Protein AF-A0A3R6LLP8-F1 (afdb_monomer)

Sequence (671 aa):
METENQRAGHGRSRGKWNRQKRKENEEKNRQSGLNENTQNQAAPNHAAQDSENQGQERKRAGRKIAVAVGGAVLTAAVAAGAVYVGMGQKYKRVYFPNTTINGLDVSGLTPEETKTKITEGTSGYILTLQERGGADEVICGSEIGLHPEFDGTLEQILQNQSTLAWGFHVGRYVDYTIDTMAAFDETKLSDAVSGLNCLKPEQAAAPEDAYISDYISGTGYEIVPENPGAKPDPQLLSDAVKDAILNFQETLSLEEADVYEKPQITADNEALNAELAAWNQYVHTTVTYRFGSKNEVLDGEKIHTWLVSDGQGGVSLDESKIGEYVSWLAQTYNTAYKPKTLKTSYGQTVTISKSVYGWKINQSEETEALKQILLSCESQEREPVYSQTAASHDANDYGNTYAEINLTAQHMFFYKEGKLVVESDFVSGNESRGWSTPAGVYPLTYKQRNATLKGENYATPVSYWMPFNGGIGMHDAYWRSSFGGRIYKTNGSHGCINLPPAVAKTIYENISAGMPVLCYHLDGSGSGTTSTTAQNGGAASETKPQQTQPAQTESETKPQPTTAAQPQPTTAAQPQPTTAAQPQPTTTAQPQPTTAAQPASQPTSAQSPGSAQAYPGQNSSGQNASSGSSSSGGPGSGSNGTQSSPGGPGGASGSGVSSSPGVSQTPGPGN

Secondary structure (DSSP, 8-state):
-------------TTSHHHHHHHHHHHHHHHTT--------------------------SSGGGHHHHHHHHHHHHHHHHHHHHHHHHGGGGTSPPTTEEETTEE-TT--HHHHHHHHHHHHHT-EEEEE-TTS-EEEEETTTTT-EE---SHHHHHHHT--TT-HHHHTT--EEE--S-SEE--HHHHHHHHHT-GGGSTTT-PPPB--EEPPPBTTTB--EEPPB----B-HHHHHHHHHHHHHTT-SEEETTTTT-B---SS-TT-HHHHHHHHHHHHHHT--EEEEETTEEEEE-HHHHGGGEEE-SSS-EEE-HHHHHHHHHHHHHHH--TTS-EEEE-TTS-EEEE--B--S-EE-HHHHHHHHHHHHHHT--EEEPPPEEE--S-SSSSTTTT-EEEEETTTTEEEEEETTEEEEEEE-B-B-GGGT-PPPPEEEE----EEEEEEEETTEEEEEEEEEEEETTEEEEE-TT-SEESTTTHHHH-BSSSEEE-HHHHHHHHHH--TT-EEEEE--TT------EETTTTT------PPPPPPPPPP---------------------------PPPPPPP-PPPPPPP----------------------------------------------------------------------------

Foldseek 3Di:
DDDDDDDDDDDDDPDDPVVVVVVVVVVVVVVVPPDDDDDDDDDDDDDDDDDDDDDDDDDDDDPVVCCVVVVVVVVVVVVVVCVLLVQLVLLLFAPAAQEAELNHDRHSHGLVVVLVVLQVLLVFAKEWEQFDVGDIDIDRSVQQVKGFFDPCVSVVNSNPDPSSCNVVNVPDHDYHYDQGGIDGNLVSLLVVLCPDPLQDPVNQFAKAAWAWDDQDPPPGIDIDFIRQGGHFDSVLSSVQVVSCVSSSPNYDYCVVSVGGDGHPHGSPRPLRVVQSVQRRLLQQAKEWADLDVDIDIDHSVQRNVQWDDPVPSHIDGNLVSLLVVLVVCQVPRWPAQQWDWDCDPVRDIDIQNGERDTWGAPSVVQSVVVRVCSVVSDHDYYHGHTPHAFPDSPDTRLPQFEKEQALQFQKIFGGDPNDTQAIDRWFFAEQVVVQGADFYKWWFAFKDAQDWQDDPPDTRTFGIWTDTPPSATETEDCVDFKGTACCNHHPGDSGYIHDHHVVSVSCRVPDGTNNMYGYDYDPPSHPNDMDGSVVRPDDDDPPDDDDDDDDDDDDDDDDDDDDDDDDDDDDDDDDDDDDDDDDDDDDDDDDDDDDDDDDDDDDDDDDDDDDDDDDDDDDDDDDDDDDDDDDDDDDDDDDDDDDDDDDDDDDDDDDDDDDDDDDDDDDDDDD

Structure (mmCIF, N/CA/C/O backbone):
data_AF-A0A3R6LLP8-F1
#
_entry.id   AF-A0A3R6LLP8-F1
#
loop_
_atom_site.group_PDB
_atom_site.id
_atom_site.type_symbol
_atom_site.label_atom_id
_atom_site.label_alt_id
_atom_site.label_comp_id
_atom_site.label_asym_id
_atom_site.label_entity_id
_atom_site.label_seq_id
_atom_site.pdbx_PDB_ins_code
_atom_site.Cartn_x
_atom_site.Cartn_y
_atom_site.Cartn_z
_atom_site.occupancy
_atom_site.B_iso_or_equiv
_atom_site.auth_seq_id
_atom_site.auth_comp_id
_atom_site.auth_asym_id
_atom_site.auth_atom_id
_atom_site.pdbx_PDB_model_num
ATOM 1 N N . MET A 1 1 ? -60.266 20.024 21.230 1.00 30.14 1 MET A N 1
ATOM 2 C CA . MET A 1 1 ? -59.119 20.825 20.744 1.00 30.14 1 MET A CA 1
ATOM 3 C C . MET A 1 1 ? -57.945 20.582 21.697 1.00 30.14 1 MET A C 1
ATOM 5 O O . MET A 1 1 ? -57.773 21.350 22.631 1.00 30.14 1 MET A O 1
ATOM 9 N N . GLU A 1 2 ? -57.206 19.465 21.647 1.00 28.28 2 GLU A N 1
ATOM 10 C CA . GLU A 1 2 ? -56.779 18.656 20.472 1.00 28.28 2 GLU A CA 1
ATOM 11 C C . GLU A 1 2 ? -56.101 19.551 19.421 1.00 28.28 2 GLU A C 1
ATOM 13 O O . GLU A 1 2 ? -56.666 20.588 19.081 1.00 28.28 2 GLU A O 1
ATOM 18 N N . THR A 1 3 ? -54.912 19.259 18.891 1.00 34.00 3 THR A N 1
ATOM 19 C CA . THR A 1 3 ? -54.180 17.982 18.655 1.00 34.00 3 THR A CA 1
ATOM 20 C C . THR A 1 3 ? -52.686 18.123 19.045 1.00 34.00 3 THR A C 1
ATOM 22 O O . THR A 1 3 ? -52.202 19.247 19.067 1.00 34.00 3 THR A O 1
ATOM 25 N N . GLU A 1 4 ? -51.880 17.137 19.472 1.00 28.09 4 GLU A N 1
ATOM 26 C CA . GLU A 1 4 ? -51.565 15.747 19.041 1.00 28.09 4 GLU A CA 1
ATOM 27 C C . GLU A 1 4 ? -50.327 15.607 18.097 1.00 28.09 4 GLU A C 1
ATOM 29 O O . GLU A 1 4 ? -50.178 16.376 17.153 1.00 28.09 4 GLU A O 1
ATOM 34 N N . ASN A 1 5 ? -49.510 14.561 18.364 1.00 26.47 5 ASN A N 1
ATOM 35 C CA . ASN A 1 5 ? -48.255 14.033 17.752 1.00 26.47 5 ASN A CA 1
ATOM 36 C C . ASN A 1 5 ? -46.895 14.531 18.309 1.00 26.47 5 ASN A C 1
ATOM 38 O O . ASN A 1 5 ? -46.629 15.724 18.308 1.00 26.47 5 ASN A O 1
ATOM 42 N N . GLN A 1 6 ? -46.023 13.691 18.915 1.00 29.98 6 GLN A N 1
ATOM 43 C CA . GLN A 1 6 ? -45.364 12.420 18.473 1.00 29.98 6 GLN A CA 1
ATOM 44 C C . GLN A 1 6 ? -44.371 12.659 17.312 1.00 29.98 6 GLN A C 1
ATOM 46 O O . GLN A 1 6 ? -44.719 13.370 16.382 1.00 29.98 6 GLN A O 1
ATOM 51 N N . ARG A 1 7 ? -43.141 12.116 17.247 1.00 32.25 7 ARG A N 1
ATOM 52 C CA . ARG A 1 7 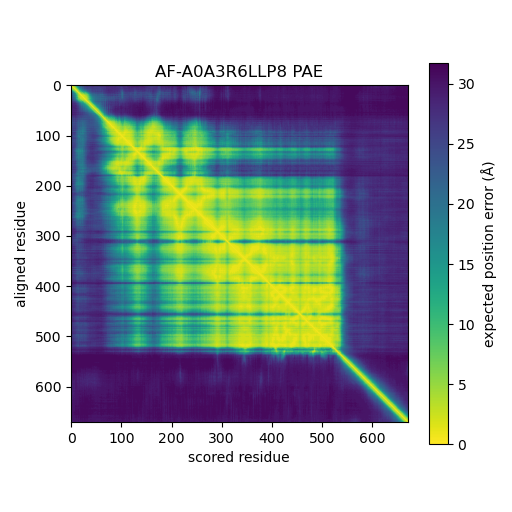? -42.447 10.933 17.841 1.00 32.25 7 ARG A CA 1
ATOM 53 C C . ARG A 1 7 ? -40.912 11.213 17.814 1.00 32.25 7 ARG A C 1
ATOM 55 O O . ARG A 1 7 ? -40.540 12.199 17.194 1.00 32.25 7 ARG A O 1
ATOM 62 N N . ALA A 1 8 ? -39.946 10.464 18.368 1.00 30.62 8 ALA A N 1
ATOM 63 C CA . ALA A 1 8 ? -39.799 9.204 19.136 1.00 30.62 8 ALA A CA 1
ATOM 64 C C . ALA A 1 8 ? -38.442 9.299 19.922 1.00 30.62 8 ALA A C 1
ATOM 66 O O . ALA A 1 8 ? -37.763 10.308 19.780 1.00 30.62 8 ALA A O 1
ATOM 67 N N . GLY A 1 9 ? -37.921 8.351 20.720 1.00 24.98 9 GLY A N 1
ATOM 68 C CA . GLY A 1 9 ? -38.433 7.088 21.272 1.00 24.98 9 GLY A CA 1
ATOM 69 C C . GLY A 1 9 ? -37.304 6.086 21.601 1.00 24.98 9 GLY A C 1
ATOM 70 O O . GLY A 1 9 ? -36.673 5.559 20.690 1.00 24.98 9 GLY A O 1
ATOM 71 N N . HIS A 1 10 ? -37.095 5.768 22.885 1.00 27.11 10 HIS A N 1
ATOM 72 C CA . HIS A 1 10 ? -36.279 4.637 23.363 1.00 27.11 10 HIS A CA 1
ATOM 73 C C . HIS A 1 10 ? -37.007 3.952 24.530 1.00 27.11 10 HIS A C 1
ATOM 75 O O . HIS A 1 10 ? -37.093 4.488 25.632 1.00 27.11 10 HIS A O 1
ATOM 81 N N . GLY A 1 11 ? -37.594 2.780 24.276 1.00 30.77 11 GLY A N 1
ATOM 82 C CA . GLY A 1 11 ? -38.331 2.015 25.285 1.00 30.77 11 GLY A CA 1
ATOM 83 C C . GLY A 1 11 ? -37.428 1.023 26.013 1.00 30.77 11 GLY A C 1
ATOM 84 O O . GLY A 1 11 ? -37.201 -0.072 25.502 1.00 30.77 11 GLY A O 1
ATOM 85 N N . ARG A 1 12 ? -36.942 1.372 27.212 1.00 33.38 12 ARG A N 1
ATOM 86 C CA . ARG A 1 12 ? -36.187 0.440 28.072 1.00 33.38 12 ARG A CA 1
ATOM 87 C C . ARG A 1 12 ? -37.109 -0.630 28.691 1.00 33.38 12 ARG A C 1
ATOM 89 O O . ARG A 1 12 ? -38.295 -0.420 28.951 1.00 33.38 12 ARG A O 1
ATOM 96 N N . SER A 1 13 ? -36.560 -1.830 28.862 1.00 34.72 13 SER A N 1
ATOM 97 C CA . SER A 1 13 ? -37.305 -3.088 29.020 1.00 34.72 13 SER A CA 1
ATOM 98 C C . SER A 1 13 ? -37.824 -3.348 30.450 1.00 34.72 13 SER A C 1
ATOM 100 O O . SER A 1 13 ? -37.211 -4.095 31.210 1.00 34.72 13 SER A O 1
ATOM 102 N N . ARG A 1 14 ? -39.047 -2.902 30.772 1.00 40.16 14 ARG A N 1
ATOM 103 C CA . ARG A 1 14 ? -39.785 -3.269 32.011 1.00 40.16 14 ARG A CA 1
ATOM 104 C C . ARG A 1 14 ? -40.329 -4.719 32.055 1.00 40.16 14 ARG A C 1
ATOM 106 O O . ARG A 1 14 ? -41.326 -4.996 32.710 1.00 40.16 14 ARG A O 1
ATOM 113 N N . GLY A 1 15 ? -39.741 -5.657 31.305 1.00 35.22 15 GLY A N 1
ATOM 114 C CA . GLY A 1 15 ? -40.399 -6.934 30.982 1.00 35.22 15 GLY A CA 1
ATOM 115 C C . GLY A 1 15 ? -39.553 -8.207 31.024 1.00 35.22 15 GLY A C 1
ATOM 116 O O . GLY A 1 15 ? -40.013 -9.207 30.468 1.00 35.22 15 GLY A O 1
ATOM 117 N N . LYS A 1 16 ? -38.338 -8.210 31.588 1.00 33.59 16 LYS A N 1
ATOM 118 C CA . LYS A 1 16 ? -37.475 -9.413 31.617 1.00 33.59 16 LYS A CA 1
ATOM 119 C C . LYS A 1 16 ? -37.528 -10.181 32.946 1.00 33.59 16 LYS A C 1
ATOM 121 O O . LYS A 1 16 ? -37.823 -11.372 32.905 1.00 33.59 16 LYS A O 1
ATOM 126 N N . TRP A 1 17 ? -37.384 -9.516 34.094 1.00 34.66 17 TRP A N 1
ATOM 127 C CA . TRP A 1 17 ? -37.362 -10.172 35.415 1.00 34.66 17 TRP A CA 1
ATOM 128 C C . TRP A 1 17 ? -38.621 -11.023 35.693 1.00 34.66 17 TRP A C 1
ATOM 130 O O . TRP A 1 17 ? -38.536 -12.224 35.955 1.00 34.66 17 TRP A O 1
ATOM 140 N N . ASN A 1 18 ? -39.813 -10.465 35.437 1.00 42.56 18 ASN A N 1
ATOM 141 C CA . ASN A 1 18 ? -41.100 -11.177 35.554 1.00 42.56 18 ASN A CA 1
ATOM 142 C C . ASN A 1 18 ? -41.318 -12.319 34.534 1.00 42.56 18 ASN A C 1
ATOM 144 O O . ASN A 1 18 ? -42.331 -13.017 34.606 1.00 42.56 18 ASN A O 1
ATOM 148 N N . ARG A 1 19 ? -40.402 -12.545 33.580 1.00 42.59 19 ARG A N 1
ATOM 149 C CA . ARG A 1 19 ? -40.422 -13.721 32.688 1.00 42.59 19 ARG A CA 1
ATOM 150 C C . ARG A 1 19 ? -39.526 -14.865 33.170 1.00 42.59 19 ARG A C 1
ATOM 152 O O . ARG A 1 19 ? -39.837 -16.005 32.835 1.00 42.59 19 ARG A O 1
ATOM 159 N N . GLN A 1 20 ? -38.494 -14.594 33.972 1.00 40.50 20 GLN A N 1
ATOM 160 C CA . GLN A 1 20 ? -37.585 -15.616 34.510 1.00 40.50 20 GLN A CA 1
ATOM 161 C C . GLN A 1 20 ? -38.310 -16.476 35.566 1.00 40.50 20 GLN A C 1
ATOM 163 O O . GLN A 1 20 ? -38.597 -17.647 35.310 1.00 40.50 20 GLN A O 1
ATOM 168 N N . LYS A 1 21 ? -38.779 -15.852 36.664 1.00 47.31 21 LYS A N 1
ATOM 169 C CA . LYS A 1 21 ? -39.583 -16.500 37.729 1.00 47.31 21 LYS A CA 1
ATOM 170 C C . LYS A 1 21 ? -40.846 -17.198 37.210 1.00 47.31 21 LYS A C 1
ATOM 172 O O . LYS A 1 21 ? -41.319 -18.176 37.787 1.00 47.31 21 LYS A O 1
ATOM 177 N N . ARG A 1 22 ? -41.417 -16.701 36.108 1.00 47.28 22 ARG A N 1
ATOM 178 C CA . ARG A 1 22 ? -42.611 -17.290 35.493 1.00 47.28 22 ARG A CA 1
ATOM 179 C C . ARG A 1 22 ? -42.309 -18.591 34.741 1.00 47.28 22 ARG A C 1
ATOM 181 O O . ARG A 1 22 ? -43.118 -19.510 34.821 1.00 47.28 22 ARG A O 1
ATOM 188 N N . LYS A 1 23 ? -41.156 -18.700 34.070 1.00 45.06 23 LYS A N 1
ATOM 189 C CA . LYS A 1 23 ? -40.731 -19.951 33.419 1.00 45.06 23 LYS A CA 1
ATOM 190 C C . LYS A 1 23 ? -40.413 -21.045 34.438 1.00 45.06 23 LYS A C 1
ATOM 192 O O . LYS A 1 23 ? -40.906 -22.155 34.279 1.00 45.06 23 LYS A O 1
ATOM 197 N N . GLU A 1 24 ? -39.692 -20.723 35.514 1.00 47.00 24 GLU A N 1
ATOM 198 C CA . GLU A 1 24 ? -39.392 -21.699 36.577 1.00 47.00 24 GLU A CA 1
ATOM 199 C C . GLU A 1 24 ? -40.665 -22.280 37.217 1.00 47.00 24 GLU A C 1
ATOM 201 O O . GLU A 1 24 ? -40.746 -23.485 37.459 1.00 47.00 24 GLU A O 1
ATOM 206 N N . ASN A 1 25 ? -41.699 -21.456 37.432 1.00 48.69 25 ASN A N 1
ATOM 207 C CA . ASN A 1 25 ? -42.989 -21.924 37.952 1.00 48.69 25 ASN A CA 1
ATOM 208 C C . ASN A 1 25 ? -43.824 -22.709 36.921 1.00 48.69 25 ASN A C 1
ATOM 210 O O . ASN A 1 25 ? -44.490 -23.678 37.295 1.00 48.69 25 ASN A O 1
ATOM 214 N N . GLU A 1 26 ? -43.794 -22.340 35.635 1.00 46.47 26 GLU A N 1
ATOM 215 C CA . GLU A 1 26 ? -44.449 -23.113 34.565 1.00 46.47 26 GLU A CA 1
ATOM 216 C C . GLU A 1 26 ? -43.784 -24.498 34.380 1.00 46.47 26 GLU A C 1
ATOM 218 O O . GLU A 1 26 ? -44.475 -25.477 34.096 1.00 46.47 26 GLU A O 1
ATOM 223 N N . GLU A 1 27 ? -42.475 -24.621 34.623 1.00 44.62 27 GLU A N 1
ATOM 224 C CA . GLU A 1 27 ? -41.727 -25.882 34.525 1.00 44.62 27 GLU A CA 1
ATOM 225 C C . GLU A 1 27 ? -41.903 -26.777 35.771 1.00 44.62 27 GLU A C 1
ATOM 227 O O . GLU A 1 27 ? -42.153 -27.980 35.635 1.00 44.62 27 GLU A O 1
ATOM 232 N N . LYS A 1 28 ? -41.935 -26.195 36.983 1.00 44.03 28 LYS A N 1
ATOM 233 C CA . LYS A 1 28 ? -42.290 -26.908 38.233 1.00 44.03 28 LYS A CA 1
ATOM 234 C C . LYS A 1 28 ? -43.692 -27.524 38.190 1.00 44.03 28 LYS A C 1
ATOM 236 O O . LYS A 1 28 ? -43.869 -28.670 38.600 1.00 44.03 28 LYS A O 1
ATOM 241 N N . ASN A 1 29 ? -44.676 -26.806 37.640 1.00 42.62 29 ASN A N 1
ATOM 242 C CA . ASN A 1 29 ? -46.039 -27.324 37.451 1.00 42.62 29 ASN A CA 1
ATOM 243 C C . ASN A 1 29 ? -46.147 -28.403 36.360 1.00 42.62 29 ASN A C 1
ATOM 245 O O . ASN A 1 29 ? -47.164 -29.090 36.274 1.00 42.62 29 ASN A O 1
ATOM 249 N N . ARG A 1 30 ? -45.119 -28.575 35.522 1.00 42.81 30 ARG A N 1
ATOM 250 C CA . ARG A 1 30 ? -45.117 -29.571 34.444 1.00 42.81 30 ARG A CA 1
ATOM 251 C C . ARG A 1 30 ? -44.583 -30.934 34.890 1.00 42.81 30 ARG A C 1
ATOM 253 O O . ARG A 1 30 ? -44.950 -31.941 34.291 1.00 42.81 30 ARG A O 1
ATOM 260 N N . GLN A 1 31 ? -43.774 -30.984 35.952 1.00 40.34 31 GLN A N 1
ATOM 261 C CA . GLN A 1 31 ? -43.288 -32.239 36.547 1.00 40.34 31 GLN A CA 1
ATOM 262 C C . GLN A 1 31 ? -44.253 -32.854 37.576 1.00 40.34 31 GLN A C 1
ATOM 264 O O . GLN A 1 31 ? -44.238 -34.067 37.763 1.00 40.34 31 GLN A O 1
ATOM 269 N N . SER A 1 32 ? -45.130 -32.064 38.203 1.00 40.31 32 SER A N 1
ATOM 270 C CA . SER A 1 32 ? -46.110 -32.551 39.191 1.00 40.31 32 SER A CA 1
ATOM 271 C C . SER A 1 32 ? -47.384 -33.166 38.585 1.00 40.31 32 SER A C 1
ATOM 273 O O . SER A 1 32 ? -48.162 -33.784 39.307 1.00 40.31 32 SER A O 1
ATOM 275 N N . GLY A 1 33 ? -47.599 -33.037 37.270 1.00 38.09 33 GLY A N 1
ATOM 276 C CA . GLY A 1 33 ? -48.790 -33.537 36.564 1.00 38.09 33 GLY A CA 1
ATOM 277 C C . GLY A 1 33 ? -48.702 -34.970 36.014 1.00 38.09 33 GLY A C 1
ATOM 278 O O . GLY A 1 33 ? -49.612 -35.400 35.309 1.00 38.09 33 GLY A O 1
ATOM 279 N N . LEU A 1 34 ? -47.619 -35.707 36.282 1.00 37.22 34 LEU A N 1
ATOM 280 C CA . LEU A 1 34 ? -47.372 -37.047 35.733 1.00 37.22 34 LEU A CA 1
ATOM 281 C C . LEU A 1 34 ? -47.471 -38.143 36.804 1.00 37.22 34 LEU A C 1
ATOM 283 O O . LEU A 1 34 ? -46.459 -38.732 37.171 1.00 37.22 34 LEU A O 1
ATOM 287 N N . ASN A 1 35 ? -48.694 -38.408 37.283 1.00 37.75 35 ASN A N 1
ATOM 288 C CA . ASN A 1 35 ? -49.192 -39.743 37.668 1.00 37.75 35 ASN A CA 1
ATOM 289 C C . ASN A 1 35 ? -50.608 -39.658 38.276 1.00 37.75 35 ASN A C 1
ATOM 291 O O . ASN A 1 35 ? -50.726 -39.481 39.481 1.00 37.75 35 ASN A O 1
ATOM 295 N N . GLU A 1 36 ? -51.662 -39.859 37.470 1.00 33.09 36 GLU A N 1
ATOM 296 C CA . GLU A 1 36 ? -52.817 -40.703 37.853 1.00 33.09 36 GLU A CA 1
ATOM 297 C C . GLU A 1 36 ? -53.776 -41.005 36.670 1.00 33.09 36 GLU A C 1
ATOM 299 O O . GLU A 1 36 ? -54.286 -40.112 36.003 1.00 33.09 36 GLU A O 1
ATOM 304 N N . ASN A 1 37 ? -54.012 -42.306 36.444 1.00 31.34 37 ASN A N 1
ATOM 305 C CA . ASN A 1 37 ? -55.135 -42.977 35.753 1.00 31.34 37 ASN A CA 1
ATOM 306 C C . ASN A 1 37 ? -55.650 -42.535 34.358 1.00 31.34 37 ASN A C 1
ATOM 308 O O . ASN A 1 37 ? -56.639 -41.826 34.200 1.00 31.34 37 ASN A O 1
ATOM 312 N N . THR A 1 38 ? -55.082 -43.175 33.332 1.00 31.66 38 THR A N 1
ATOM 313 C CA . THR A 1 38 ? -55.722 -44.212 32.480 1.00 31.66 38 THR A CA 1
ATOM 314 C C . THR A 1 38 ? -57.257 -44.422 32.528 1.00 31.66 38 THR A C 1
ATOM 316 O O . THR A 1 38 ? -57.802 -44.745 33.577 1.00 31.66 38 THR A O 1
ATOM 319 N N . GLN A 1 39 ? -57.868 -44.483 31.324 1.00 30.84 39 GLN A N 1
ATOM 320 C CA . GLN A 1 39 ? -59.233 -44.960 30.964 1.00 30.84 39 GLN A CA 1
ATOM 321 C C . GLN A 1 39 ? -60.422 -44.113 31.493 1.00 30.84 39 GLN A C 1
ATOM 323 O O . GLN A 1 39 ? -60.487 -43.773 32.662 1.00 30.84 39 GLN A O 1
ATOM 328 N N . ASN A 1 40 ? -61.444 -43.752 30.701 1.00 29.59 40 ASN A N 1
ATOM 329 C CA . ASN A 1 40 ? -61.921 -44.301 29.419 1.00 29.59 40 ASN A CA 1
ATOM 330 C C . ASN A 1 40 ? -62.579 -43.208 28.531 1.00 29.59 40 ASN A C 1
ATOM 332 O O . ASN A 1 40 ? -63.044 -42.197 29.051 1.00 29.59 40 ASN A O 1
ATOM 336 N N . GLN A 1 41 ? -62.655 -43.412 27.207 1.00 28.00 41 GLN A N 1
ATOM 337 C CA . GLN A 1 41 ? -63.249 -42.465 26.234 1.00 28.00 41 GLN A CA 1
ATOM 338 C C . GLN A 1 41 ? -64.483 -43.033 25.495 1.00 28.00 41 GLN A C 1
ATOM 340 O O . GLN A 1 41 ? -64.670 -44.245 25.441 1.00 28.00 41 GLN A O 1
ATOM 345 N N . ALA A 1 42 ? -65.227 -42.123 24.839 1.00 28.06 42 ALA A N 1
ATOM 346 C CA . ALA A 1 42 ? -66.394 -42.324 23.953 1.00 28.06 42 ALA A CA 1
ATOM 347 C C . ALA A 1 42 ? -67.730 -42.687 24.656 1.00 28.06 42 ALA A C 1
ATOM 349 O O . ALA A 1 42 ? -67.742 -43.359 25.678 1.00 28.06 42 ALA A O 1
ATOM 350 N N . ALA A 1 43 ? -68.904 -42.241 24.181 1.00 28.20 43 ALA A N 1
ATOM 351 C CA . ALA A 1 43 ? -69.275 -41.794 22.825 1.00 28.20 43 ALA A CA 1
ATOM 352 C C . ALA A 1 43 ? -70.230 -40.556 22.806 1.00 28.20 43 ALA A C 1
ATOM 354 O O . ALA A 1 43 ? -70.726 -40.165 23.864 1.00 28.20 43 ALA A O 1
ATOM 355 N N . PRO A 1 44 ? -70.479 -39.913 21.638 1.00 39.66 44 PRO A N 1
ATOM 356 C CA . PRO A 1 44 ? -71.227 -38.649 21.528 1.00 39.66 44 PRO A CA 1
ATOM 357 C C . PRO A 1 44 ? -72.728 -38.801 21.182 1.00 39.66 44 PRO A C 1
ATOM 359 O O . PRO A 1 44 ? -73.223 -39.889 20.901 1.00 39.66 44 PRO A O 1
ATOM 362 N N . ASN A 1 45 ? -73.439 -37.665 21.156 1.00 33.38 45 ASN A N 1
ATOM 363 C CA . ASN A 1 45 ? -74.827 -37.513 20.686 1.00 33.38 45 ASN A CA 1
ATOM 364 C C . ASN A 1 45 ? -75.059 -38.035 19.253 1.00 33.38 45 ASN A C 1
ATOM 366 O O . ASN A 1 45 ? -74.262 -37.716 18.375 1.00 33.38 45 ASN A O 1
ATOM 370 N N . HIS A 1 46 ? -76.235 -38.628 18.981 1.00 31.11 46 HIS A N 1
ATOM 371 C CA . HIS A 1 46 ? -77.271 -37.983 18.145 1.00 31.11 46 HIS A CA 1
ATOM 372 C C . HIS A 1 46 ? -78.609 -38.759 18.048 1.00 31.11 46 HIS A C 1
ATOM 374 O O . HIS A 1 46 ? -78.635 -39.981 18.038 1.00 31.11 46 HIS A O 1
ATOM 380 N N . ALA A 1 47 ? -79.677 -37.975 17.834 1.00 29.03 47 ALA A N 1
ATOM 381 C CA . ALA A 1 47 ? -80.892 -38.263 17.048 1.00 29.03 47 ALA A CA 1
ATOM 382 C C . ALA A 1 47 ? -82.047 -39.157 17.584 1.00 29.03 47 ALA A C 1
ATOM 384 O O . ALA A 1 47 ? -81.918 -40.354 17.791 1.00 29.03 47 ALA A O 1
ATOM 385 N N . ALA A 1 48 ? -83.222 -38.505 17.604 1.00 29.45 48 ALA A N 1
ATOM 386 C CA . ALA A 1 48 ? -84.526 -38.936 17.072 1.00 29.45 48 ALA A CA 1
ATOM 387 C C . ALA A 1 48 ? -85.303 -40.132 17.677 1.00 29.45 48 ALA A C 1
ATOM 389 O O . ALA A 1 48 ? -84.926 -41.289 17.560 1.00 29.45 48 ALA A O 1
ATOM 390 N N . GLN A 1 49 ? -86.475 -39.773 18.226 1.00 30.41 49 GLN A N 1
ATOM 391 C CA . GLN A 1 49 ? -87.803 -40.401 18.072 1.00 30.41 49 GLN A CA 1
ATOM 392 C C . GLN A 1 49 ? -87.867 -41.872 17.616 1.00 30.41 49 GLN A C 1
ATOM 394 O O . GLN A 1 49 ? -87.537 -42.156 16.472 1.00 30.41 49 GLN A O 1
ATOM 399 N N . ASP A 1 50 ? -88.529 -42.730 18.410 1.00 29.34 50 ASP A N 1
ATOM 400 C CA . ASP A 1 50 ? -89.908 -43.110 18.053 1.00 29.34 50 ASP A CA 1
ATOM 401 C C . ASP A 1 50 ? -90.709 -43.812 19.176 1.00 29.34 50 ASP A C 1
ATOM 403 O O . ASP A 1 50 ? -90.161 -44.253 20.188 1.00 29.34 50 ASP A O 1
ATOM 407 N N . SER A 1 51 ? -92.006 -43.992 18.901 1.00 31.89 51 SER A N 1
ATOM 408 C CA . SER A 1 51 ? -92.981 -44.920 19.511 1.00 31.89 51 SER A CA 1
ATOM 409 C C . SER A 1 51 ? -93.681 -44.552 20.834 1.00 31.89 51 SER A C 1
ATOM 411 O O . SER A 1 51 ? -93.093 -44.210 21.860 1.00 31.89 51 SER A O 1
ATOM 413 N N . GLU A 1 52 ? -95.009 -44.670 20.780 1.00 31.52 52 GLU A N 1
ATOM 414 C CA . GLU A 1 52 ? -95.960 -44.373 21.845 1.00 31.52 52 GLU A CA 1
ATOM 415 C C . GLU A 1 52 ? -96.282 -45.594 22.731 1.00 31.52 52 GLU A C 1
ATOM 417 O O . GLU A 1 52 ? -96.364 -46.728 22.269 1.00 31.52 52 GLU A O 1
ATOM 422 N N . ASN A 1 53 ? -96.611 -45.306 23.993 1.00 30.53 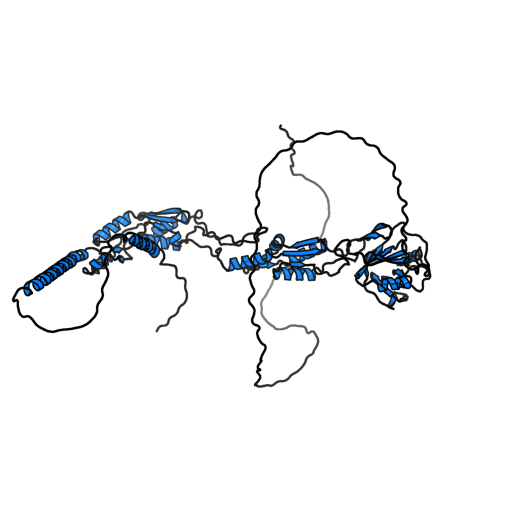53 ASN A N 1
ATOM 423 C CA . ASN A 1 53 ? -97.762 -45.860 24.720 1.00 30.53 53 ASN A CA 1
ATOM 424 C C . ASN A 1 53 ? -98.054 -47.381 24.659 1.00 30.53 53 ASN A C 1
ATOM 426 O O . ASN A 1 53 ? -98.815 -47.847 23.811 1.00 30.53 53 ASN A O 1
ATOM 430 N N . GLN A 1 54 ? -97.681 -48.099 25.726 1.00 29.91 54 GLN A N 1
ATOM 431 C CA . GLN A 1 54 ? -98.613 -48.983 26.449 1.00 29.91 54 GLN A CA 1
ATOM 432 C C . GLN A 1 54 ? -98.063 -49.378 27.832 1.00 29.91 54 GLN A C 1
ATOM 434 O O . GLN A 1 54 ? -96.859 -49.325 28.064 1.00 29.91 54 GLN A O 1
ATOM 439 N N . GLY A 1 55 ? -98.944 -49.802 28.748 1.00 28.52 55 GLY A N 1
ATOM 440 C CA . GLY A 1 55 ? -98.541 -50.448 30.008 1.00 28.52 55 GLY A CA 1
ATOM 441 C C . GLY A 1 55 ? -98.871 -49.672 31.284 1.00 28.52 55 GLY A C 1
ATOM 442 O O . GLY A 1 55 ? -97.987 -49.212 32.006 1.00 28.52 55 GLY A O 1
ATOM 443 N N . GLN A 1 56 ? -100.160 -49.584 31.622 1.00 35.66 56 GLN A N 1
ATOM 444 C CA . GLN A 1 56 ? -100.556 -49.334 33.008 1.00 35.66 56 GLN A CA 1
ATOM 445 C C . GLN A 1 56 ? -100.041 -50.473 33.904 1.00 35.66 56 GLN A C 1
ATOM 447 O O . GLN A 1 56 ? -100.289 -51.630 33.597 1.00 35.66 56 GLN A O 1
ATOM 452 N N . GLU A 1 57 ? -99.383 -50.116 35.012 1.00 37.00 57 GLU A N 1
ATOM 453 C CA . GLU A 1 57 ? -99.388 -50.771 36.339 1.00 37.00 57 GLU A CA 1
ATOM 454 C C . GLU A 1 57 ? -98.009 -50.742 37.027 1.00 37.00 57 GLU A C 1
ATOM 456 O O . GLU A 1 57 ? -97.234 -51.692 36.984 1.00 37.00 57 GLU A O 1
ATOM 461 N N . ARG A 1 58 ? -97.771 -49.702 37.838 1.00 33.41 58 ARG A N 1
ATOM 462 C CA . ARG A 1 58 ? -97.765 -49.871 39.307 1.00 33.41 58 ARG A CA 1
ATOM 463 C C . ARG A 1 58 ? -97.744 -48.525 40.029 1.00 33.41 58 ARG A C 1
ATOM 465 O O . ARG A 1 58 ? -96.912 -47.652 39.806 1.00 33.41 58 ARG A O 1
ATOM 472 N N . LYS A 1 59 ? -98.723 -48.358 40.918 1.00 37.53 59 LYS A N 1
ATOM 473 C CA . LYS A 1 59 ? -98.928 -47.159 41.736 1.00 37.53 59 LYS A CA 1
ATOM 474 C C . LYS A 1 59 ? -97.784 -46.972 42.750 1.00 37.53 59 LYS A C 1
ATOM 476 O O . LYS A 1 59 ? -97.370 -47.926 43.392 1.00 37.53 59 LYS A O 1
ATOM 481 N N . ARG A 1 60 ? -97.440 -45.702 43.014 1.00 43.62 60 ARG A N 1
ATOM 482 C CA . ARG A 1 60 ? -96.910 -45.193 44.303 1.00 43.62 60 ARG A CA 1
ATOM 483 C C . ARG A 1 60 ? -95.561 -45.765 44.806 1.00 43.62 60 ARG A C 1
ATOM 485 O O . ARG A 1 60 ? -95.524 -46.403 45.851 1.00 43.62 60 ARG A O 1
ATOM 492 N N . ALA A 1 61 ? -94.444 -45.371 44.180 1.00 42.44 61 ALA A N 1
ATOM 493 C CA . ALA A 1 61 ? -93.121 -45.402 44.843 1.00 42.44 61 ALA A CA 1
ATOM 494 C C . ALA A 1 61 ? -92.156 -44.261 44.433 1.00 42.44 61 ALA A C 1
ATOM 496 O O . ALA A 1 61 ? -91.531 -43.647 45.295 1.00 42.44 61 ALA A O 1
ATOM 497 N N . GLY A 1 62 ? -92.070 -43.903 43.143 1.00 42.28 62 GLY A N 1
ATOM 498 C CA . GLY A 1 62 ? -90.988 -43.034 42.631 1.00 42.28 62 GLY A CA 1
ATOM 499 C C . GLY A 1 62 ? -90.966 -41.570 43.108 1.00 42.28 62 GLY A C 1
ATOM 500 O O . GLY A 1 62 ? -89.900 -40.964 43.198 1.00 42.28 62 GLY A O 1
ATOM 501 N N . ARG A 1 63 ? -92.115 -40.982 43.476 1.00 42.12 63 ARG A N 1
ATOM 502 C CA . ARG A 1 63 ? -92.215 -39.532 43.765 1.00 42.12 63 ARG A CA 1
ATOM 503 C C . ARG A 1 63 ? -91.637 -39.102 45.124 1.00 42.12 63 ARG A C 1
ATOM 505 O O . ARG A 1 63 ? -91.594 -37.910 45.400 1.00 42.12 63 ARG A O 1
ATOM 512 N N . LYS A 1 64 ? -91.189 -40.048 45.962 1.00 43.75 64 LYS A N 1
ATOM 513 C CA . LYS A 1 64 ? -90.498 -39.761 47.234 1.00 43.75 64 LYS A CA 1
ATOM 514 C C . LYS A 1 64 ? -88.970 -39.779 47.119 1.00 43.75 64 LYS A C 1
ATOM 516 O O . LYS A 1 64 ? -88.322 -39.129 47.926 1.00 43.75 64 LYS A O 1
ATOM 521 N N . ILE A 1 65 ? -88.395 -40.455 46.120 1.00 50.09 65 ILE A N 1
ATOM 522 C CA . ILE A 1 65 ? -86.931 -40.577 45.982 1.00 50.09 65 ILE A CA 1
ATOM 523 C C . ILE A 1 65 ? -86.350 -39.403 45.185 1.00 50.09 65 ILE A C 1
ATOM 525 O O . ILE A 1 65 ? -85.369 -38.818 45.621 1.00 50.09 65 ILE A O 1
ATOM 529 N N . ALA A 1 66 ? -87.000 -38.955 44.103 1.00 47.78 66 ALA A N 1
ATOM 530 C CA . ALA A 1 66 ? -86.558 -37.755 43.377 1.00 47.78 66 ALA A CA 1
ATOM 531 C C . ALA A 1 66 ? -86.616 -36.477 44.242 1.00 47.78 66 ALA A C 1
ATOM 533 O O . ALA A 1 66 ? -85.736 -35.628 44.153 1.00 47.78 66 ALA A O 1
ATOM 534 N N . VAL A 1 67 ? -87.613 -36.367 45.132 1.00 50.94 67 VAL A N 1
ATOM 535 C CA . VAL A 1 67 ? -87.722 -35.257 46.098 1.00 50.94 67 VAL A CA 1
ATOM 536 C C . VAL A 1 67 ? -86.732 -35.415 47.259 1.00 50.94 67 VAL A C 1
ATOM 538 O O . VAL A 1 67 ? -86.231 -34.413 47.752 1.00 50.94 67 VAL A O 1
ATOM 541 N N . ALA A 1 68 ? -86.387 -36.643 47.668 1.00 48.75 68 ALA A N 1
ATOM 542 C CA . ALA A 1 68 ? -85.360 -36.874 48.686 1.00 48.75 68 ALA A CA 1
ATOM 543 C C . ALA A 1 68 ? -83.936 -36.617 48.163 1.00 48.75 68 ALA A C 1
ATOM 545 O O . ALA A 1 68 ? -83.152 -35.990 48.862 1.00 48.75 68 ALA A O 1
ATOM 546 N N . VAL A 1 69 ? -83.605 -37.035 46.936 1.00 51.41 69 VAL A N 1
ATOM 547 C CA . VAL A 1 69 ? -82.290 -36.785 46.316 1.00 51.41 69 VAL A CA 1
ATOM 548 C C . VAL A 1 69 ? -82.162 -35.326 45.882 1.00 51.41 69 VAL A C 1
ATOM 550 O O . VAL A 1 69 ? -81.167 -34.690 46.205 1.00 51.41 69 VAL A O 1
ATOM 553 N N . GLY A 1 70 ? -83.186 -34.751 45.241 1.00 50.09 70 GLY A N 1
ATOM 554 C CA . GLY A 1 70 ? -83.216 -33.317 44.935 1.00 50.09 70 GLY A CA 1
ATOM 555 C C . GLY A 1 70 ? -83.180 -32.457 46.201 1.00 50.09 70 GLY A C 1
ATOM 556 O O . GLY A 1 70 ? -82.447 -31.476 46.249 1.00 50.09 70 GLY A O 1
ATOM 557 N N . GLY A 1 71 ? -83.896 -32.868 47.252 1.00 53.31 71 GLY A N 1
ATOM 558 C CA . GLY A 1 71 ? -83.858 -32.240 48.572 1.00 53.31 71 GLY A CA 1
ATOM 559 C C . GLY A 1 71 ? -82.495 -32.355 49.253 1.00 53.31 71 GLY A C 1
ATOM 560 O O . GLY A 1 71 ? -82.036 -31.363 49.802 1.00 53.31 71 GLY A O 1
ATOM 561 N N . ALA A 1 72 ? -81.826 -33.511 49.168 1.00 56.94 72 ALA A N 1
ATOM 562 C CA . ALA A 1 72 ? -80.485 -33.731 49.713 1.00 56.94 72 ALA A CA 1
ATOM 563 C C . ALA A 1 72 ? -79.399 -32.955 48.953 1.00 56.94 72 ALA A C 1
ATOM 565 O O . ALA A 1 72 ? -78.485 -32.427 49.574 1.00 56.94 72 ALA A O 1
ATOM 566 N N . VAL A 1 73 ? -79.504 -32.837 47.625 1.00 60.84 73 VAL A N 1
ATOM 567 C CA . VAL A 1 73 ? -78.594 -32.007 46.820 1.00 60.84 73 VAL A CA 1
ATOM 568 C C . VAL A 1 73 ? -78.849 -30.520 47.076 1.00 60.84 73 VAL A C 1
ATOM 570 O O . VAL A 1 73 ? -77.890 -29.766 47.190 1.00 60.84 73 VAL A O 1
ATOM 573 N N . LEU A 1 74 ? -80.103 -30.089 47.259 1.00 64.12 74 LEU A N 1
ATOM 574 C CA . LEU A 1 74 ? -80.417 -28.720 47.684 1.00 64.12 74 LEU A CA 1
ATOM 575 C C . LEU A 1 74 ? -79.929 -28.424 49.105 1.00 64.12 74 LEU A C 1
ATOM 577 O O . LEU A 1 74 ? -79.326 -27.376 49.303 1.00 64.12 74 LEU A O 1
ATOM 581 N N . THR A 1 75 ? -80.112 -29.311 50.090 1.00 62.09 75 THR A N 1
ATOM 582 C CA . THR A 1 75 ? -79.553 -29.082 51.434 1.00 62.09 75 THR A CA 1
ATOM 583 C C . THR A 1 75 ? -78.034 -29.174 51.452 1.00 62.09 75 THR A C 1
ATOM 585 O O . THR A 1 75 ? -77.420 -28.384 52.158 1.00 62.09 75 THR A O 1
ATOM 588 N N . ALA A 1 76 ? -77.406 -30.036 50.648 1.00 69.88 76 ALA A N 1
ATOM 589 C CA . ALA A 1 76 ? -75.951 -30.069 50.496 1.00 69.88 76 ALA A CA 1
ATOM 590 C C . ALA A 1 76 ? -75.410 -28.810 49.798 1.00 69.88 76 ALA A C 1
ATOM 592 O O . ALA A 1 76 ? -74.407 -28.265 50.244 1.00 69.88 76 ALA A O 1
ATOM 593 N N . ALA A 1 77 ? -76.081 -28.296 48.763 1.00 72.94 77 ALA A N 1
ATOM 594 C CA . ALA A 1 77 ? -75.695 -27.062 48.076 1.00 72.94 77 ALA A CA 1
ATOM 595 C C . ALA A 1 77 ? -75.946 -25.811 48.933 1.00 72.94 77 ALA A C 1
ATOM 597 O O . ALA A 1 77 ? -75.123 -24.900 48.942 1.00 72.94 77 ALA A O 1
ATOM 598 N N . VAL A 1 78 ? -77.037 -25.773 49.706 1.00 75.19 78 VAL A N 1
ATOM 599 C CA . VAL A 1 78 ? -77.305 -24.708 50.687 1.00 75.19 78 VAL A CA 1
ATOM 600 C C . VAL A 1 78 ? -76.321 -24.786 51.855 1.00 75.19 78 VAL A C 1
ATOM 602 O O . VAL A 1 78 ? -75.832 -23.748 52.287 1.00 75.19 78 VAL A O 1
ATOM 605 N N . ALA A 1 79 ? -75.958 -25.982 52.329 1.00 74.75 79 ALA A N 1
ATOM 606 C CA . ALA A 1 79 ? -74.917 -26.156 53.341 1.00 74.75 79 ALA A CA 1
ATOM 607 C C . ALA A 1 79 ? -73.535 -25.748 52.810 1.00 74.75 79 ALA A C 1
ATOM 609 O O . ALA A 1 79 ? -72.837 -24.989 53.473 1.00 74.75 79 ALA A O 1
ATOM 610 N N . ALA A 1 80 ? -73.158 -26.166 51.599 1.00 75.69 80 ALA A N 1
ATOM 611 C CA . ALA A 1 80 ? -71.907 -25.768 50.954 1.00 75.69 80 ALA A CA 1
ATOM 612 C C . ALA A 1 80 ? -71.860 -24.256 50.682 1.00 75.69 80 ALA A C 1
ATOM 614 O O . ALA A 1 80 ? -70.839 -23.623 50.933 1.00 75.69 80 ALA A O 1
ATOM 615 N N . GLY A 1 81 ? -72.973 -23.652 50.253 1.00 78.00 81 GLY A N 1
ATOM 616 C CA . GLY A 1 81 ? -73.113 -22.203 50.107 1.00 78.00 81 GLY A CA 1
ATOM 617 C C . GLY A 1 81 ? -73.009 -21.465 51.443 1.00 78.00 81 GLY A C 1
ATOM 618 O O . GLY A 1 81 ? -72.304 -20.464 51.535 1.00 78.00 81 GLY A O 1
ATOM 619 N N . ALA A 1 82 ? -73.633 -21.980 52.506 1.00 78.19 82 ALA A N 1
ATOM 620 C CA . ALA A 1 82 ? -73.517 -21.429 53.855 1.00 78.19 82 ALA A CA 1
ATOM 621 C C . ALA A 1 82 ? -72.089 -21.556 54.416 1.00 78.19 82 ALA A C 1
ATOM 623 O O . ALA A 1 82 ? -71.604 -20.620 55.048 1.00 78.19 82 ALA A O 1
ATOM 624 N N . VAL A 1 83 ? -71.385 -22.658 54.135 1.00 80.38 83 VAL A N 1
ATOM 625 C CA . VAL A 1 83 ? -69.961 -22.830 54.466 1.00 80.38 83 VAL A CA 1
ATOM 626 C C . VAL A 1 83 ? -69.094 -21.868 53.649 1.00 80.38 83 VAL A C 1
ATOM 628 O O . VAL A 1 83 ? -68.248 -21.198 54.231 1.00 80.38 83 VAL A O 1
ATOM 631 N N . TYR A 1 84 ? -69.336 -21.709 52.345 1.00 83.00 84 TYR A N 1
ATOM 632 C CA . TYR A 1 84 ? -68.592 -20.781 51.484 1.00 83.00 84 TYR A CA 1
ATOM 633 C C . TYR A 1 84 ? -68.758 -19.316 51.921 1.00 83.00 84 TYR A C 1
ATOM 635 O O . TYR A 1 84 ? -67.778 -18.578 52.038 1.00 83.00 84 TYR A O 1
ATOM 643 N N . VAL A 1 85 ? -69.992 -18.892 52.212 1.00 81.12 85 VAL A N 1
ATOM 644 C CA . VAL A 1 85 ? -70.305 -17.546 52.724 1.00 81.12 85 VAL A CA 1
ATOM 645 C C . VAL A 1 85 ? -69.785 -17.358 54.155 1.00 81.12 85 VAL A C 1
ATOM 647 O O . VAL A 1 85 ? -69.331 -16.264 54.498 1.00 81.12 85 VAL A O 1
ATOM 650 N N . GLY A 1 86 ? -69.822 -18.411 54.978 1.00 79.88 86 GLY A N 1
ATOM 651 C CA . GLY A 1 86 ? -69.300 -18.430 56.345 1.00 79.88 86 GLY A CA 1
ATOM 652 C C . GLY A 1 86 ? -67.778 -18.287 56.398 1.00 79.88 86 GLY A C 1
ATOM 653 O O . GLY A 1 86 ? -67.274 -17.424 57.112 1.00 79.88 86 GLY A O 1
ATOM 654 N N . MET A 1 87 ? -67.050 -19.052 55.580 1.00 79.75 87 MET A N 1
ATOM 655 C CA . MET A 1 87 ? -65.604 -18.903 55.375 1.00 79.75 87 MET A CA 1
ATOM 656 C C . MET A 1 87 ? -65.262 -17.517 54.811 1.00 79.75 87 MET A C 1
ATOM 658 O O . MET A 1 87 ? -64.342 -16.863 55.302 1.00 79.75 87 MET A O 1
ATOM 662 N N . GLY A 1 88 ? -66.073 -17.015 53.871 1.00 81.25 88 GLY A N 1
ATOM 663 C CA . GLY A 1 88 ? -65.960 -15.664 53.317 1.00 81.25 88 GLY A CA 1
ATOM 664 C C . GLY A 1 88 ? -65.998 -14.541 54.363 1.00 81.25 88 GLY A C 1
ATOM 665 O O . GLY A 1 88 ? -65.346 -13.514 54.178 1.00 81.25 88 GLY A O 1
ATOM 666 N N . GLN A 1 89 ? -66.679 -14.731 55.505 1.00 85.00 89 GLN A N 1
ATOM 667 C CA . GLN A 1 89 ? -66.714 -13.722 56.577 1.00 85.00 89 GLN A CA 1
ATOM 668 C C . GLN A 1 89 ? -65.331 -13.427 57.178 1.00 85.00 89 GLN A C 1
ATOM 670 O O . GLN A 1 89 ? -65.129 -12.314 57.665 1.00 85.00 89 GLN A O 1
ATOM 675 N N . LYS A 1 90 ? -64.375 -14.374 57.139 1.00 86.25 90 LYS A N 1
ATOM 676 C CA . LYS A 1 90 ? -63.007 -14.162 57.654 1.00 86.25 90 LYS A CA 1
ATOM 677 C C . LYS A 1 90 ? -62.341 -12.969 56.956 1.00 86.25 90 LYS A C 1
ATOM 679 O O . LYS A 1 90 ? -61.755 -12.110 57.610 1.00 86.25 90 LYS A O 1
ATOM 684 N N . TYR A 1 91 ? -62.524 -12.866 55.641 1.00 87.88 91 TYR A N 1
ATOM 685 C CA . TYR A 1 91 ? -61.892 -11.862 54.780 1.00 87.88 91 TYR A CA 1
ATOM 686 C C . TYR A 1 91 ? -62.495 -10.449 54.885 1.00 87.88 91 TYR A C 1
ATOM 688 O O . TYR A 1 91 ? -62.090 -9.547 54.162 1.00 87.88 91 TYR A O 1
ATOM 696 N N . LYS A 1 92 ? -63.424 -10.224 55.828 1.00 84.94 92 LYS A N 1
ATOM 697 C CA . LYS A 1 92 ? -63.772 -8.874 56.318 1.00 84.94 92 LYS A CA 1
ATOM 698 C C . LYS A 1 92 ? -62.686 -8.257 57.197 1.00 84.94 92 LYS A C 1
ATOM 700 O O . LYS A 1 92 ? -62.749 -7.070 57.490 1.00 84.94 92 LYS A O 1
ATOM 705 N N . ARG A 1 93 ? -61.779 -9.086 57.719 1.00 88.00 93 ARG A N 1
ATOM 706 C CA . ARG A 1 93 ? -60.753 -8.692 58.691 1.00 88.00 93 ARG A CA 1
ATOM 707 C C . ARG A 1 93 ? -59.338 -8.972 58.206 1.00 88.00 93 ARG A C 1
ATOM 709 O O . ARG A 1 93 ? -58.423 -8.372 58.744 1.00 88.00 93 ARG A O 1
ATOM 716 N N . VAL A 1 94 ? -59.172 -9.864 57.229 1.00 93.00 94 VAL A N 1
ATOM 717 C CA . VAL A 1 94 ? -57.859 -10.292 56.738 1.00 93.00 94 VAL A CA 1
ATOM 718 C C . VAL A 1 94 ? -57.773 -10.297 55.216 1.00 93.00 94 VAL A C 1
ATOM 720 O O . VAL A 1 94 ? -58.785 -10.523 54.545 1.00 93.00 94 VAL A O 1
ATOM 723 N N . TYR A 1 95 ? -56.571 -10.115 54.674 1.00 93.25 95 TYR A N 1
ATOM 724 C CA . TYR A 1 95 ? -56.330 -10.197 53.232 1.00 93.25 95 TYR A CA 1
ATOM 725 C C . TYR A 1 95 ? -56.591 -11.604 52.673 1.00 93.25 95 TYR A C 1
ATOM 727 O O . TYR A 1 95 ? -56.504 -12.614 53.384 1.00 93.25 95 TYR A O 1
ATOM 735 N N . PHE A 1 96 ? -56.935 -11.681 51.388 1.00 92.88 96 PHE A N 1
ATOM 736 C CA . PHE A 1 96 ? -57.116 -12.945 50.676 1.00 92.88 96 PHE A CA 1
ATOM 737 C C . PHE A 1 96 ? -55.827 -13.789 50.626 1.00 92.88 96 PHE A C 1
ATOM 739 O O . PHE A 1 96 ? -54.729 -13.249 50.743 1.00 92.88 96 PHE A O 1
ATOM 746 N N . PRO A 1 97 ? -55.926 -15.123 50.453 1.00 90.19 97 PRO A N 1
ATOM 747 C CA . PRO A 1 97 ? -54.750 -15.949 50.175 1.00 90.19 97 PRO A CA 1
ATOM 748 C C . PRO A 1 97 ? -54.048 -15.499 48.886 1.00 90.19 97 PRO A C 1
ATOM 750 O O . PRO A 1 97 ? -54.691 -14.932 48.004 1.00 90.19 97 PRO A O 1
ATOM 753 N N . ASN A 1 98 ? -52.751 -15.795 48.770 1.00 89.62 98 ASN A N 1
ATOM 754 C CA . ASN A 1 98 ? -51.909 -15.430 47.626 1.00 89.62 98 ASN A CA 1
ATOM 755 C C . ASN A 1 98 ? -51.899 -13.913 47.340 1.00 89.62 98 ASN A C 1
ATOM 757 O O . ASN A 1 98 ? -51.901 -13.500 46.178 1.00 89.62 98 ASN A O 1
ATOM 761 N N . THR A 1 99 ? -51.920 -13.093 48.397 1.00 91.31 99 THR A N 1
ATOM 762 C CA . THR A 1 99 ? -51.905 -11.626 48.299 1.00 91.31 99 THR A CA 1
ATOM 763 C C . THR A 1 99 ? -50.596 -11.063 48.841 1.00 91.31 99 THR A C 1
ATOM 765 O O . THR A 1 99 ? -50.282 -11.259 50.017 1.00 91.31 99 THR A O 1
ATOM 768 N N . THR A 1 100 ? -49.862 -10.336 48.001 1.00 89.19 100 THR A N 1
ATOM 769 C CA . THR A 1 100 ? -48.645 -9.597 48.370 1.00 89.19 100 THR A CA 1
ATOM 770 C C . THR A 1 100 ? -48.874 -8.087 48.292 1.00 89.19 100 THR A C 1
ATOM 772 O O . THR A 1 100 ? -49.727 -7.623 47.531 1.00 89.19 100 THR A O 1
ATOM 775 N N . ILE A 1 101 ? -48.137 -7.319 49.100 1.00 87.19 101 ILE A N 1
ATOM 776 C CA . ILE A 1 101 ? -48.081 -5.852 49.030 1.00 87.19 101 ILE A CA 1
ATOM 777 C C . ILE A 1 101 ? -46.604 -5.433 49.072 1.00 87.19 101 ILE A C 1
ATOM 779 O O . ILE A 1 101 ? -45.908 -5.812 50.011 1.00 87.19 101 ILE A O 1
ATOM 783 N N . ASN A 1 102 ? -46.115 -4.728 48.045 1.00 77.69 102 ASN A N 1
ATOM 784 C CA . ASN A 1 102 ? -44.688 -4.438 47.795 1.00 77.69 102 ASN A CA 1
ATOM 785 C C . ASN A 1 102 ? -43.794 -5.675 48.042 1.00 77.69 102 ASN A C 1
ATOM 787 O O . ASN A 1 102 ? -42.819 -5.621 48.786 1.00 77.69 102 ASN A O 1
ATOM 791 N N . GLY A 1 103 ? -44.184 -6.834 47.493 1.00 77.62 103 GLY A N 1
ATOM 792 C CA . GLY A 1 103 ? -43.474 -8.110 47.665 1.00 77.62 103 GLY A CA 1
ATOM 793 C C . GLY A 1 103 ? -43.690 -8.836 49.005 1.00 77.62 103 GLY A C 1
ATOM 794 O O . GLY A 1 103 ? -43.470 -10.047 49.075 1.00 77.62 103 GLY A O 1
ATOM 795 N N . LEU A 1 104 ? -44.183 -8.165 50.051 1.00 83.31 104 LEU A N 1
ATOM 796 C CA . LEU A 1 104 ? -44.467 -8.776 51.351 1.00 83.31 104 LEU A CA 1
ATOM 797 C C . LEU A 1 104 ? -45.748 -9.622 51.294 1.00 83.31 104 LEU A C 1
ATOM 799 O O . LEU A 1 104 ? -46.825 -9.103 51.008 1.00 83.31 104 LEU A O 1
ATOM 803 N N . ASP A 1 105 ? -45.670 -10.914 51.630 1.00 88.44 105 ASP A N 1
ATOM 804 C CA . ASP A 1 105 ? -46.866 -11.759 51.767 1.00 88.44 105 ASP A CA 1
ATOM 805 C C . ASP A 1 105 ? -47.707 -11.329 52.979 1.00 88.44 105 ASP A C 1
ATOM 807 O O . ASP A 1 105 ? -47.257 -11.406 54.131 1.00 88.44 105 ASP A O 1
ATOM 811 N N . VAL A 1 106 ? -48.941 -10.897 52.714 1.00 90.12 106 VAL A N 1
ATOM 812 C CA . VAL A 1 106 ? -49.931 -10.482 53.721 1.00 90.12 106 VAL A CA 1
ATOM 813 C C . VAL A 1 106 ? -51.107 -11.458 53.822 1.00 90.12 106 VAL A C 1
ATOM 815 O O . VAL A 1 106 ? -52.088 -11.184 54.516 1.00 90.12 106 VAL A O 1
ATOM 818 N N . SER A 1 107 ? -51.029 -12.603 53.138 1.00 92.50 107 SER A N 1
ATOM 819 C CA . SER A 1 107 ? -52.104 -13.590 53.026 1.00 92.50 107 SER A CA 1
ATOM 820 C C . SER A 1 107 ? -52.685 -13.989 54.384 1.00 92.50 107 SER A C 1
ATOM 822 O O . SER A 1 107 ? -52.051 -14.669 55.189 1.00 92.50 107 SER A O 1
ATOM 824 N N . GLY A 1 108 ? -53.943 -13.622 54.633 1.00 90.25 108 GLY A N 1
ATOM 825 C CA . GLY A 1 108 ? -54.636 -13.970 55.871 1.00 90.25 108 GLY A CA 1
ATOM 826 C C . GLY A 1 108 ? -54.242 -13.165 57.116 1.00 90.25 108 GLY A C 1
ATOM 827 O O . GLY A 1 108 ? -54.741 -13.527 58.184 1.00 90.25 108 GLY A O 1
ATOM 828 N N . LEU A 1 109 ? -53.449 -12.094 56.984 1.00 93.94 109 LEU A N 1
ATOM 829 C CA . LEU A 1 109 ? -53.172 -11.105 58.037 1.00 93.94 109 LEU A CA 1
ATOM 830 C C . LEU A 1 109 ? -54.235 -9.996 58.070 1.00 93.94 109 LEU A C 1
ATOM 832 O O . LEU A 1 109 ? -54.829 -9.663 57.043 1.00 93.94 109 LEU A O 1
ATOM 836 N N . THR A 1 110 ? -54.465 -9.407 59.243 1.00 92.81 110 THR A N 1
ATOM 837 C CA . THR A 1 110 ? -55.160 -8.118 59.422 1.00 92.81 110 THR A CA 1
ATOM 838 C C . THR A 1 110 ? -54.244 -6.936 59.052 1.00 92.81 110 THR A C 1
ATOM 840 O O . THR A 1 110 ? -53.027 -7.111 59.001 1.00 92.81 110 THR A O 1
ATOM 843 N N . PRO A 1 111 ? -54.766 -5.706 58.849 1.00 90.25 111 PRO A N 1
ATOM 844 C CA . PRO A 1 111 ? -53.927 -4.540 58.576 1.00 90.25 111 PRO A CA 1
ATOM 845 C C . PRO A 1 111 ? -52.965 -4.241 59.727 1.00 90.25 111 PRO A C 1
ATOM 847 O O . PRO A 1 111 ? -51.818 -3.908 59.471 1.00 90.25 111 PRO A O 1
ATOM 850 N N . GLU A 1 112 ? -53.384 -4.441 60.981 1.00 88.50 112 GLU A N 1
ATOM 851 C CA . GLU A 1 112 ? -52.525 -4.253 62.159 1.00 88.50 112 GLU A CA 1
ATOM 852 C C . GLU A 1 112 ? -51.408 -5.306 62.244 1.00 88.50 112 GLU A C 1
ATOM 854 O O . GLU A 1 112 ? -50.259 -4.949 62.481 1.00 88.50 112 GLU A O 1
ATOM 859 N N . GLU A 1 113 ? -51.695 -6.584 61.964 1.00 89.50 113 GLU A N 1
ATOM 860 C CA . GLU A 1 113 ? -50.652 -7.622 61.870 1.00 89.50 113 GLU A CA 1
ATOM 861 C C . GLU A 1 113 ? -49.690 -7.348 60.702 1.00 89.50 113 GLU A C 1
ATOM 863 O O . GLU A 1 113 ? -48.483 -7.541 60.836 1.00 89.50 113 GLU A O 1
ATOM 868 N N . THR A 1 114 ? -50.195 -6.838 59.574 1.00 88.62 114 THR A N 1
ATOM 869 C CA . THR A 1 114 ? -49.368 -6.380 58.450 1.00 88.62 114 THR A CA 1
ATOM 870 C C . THR A 1 114 ? -48.500 -5.180 58.837 1.00 88.62 114 THR A C 1
ATOM 872 O O . THR A 1 114 ? -47.307 -5.210 58.555 1.00 88.62 114 THR A O 1
ATOM 875 N N . LYS A 1 115 ? -49.027 -4.170 59.544 1.00 88.62 115 LYS A N 1
ATOM 876 C CA . LYS A 1 115 ? -48.228 -3.048 60.076 1.00 88.62 115 LYS A CA 1
ATOM 877 C C . LYS A 1 115 ? -47.136 -3.532 61.023 1.00 88.62 115 LYS A C 1
ATOM 879 O O . LYS A 1 115 ? -46.001 -3.073 60.914 1.00 88.62 115 LYS A O 1
ATOM 884 N N . THR A 1 116 ? -47.444 -4.472 61.923 1.00 86.88 116 THR A N 1
ATOM 885 C CA . THR A 1 116 ? -46.443 -5.094 62.806 1.00 86.88 116 THR A CA 1
ATOM 886 C C . THR A 1 116 ? -45.360 -5.792 61.986 1.00 86.88 116 THR A C 1
ATOM 888 O O . THR A 1 116 ? -44.185 -5.510 62.186 1.00 86.88 116 THR A O 1
ATOM 891 N N . LYS A 1 117 ? -45.737 -6.601 60.989 1.00 84.56 117 LYS A N 1
ATOM 892 C CA . LYS A 1 117 ? -44.796 -7.303 60.103 1.00 84.56 117 LYS A CA 1
ATOM 893 C C . LYS A 1 117 ? -43.917 -6.348 59.276 1.00 84.56 117 LYS A C 1
ATOM 895 O O . LYS A 1 117 ? -42.734 -6.615 59.101 1.00 84.56 117 LYS A O 1
ATOM 900 N N . ILE A 1 118 ? -44.459 -5.219 58.810 1.00 84.25 118 ILE A N 1
ATOM 901 C CA . ILE A 1 118 ? -43.698 -4.150 58.130 1.00 84.25 118 ILE A CA 1
ATOM 902 C C . ILE A 1 118 ? -42.758 -3.433 59.115 1.00 84.25 118 ILE A C 1
ATOM 904 O O . ILE A 1 118 ? -41.620 -3.124 58.773 1.00 84.25 118 ILE A O 1
ATOM 908 N N . THR A 1 119 ? -43.194 -3.209 60.358 1.00 84.25 119 THR A N 1
ATOM 909 C CA . THR A 1 119 ? -42.368 -2.612 61.427 1.00 84.25 119 THR A CA 1
ATOM 910 C C . THR A 1 119 ? -41.195 -3.525 61.806 1.00 84.25 119 THR A C 1
ATOM 912 O O . THR A 1 119 ? -40.071 -3.057 61.980 1.00 84.25 119 THR A O 1
ATOM 915 N N . GLU A 1 120 ? -41.422 -4.837 61.883 1.00 81.62 120 GLU A N 1
ATOM 916 C CA . GLU A 1 120 ? -40.368 -5.838 62.090 1.00 81.62 120 GLU A CA 1
ATOM 917 C C . GLU A 1 120 ? -39.419 -5.904 60.881 1.00 81.62 120 GLU A C 1
ATOM 919 O O . GLU A 1 120 ? -38.202 -5.859 61.056 1.00 81.62 120 GLU A O 1
ATOM 924 N N . GLY A 1 121 ? -39.963 -5.928 59.657 1.00 76.75 121 GLY A N 1
ATOM 925 C CA . GLY A 1 121 ? -39.187 -5.977 58.414 1.00 76.75 121 GLY A CA 1
ATOM 926 C C . GLY A 1 121 ? -38.296 -4.751 58.189 1.00 76.75 121 GLY A C 1
ATOM 927 O O . GLY A 1 121 ? -37.129 -4.902 57.845 1.00 76.75 121 GLY A O 1
ATOM 928 N N . THR A 1 122 ? -38.802 -3.542 58.451 1.00 81.50 122 THR A N 1
ATOM 929 C CA . THR A 1 122 ? -38.015 -2.292 58.373 1.00 81.50 122 THR A CA 1
ATOM 930 C C . THR A 1 122 ? -36.900 -2.233 59.421 1.00 81.50 122 THR A C 1
ATOM 932 O O . THR A 1 122 ? -35.812 -1.748 59.121 1.00 81.50 122 THR A O 1
ATOM 935 N N . SER A 1 123 ? -37.126 -2.778 60.622 1.00 77.75 123 SER A N 1
ATOM 936 C CA . SER A 1 123 ? -36.153 -2.752 61.730 1.00 77.75 123 SER A CA 1
ATOM 937 C C . SER A 1 123 ? -34.899 -3.604 61.490 1.00 77.75 123 SER A C 1
ATOM 939 O O . SER A 1 123 ? -33.870 -3.359 62.119 1.00 77.75 123 SER A O 1
ATOM 941 N N . GLY A 1 124 ? -34.984 -4.617 60.621 1.00 83.69 124 GLY A N 1
ATOM 942 C CA . GLY A 1 124 ? -33.887 -5.534 60.285 1.00 83.69 124 GLY A CA 1
ATOM 943 C C . GLY A 1 124 ? -33.484 -5.525 58.810 1.00 83.69 124 GLY A C 1
ATOM 944 O O . GLY A 1 124 ? -32.769 -6.428 58.384 1.00 83.69 124 GLY A O 1
ATOM 945 N N . TYR A 1 125 ? -33.966 -4.555 58.028 1.00 90.00 125 TYR A N 1
ATOM 946 C CA . TYR A 1 125 ? -33.753 -4.512 56.585 1.00 90.00 125 TYR A CA 1
ATOM 947 C C . TYR A 1 125 ? -32.275 -4.318 56.224 1.00 90.00 125 TYR A C 1
ATOM 949 O O . TYR A 1 125 ? -31.613 -3.412 56.737 1.00 90.00 125 TYR A O 1
ATOM 957 N N . ILE A 1 126 ? -31.785 -5.139 55.298 1.00 93.56 126 ILE A N 1
ATOM 958 C CA . ILE A 1 126 ? -30.472 -5.017 54.664 1.00 93.56 126 ILE A CA 1
ATOM 959 C C . ILE A 1 126 ? -30.704 -5.185 53.165 1.00 93.56 126 ILE A C 1
ATOM 961 O O . ILE A 1 126 ? -31.286 -6.185 52.747 1.00 93.56 126 ILE A O 1
ATOM 965 N N . LEU A 1 127 ? -30.245 -4.217 52.376 1.00 96.12 127 LEU A N 1
ATOM 966 C CA . LEU A 1 127 ? -30.146 -4.342 50.927 1.00 96.12 127 LEU A CA 1
ATOM 967 C C . LEU A 1 127 ? -28.705 -4.709 50.571 1.00 96.12 127 LEU A C 1
ATOM 969 O O . LEU A 1 127 ? -27.804 -3.903 50.804 1.00 96.12 127 LEU A O 1
ATOM 973 N N . THR A 1 128 ? -28.496 -5.885 49.981 1.00 97.88 128 THR A N 1
ATOM 974 C CA . THR A 1 128 ? -27.204 -6.261 49.389 1.00 97.88 128 THR A CA 1
ATOM 975 C C . THR A 1 128 ? -27.152 -5.829 47.924 1.00 97.88 128 THR A C 1
ATOM 977 O O . THR A 1 128 ? -27.972 -6.254 47.108 1.00 97.88 128 THR A O 1
ATOM 980 N N . LEU A 1 129 ? -26.175 -4.996 47.584 1.00 97.88 129 LEU A N 1
ATOM 981 C CA . LEU A 1 129 ? -25.865 -4.553 46.229 1.00 97.88 129 LEU A CA 1
ATOM 982 C C . LEU A 1 129 ? -24.854 -5.522 45.619 1.00 97.88 129 LEU A C 1
ATOM 984 O O . LEU A 1 129 ? -23.743 -5.624 46.125 1.00 97.88 129 LEU A O 1
ATOM 988 N N . GLN A 1 130 ? -25.230 -6.218 44.547 1.00 97.38 130 GLN A N 1
ATOM 989 C CA . GLN A 1 130 ? -24.345 -7.147 43.842 1.00 97.38 130 GLN A CA 1
ATOM 990 C C . GLN A 1 130 ? -23.691 -6.432 42.660 1.00 97.38 130 GLN A C 1
ATOM 992 O O . GLN A 1 130 ? -24.374 -6.052 41.698 1.00 97.38 130 GLN A O 1
ATOM 997 N N . GLU A 1 131 ? -22.375 -6.250 42.732 1.00 95.12 131 GLU A N 1
ATOM 998 C CA . GLU A 1 131 ? -21.595 -5.505 41.749 1.00 95.12 131 GLU A CA 1
ATOM 999 C C . GLU A 1 131 ? -21.068 -6.381 40.604 1.00 95.12 131 GLU A C 1
ATOM 1001 O O . GLU A 1 131 ? -20.771 -7.575 40.744 1.00 95.12 131 GLU A O 1
ATOM 1006 N N . ARG A 1 132 ? -20.833 -5.745 39.455 1.00 92.56 132 ARG A N 1
ATOM 1007 C CA . ARG A 1 132 ? -20.012 -6.298 38.380 1.00 92.56 132 ARG A CA 1
ATOM 1008 C C . ARG A 1 132 ? -18.597 -6.574 38.900 1.00 92.56 132 ARG A C 1
ATOM 1010 O O . ARG A 1 132 ? -17.922 -5.688 39.406 1.00 92.56 132 ARG A O 1
ATOM 1017 N N . GLY A 1 133 ? -18.145 -7.817 38.743 1.00 86.06 133 GLY A N 1
ATOM 1018 C CA . GLY A 1 133 ? -16.892 -8.311 39.329 1.00 86.06 133 GLY A CA 1
ATOM 1019 C C . GLY A 1 133 ? -17.088 -9.170 40.584 1.00 86.06 133 GLY A C 1
ATOM 1020 O O . GLY A 1 133 ? -16.143 -9.835 41.000 1.00 86.06 133 GLY A O 1
ATOM 1021 N N . GLY A 1 134 ? -18.308 -9.239 41.133 1.00 87.44 134 GLY A N 1
ATOM 1022 C CA . GLY A 1 134 ? -18.656 -10.140 42.239 1.00 87.44 134 GLY A CA 1
ATOM 1023 C C . GLY A 1 134 ? -18.259 -9.635 43.628 1.00 87.44 134 GLY A C 1
ATOM 1024 O O . GLY A 1 134 ? -18.122 -10.444 44.545 1.00 87.44 134 GLY A O 1
ATOM 1025 N N . ALA A 1 135 ? -18.046 -8.326 43.772 1.00 92.00 135 ALA A N 1
ATOM 1026 C CA . ALA A 1 135 ? -18.086 -7.664 45.069 1.00 92.00 135 ALA A CA 1
ATOM 1027 C C . ALA A 1 135 ? -19.549 -7.432 45.485 1.00 92.00 135 ALA A C 1
ATOM 1029 O O . ALA A 1 135 ? -20.420 -7.267 44.629 1.00 92.00 135 ALA A O 1
ATOM 1030 N N . ASP A 1 136 ? -19.794 -7.433 46.795 1.00 96.00 136 ASP A N 1
ATOM 1031 C CA . ASP A 1 136 ? -21.091 -7.110 47.383 1.00 96.00 136 ASP A CA 1
ATOM 1032 C C . ASP A 1 136 ? -20.915 -5.946 48.371 1.00 96.00 136 ASP A C 1
ATOM 1034 O O . ASP A 1 136 ? -20.044 -5.994 49.249 1.00 96.00 136 ASP A O 1
ATOM 1038 N N . GLU A 1 137 ? -21.786 -4.942 48.285 1.00 95.75 137 GLU A N 1
ATOM 1039 C CA . GLU A 1 137 ? -21.942 -3.893 49.300 1.00 95.75 137 GLU A CA 1
ATOM 1040 C C . GLU A 1 137 ? -23.295 -4.012 50.004 1.00 95.75 137 GLU A C 1
ATOM 1042 O O . GLU A 1 137 ? -24.210 -4.676 49.520 1.00 95.75 137 GLU A O 1
ATOM 1047 N N . VAL A 1 138 ? -23.441 -3.379 51.170 1.00 96.69 138 VAL A N 1
ATOM 1048 C CA . VAL A 1 138 ? -24.686 -3.417 51.948 1.00 96.69 138 VAL A CA 1
ATOM 1049 C C . VAL A 1 138 ? -25.113 -2.023 52.379 1.00 96.69 138 VAL A C 1
ATOM 1051 O O . VAL A 1 138 ? -24.287 -1.220 52.804 1.00 96.69 138 VAL A O 1
ATOM 1054 N N . ILE A 1 139 ? -26.418 -1.765 52.308 1.00 96.12 139 ILE A N 1
ATOM 1055 C CA . ILE A 1 139 ? -27.065 -0.598 52.914 1.00 96.12 139 ILE A CA 1
ATOM 1056 C C . ILE A 1 139 ? -28.057 -1.119 53.954 1.00 96.12 139 ILE A C 1
ATOM 1058 O O . ILE A 1 139 ? -29.013 -1.827 53.619 1.00 96.12 139 ILE A O 1
ATOM 1062 N N . CYS A 1 140 ? -27.841 -0.785 55.225 1.00 93.62 140 CYS A N 1
ATOM 1063 C CA . CYS A 1 140 ? -28.742 -1.173 56.305 1.00 93.62 140 CYS A CA 1
ATOM 1064 C C . CYS A 1 140 ? -29.884 -0.155 56.436 1.00 93.62 140 CYS A C 1
ATOM 1066 O O . CYS A 1 140 ? -29.665 1.058 56.423 1.00 93.62 140 CYS A O 1
ATOM 1068 N N . GLY A 1 141 ? -31.112 -0.627 56.666 1.00 91.31 141 GLY A N 1
ATOM 1069 C CA . GLY A 1 141 ? -32.277 0.243 56.879 1.00 91.31 141 GLY A CA 1
ATOM 1070 C C . GLY A 1 141 ? -32.075 1.251 58.020 1.00 91.31 141 GLY A C 1
ATOM 1071 O O . GLY A 1 141 ? -32.518 2.395 57.938 1.00 91.31 141 GLY A O 1
ATOM 1072 N N . SER A 1 142 ? -31.325 0.870 59.057 1.00 90.12 142 SER A N 1
ATOM 1073 C CA . S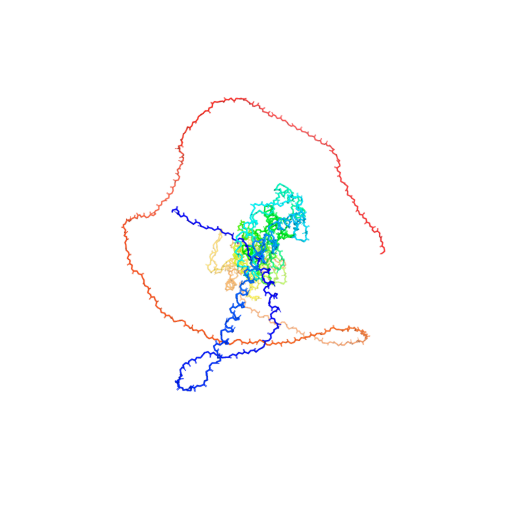ER A 1 142 ? -30.964 1.740 60.182 1.00 90.12 142 SER A CA 1
ATOM 1074 C C . SER A 1 142 ? -30.063 2.924 59.803 1.00 90.12 142 SER A C 1
ATOM 1076 O O . SER A 1 142 ? -30.155 3.974 60.440 1.00 90.12 142 SER A O 1
ATOM 1078 N N . GLU A 1 143 ? -29.221 2.790 58.775 1.00 91.69 143 GLU A N 1
ATOM 1079 C CA . GLU A 1 143 ? -28.283 3.830 58.326 1.00 91.69 143 GLU A CA 1
ATOM 1080 C C . GLU A 1 143 ? -29.027 4.942 57.581 1.00 91.69 143 GLU A C 1
ATOM 1082 O O . GLU A 1 143 ? -28.831 6.125 57.858 1.00 91.69 143 GLU A O 1
ATOM 1087 N N . ILE A 1 144 ? -29.975 4.557 56.723 1.00 93.88 144 ILE A N 1
ATOM 1088 C CA . ILE A 1 144 ? -30.819 5.475 55.943 1.00 93.88 144 ILE A CA 1
ATOM 1089 C C . ILE A 1 144 ? -32.032 6.006 56.727 1.00 93.88 144 ILE A C 1
ATOM 1091 O O . ILE A 1 144 ? -32.818 6.795 56.211 1.00 93.88 144 ILE A O 1
ATOM 1095 N N . GLY A 1 145 ? -32.213 5.591 57.985 1.00 91.56 145 GLY A N 1
ATOM 1096 C CA . GLY A 1 145 ? -33.371 5.978 58.798 1.00 91.56 145 GLY A CA 1
ATOM 1097 C C . GLY A 1 145 ? -34.700 5.410 58.289 1.00 91.56 145 GLY A C 1
ATOM 1098 O O . GLY A 1 145 ? -35.727 6.080 58.413 1.00 91.56 145 GLY A O 1
ATOM 1099 N N . LEU A 1 146 ? -34.678 4.206 57.711 1.00 90.31 146 LEU A N 1
ATOM 1100 C CA . LEU A 1 146 ? -35.863 3.479 57.267 1.00 90.31 146 LEU A CA 1
ATOM 1101 C C . LEU A 1 146 ? -36.808 3.239 58.450 1.00 90.31 146 LEU A C 1
ATOM 1103 O O . LEU A 1 146 ? -36.417 2.682 59.476 1.00 90.31 146 LEU A O 1
ATOM 1107 N N . HIS A 1 147 ? -38.059 3.652 58.301 1.00 88.25 147 HIS A N 1
ATOM 1108 C CA . HIS A 1 147 ? -39.105 3.495 59.301 1.00 88.25 147 HIS A CA 1
ATOM 1109 C C . HIS A 1 147 ? -40.451 3.229 58.617 1.00 88.25 147 HIS A C 1
ATOM 1111 O O . HIS A 1 147 ? -40.663 3.677 57.491 1.00 88.25 147 HIS A O 1
ATOM 1117 N N . PRO A 1 148 ? -41.373 2.496 59.261 1.00 87.31 148 PRO A N 1
ATOM 1118 C CA . PRO A 1 148 ? -42.691 2.249 58.694 1.00 87.31 148 PRO A CA 1
ATOM 1119 C C . PRO A 1 148 ? -43.505 3.550 58.624 1.00 87.31 148 PRO A C 1
ATOM 1121 O O . PRO A 1 148 ? -43.574 4.296 59.603 1.00 87.31 148 PRO A O 1
ATOM 1124 N N . GLU A 1 149 ? -44.175 3.783 57.496 1.00 85.50 149 GLU A N 1
ATOM 1125 C CA . GLU A 1 149 ? -45.143 4.870 57.325 1.00 85.50 149 GLU A CA 1
ATOM 1126 C C . GLU A 1 149 ? -46.444 4.301 56.748 1.00 85.50 149 GLU A C 1
ATOM 1128 O O . GLU A 1 149 ? -46.422 3.461 55.850 1.00 85.50 149 GLU A O 1
ATOM 1133 N N . PHE A 1 150 ? -47.586 4.731 57.293 1.00 85.44 150 PHE A N 1
ATOM 1134 C CA . PHE A 1 150 ? -48.902 4.193 56.951 1.00 85.44 150 PHE A CA 1
ATOM 1135 C C . PHE A 1 150 ? -49.903 5.326 56.700 1.00 85.44 150 PHE A C 1
ATOM 1137 O O . PHE A 1 150 ? -50.297 6.035 57.625 1.00 85.44 150 PHE A O 1
ATOM 1144 N N . ASP A 1 151 ? -50.365 5.450 55.458 1.00 83.94 151 ASP A N 1
ATOM 1145 C CA . ASP A 1 151 ? -51.342 6.454 55.000 1.00 83.94 151 ASP A CA 1
ATOM 1146 C C . ASP A 1 151 ? -52.811 5.975 55.051 1.00 83.94 151 ASP A C 1
ATOM 1148 O O . ASP A 1 151 ? -53.742 6.733 54.769 1.00 83.94 151 ASP A O 1
ATOM 1152 N N . GLY A 1 152 ? -53.033 4.709 55.418 1.00 84.50 152 GLY A N 1
ATOM 1153 C CA . GLY A 1 152 ? -54.345 4.056 55.440 1.00 84.50 152 GLY A CA 1
ATOM 1154 C C . GLY A 1 152 ? -54.685 3.236 54.186 1.00 84.50 152 GLY A C 1
ATOM 1155 O O . GLY A 1 152 ? -55.793 2.700 54.091 1.00 84.50 152 GLY A O 1
ATOM 1156 N N . THR A 1 153 ? -53.776 3.111 53.212 1.00 88.44 153 THR A N 1
ATOM 1157 C CA . THR A 1 153 ? -53.972 2.273 52.011 1.00 88.44 153 THR A CA 1
ATOM 1158 C C . THR A 1 153 ? -54.147 0.790 52.339 1.00 88.44 153 THR A C 1
ATOM 1160 O O . THR A 1 153 ? -54.977 0.131 51.713 1.00 88.44 153 THR A O 1
ATOM 1163 N N . LEU A 1 154 ? -53.458 0.271 53.360 1.00 87.88 154 LEU A N 1
ATOM 1164 C CA . LEU A 1 154 ? -53.633 -1.096 53.875 1.00 87.88 154 LEU A CA 1
ATOM 1165 C C . LEU A 1 154 ? -55.105 -1.373 54.249 1.00 87.88 154 LEU A C 1
ATOM 1167 O O . LEU A 1 154 ? -55.729 -2.325 53.770 1.00 87.88 154 LEU A O 1
ATOM 1171 N N . GLU A 1 155 ? -55.712 -0.484 55.036 1.00 90.25 155 GLU A N 1
ATOM 1172 C CA . GLU A 1 155 ? -57.129 -0.551 55.392 1.00 90.25 155 GLU A CA 1
ATOM 1173 C C . GLU A 1 155 ? -58.038 -0.426 54.167 1.00 90.25 155 GLU A C 1
ATOM 1175 O O . GLU A 1 155 ? -59.047 -1.128 54.099 1.00 90.25 155 GLU A O 1
ATOM 1180 N N . GLN A 1 156 ? -57.703 0.431 53.198 1.00 88.06 156 GLN A N 1
ATOM 1181 C CA . GLN A 1 156 ? -58.486 0.584 51.967 1.00 88.06 156 GLN A CA 1
ATOM 1182 C C . GLN A 1 156 ? -58.450 -0.677 51.093 1.00 88.06 156 GLN A C 1
ATOM 1184 O O . GLN A 1 156 ? -59.495 -1.080 50.576 1.00 88.06 156 GLN A O 1
ATOM 1189 N N . ILE A 1 157 ? -57.294 -1.338 50.954 1.00 88.44 157 ILE A N 1
ATOM 1190 C CA . ILE A 1 157 ? -57.172 -2.619 50.241 1.00 88.44 157 ILE A CA 1
ATOM 1191 C C . ILE A 1 157 ? -58.109 -3.646 50.883 1.00 88.44 157 ILE A C 1
ATOM 1193 O O . ILE A 1 157 ? -58.916 -4.258 50.181 1.00 88.44 157 ILE A O 1
ATOM 1197 N N . LEU A 1 158 ? -58.079 -3.778 52.216 1.00 89.44 158 LEU A N 1
ATOM 1198 C CA . LEU A 1 158 ? -58.964 -4.696 52.936 1.00 89.44 158 LEU A CA 1
ATOM 1199 C C . LEU A 1 158 ? -60.451 -4.317 52.805 1.00 89.44 158 LEU A C 1
ATOM 1201 O O . LEU A 1 158 ? -61.283 -5.192 52.562 1.00 89.44 158 LEU A O 1
ATOM 1205 N N . GLN A 1 159 ? -60.805 -3.037 52.949 1.00 88.00 159 GLN A N 1
ATOM 1206 C CA . GLN A 1 159 ? -62.192 -2.558 52.848 1.00 88.00 159 GLN A CA 1
ATOM 1207 C C . GLN A 1 159 ? -62.799 -2.803 51.460 1.00 88.00 159 GLN A C 1
ATOM 1209 O O . GLN A 1 159 ? -63.990 -3.101 51.355 1.00 88.00 159 GLN A O 1
ATOM 1214 N N . ASN A 1 160 ? -61.982 -2.733 50.408 1.00 88.50 160 ASN A N 1
ATOM 1215 C CA . ASN A 1 160 ? -62.399 -2.982 49.030 1.00 88.50 160 ASN A CA 1
ATOM 1216 C C . ASN A 1 160 ? -62.476 -4.483 48.667 1.00 88.50 160 ASN A C 1
ATOM 1218 O O . ASN A 1 160 ? -62.948 -4.825 47.578 1.00 88.50 160 ASN A O 1
ATOM 1222 N N . GLN A 1 161 ? -62.075 -5.405 49.554 1.00 88.12 161 GLN A N 1
ATOM 1223 C CA . GLN A 1 161 ? -62.204 -6.844 49.304 1.00 88.12 161 GLN A CA 1
ATOM 1224 C C . GLN A 1 161 ? -63.674 -7.297 49.290 1.00 88.12 161 GLN A C 1
ATOM 1226 O O . GLN A 1 161 ? -64.352 -7.377 50.319 1.00 88.12 161 GLN A O 1
ATOM 1231 N N . SER A 1 162 ? -64.161 -7.729 48.124 1.00 87.69 162 SER A N 1
ATOM 1232 C CA . SER A 1 162 ? -65.452 -8.418 48.029 1.00 87.69 162 SER A CA 1
ATOM 1233 C C . SER A 1 162 ? -65.371 -9.790 48.699 1.00 87.69 162 SER A C 1
ATOM 1235 O O . SER A 1 162 ? -64.902 -10.756 48.109 1.00 87.69 162 SER A O 1
ATOM 1237 N N . THR A 1 163 ? -65.853 -9.897 49.937 1.00 83.38 163 THR A N 1
ATOM 1238 C CA . THR A 1 163 ? -65.766 -11.107 50.792 1.00 83.38 163 THR A CA 1
ATOM 1239 C C . THR A 1 163 ? -66.267 -12.418 50.171 1.00 83.38 163 THR A C 1
ATOM 1241 O O . THR A 1 163 ? -65.917 -13.488 50.661 1.00 83.38 163 THR A O 1
ATOM 1244 N N . LEU A 1 164 ? -67.065 -12.369 49.098 1.00 84.69 164 LEU A N 1
ATOM 1245 C CA . LEU A 1 164 ? -67.529 -13.545 48.349 1.00 84.69 164 LEU A CA 1
ATOM 1246 C C . LEU A 1 164 ? -66.566 -13.984 47.232 1.00 84.69 164 LEU A C 1
ATOM 1248 O O . LEU A 1 164 ? -66.730 -15.074 46.690 1.00 84.69 164 LEU A O 1
ATOM 1252 N N . ALA A 1 165 ? -65.564 -13.171 46.893 1.00 86.25 165 ALA A N 1
ATOM 1253 C CA . ALA A 1 165 ? -64.573 -13.447 45.855 1.00 86.25 165 ALA A CA 1
ATOM 1254 C C . ALA A 1 165 ? -63.400 -14.323 46.334 1.00 86.25 165 ALA A C 1
ATOM 1256 O O . ALA A 1 165 ? -62.592 -14.746 45.512 1.00 86.25 165 ALA A O 1
ATOM 1257 N N . TRP A 1 166 ? -63.314 -14.636 47.633 1.00 84.56 166 TRP A N 1
ATOM 1258 C CA . TRP A 1 166 ? -62.179 -15.349 48.238 1.00 84.56 166 TRP A CA 1
ATOM 1259 C C . TRP A 1 166 ? -61.798 -16.653 47.519 1.00 84.56 166 TRP A C 1
ATOM 1261 O O . TRP A 1 166 ? -60.613 -16.949 47.376 1.00 84.56 166 TRP A O 1
ATOM 1271 N N . GLY A 1 167 ? -62.783 -17.401 47.005 1.00 82.12 167 GLY A N 1
ATOM 1272 C CA . GLY A 1 167 ? -62.557 -18.642 46.261 1.00 82.12 167 GLY A CA 1
ATOM 1273 C C . GLY A 1 167 ? -61.738 -18.459 44.977 1.00 82.12 167 GLY A C 1
ATOM 1274 O O . GLY A 1 167 ? -61.013 -19.370 44.590 1.00 82.12 167 GLY A O 1
ATOM 1275 N N . PHE A 1 168 ? -61.781 -17.279 44.348 1.00 83.88 168 PHE A N 1
ATOM 1276 C CA . PHE A 1 168 ? -60.965 -16.975 43.167 1.00 83.88 168 PHE A CA 1
ATOM 1277 C C . PHE A 1 168 ? -59.484 -16.769 43.506 1.00 83.88 168 PHE A C 1
ATOM 1279 O O . PHE A 1 168 ? -58.635 -17.026 42.658 1.00 83.88 168 PHE A O 1
ATOM 1286 N N . HIS A 1 169 ? -59.167 -16.346 44.733 1.00 84.38 169 HIS A N 1
ATOM 1287 C CA . HIS A 1 169 ? -57.795 -16.080 45.180 1.00 84.38 169 HIS A CA 1
ATOM 1288 C C . HIS A 1 169 ? -57.056 -17.346 45.644 1.00 84.38 169 HIS A C 1
ATOM 1290 O O . HIS A 1 169 ? -55.835 -17.345 45.741 1.00 84.38 169 HIS A O 1
ATOM 1296 N N . VAL A 1 170 ? -57.755 -18.469 45.856 1.00 81.31 170 VAL A N 1
ATOM 1297 C CA . VAL A 1 170 ? -57.135 -19.749 46.266 1.00 81.31 170 VAL A CA 1
ATOM 1298 C C . VAL A 1 170 ? -56.109 -20.258 45.239 1.00 81.31 170 VAL A C 1
ATOM 1300 O O . VAL A 1 170 ? -55.118 -20.868 45.627 1.00 81.31 170 VAL A O 1
ATOM 1303 N N . GLY A 1 171 ? -56.314 -19.968 43.948 1.00 80.75 171 GLY A N 1
ATOM 1304 C CA . GLY A 1 171 ? -55.385 -20.307 42.858 1.00 80.75 171 GLY A CA 1
ATOM 1305 C C . GLY A 1 171 ? -54.895 -19.107 42.040 1.00 80.75 171 GLY A C 1
ATOM 1306 O O . GLY A 1 171 ? -54.348 -19.300 40.957 1.00 80.75 171 GLY A O 1
ATOM 1307 N N . ARG A 1 172 ? -55.123 -17.873 42.509 1.00 85.12 172 ARG A N 1
ATOM 1308 C CA . ARG A 1 172 ? -54.745 -16.641 41.805 1.00 85.12 172 ARG A CA 1
ATOM 1309 C C . ARG A 1 172 ? -53.944 -15.733 42.725 1.00 85.12 172 ARG A C 1
ATOM 1311 O O . ARG A 1 172 ? -54.477 -15.243 43.713 1.00 85.12 172 ARG A O 1
ATOM 1318 N N . TYR A 1 173 ? -52.712 -15.455 42.320 1.00 88.00 173 TYR A N 1
ATOM 1319 C CA . TYR A 1 173 ? -51.871 -14.445 42.947 1.00 88.00 173 TYR A CA 1
ATOM 1320 C C . TYR A 1 173 ? -52.356 -13.039 42.593 1.00 88.00 173 TYR A C 1
ATOM 1322 O O . TYR A 1 173 ? -52.729 -12.770 41.443 1.00 88.00 173 TYR A O 1
ATOM 1330 N N . VAL A 1 174 ? -52.353 -12.155 43.586 1.00 86.94 174 VAL A N 1
ATOM 1331 C CA . VAL A 1 174 ? -52.593 -10.720 43.432 1.00 86.94 174 VAL A CA 1
ATOM 1332 C C . VAL A 1 174 ? -51.489 -9.985 44.173 1.00 86.94 174 VAL A C 1
ATOM 1334 O O . VAL A 1 174 ? -51.253 -10.242 45.348 1.00 86.94 174 VAL A O 1
ATOM 1337 N N . ASP A 1 175 ? -50.827 -9.083 43.464 1.00 86.25 175 ASP A N 1
ATOM 1338 C CA . ASP A 1 175 ? -49.762 -8.247 43.996 1.00 86.25 175 ASP A CA 1
ATOM 1339 C C . ASP A 1 175 ? -50.237 -6.796 43.952 1.00 86.25 175 ASP A C 1
ATOM 1341 O O . ASP A 1 175 ? -50.751 -6.340 42.923 1.00 86.25 175 ASP A O 1
ATOM 1345 N N . TYR A 1 176 ? -50.128 -6.105 45.080 1.00 84.44 176 TYR A N 1
ATOM 1346 C CA . TYR A 1 176 ? -50.419 -4.684 45.205 1.00 84.44 176 TYR A CA 1
ATOM 1347 C C . TYR A 1 176 ? -49.104 -3.925 45.349 1.00 84.44 176 TYR A C 1
ATOM 1349 O O . TYR A 1 176 ? -48.256 -4.289 46.158 1.00 84.44 176 TYR A O 1
ATOM 1357 N N . THR A 1 177 ? -48.962 -2.830 44.614 1.00 79.19 177 THR A N 1
ATOM 1358 C CA . THR A 1 177 ? -47.916 -1.839 44.873 1.00 79.19 177 THR A CA 1
ATOM 1359 C C . THR A 1 177 ? -48.585 -0.619 45.490 1.00 79.19 177 THR A C 1
ATOM 1361 O O . THR A 1 177 ? -49.567 -0.124 44.931 1.00 79.19 177 THR A O 1
ATOM 1364 N N . ILE A 1 178 ? -48.101 -0.173 46.646 1.00 80.38 178 ILE A N 1
ATOM 1365 C CA . ILE A 1 178 ? -48.546 1.050 47.320 1.00 80.38 178 ILE A CA 1
ATOM 1366 C C . ILE A 1 178 ? -47.345 1.941 47.626 1.00 80.38 178 ILE A C 1
ATOM 1368 O O . ILE A 1 178 ? -46.265 1.453 47.959 1.00 80.38 178 ILE A O 1
ATOM 1372 N N . ASP A 1 179 ? -47.558 3.249 47.514 1.00 68.44 179 ASP A N 1
ATOM 1373 C CA . ASP A 1 179 ? -46.487 4.242 47.614 1.00 68.44 179 ASP A CA 1
ATOM 1374 C C . ASP A 1 179 ? -45.992 4.430 49.064 1.00 68.44 179 ASP A C 1
ATOM 1376 O O . ASP A 1 179 ? -44.838 4.794 49.276 1.00 68.44 179 ASP A O 1
ATOM 1380 N N . THR A 1 180 ? -46.834 4.127 50.064 1.00 65.44 180 THR A N 1
ATOM 1381 C CA . THR A 1 180 ? -46.566 4.397 51.488 1.00 65.44 180 THR A CA 1
ATOM 1382 C C . THR A 1 180 ? -46.614 3.114 52.336 1.00 65.44 180 THR A C 1
ATOM 1384 O O . THR A 1 180 ? -47.672 2.687 52.801 1.00 65.44 180 THR A O 1
ATOM 1387 N N . MET A 1 181 ? -45.450 2.489 52.548 1.00 72.12 181 MET A N 1
ATOM 1388 C CA . MET A 1 181 ? -45.242 1.406 53.538 1.00 72.12 181 MET A CA 1
ATOM 1389 C C . MET A 1 181 ? -44.062 1.678 54.470 1.00 72.12 181 MET A C 1
ATOM 1391 O O . MET A 1 181 ? -44.076 1.279 55.636 1.00 72.12 181 MET A O 1
ATOM 1395 N N . ALA A 1 182 ? -43.030 2.335 53.951 1.00 77.19 182 ALA A N 1
ATOM 1396 C CA . ALA A 1 182 ? -41.885 2.798 54.706 1.00 77.19 182 ALA A CA 1
ATOM 1397 C C . ALA A 1 182 ? -41.354 4.086 54.080 1.00 77.19 182 ALA A C 1
ATOM 1399 O O . ALA A 1 182 ? -41.393 4.248 52.861 1.00 77.19 182 ALA A O 1
ATOM 1400 N N . ALA A 1 183 ? -40.824 4.959 54.925 1.00 85.56 183 ALA A N 1
ATOM 1401 C CA . ALA A 1 183 ? -40.091 6.149 54.538 1.00 85.56 183 ALA A CA 1
ATOM 1402 C C . ALA A 1 183 ? -38.655 6.061 55.068 1.00 85.56 183 ALA A C 1
ATOM 1404 O O . ALA A 1 183 ? -38.356 5.333 56.015 1.00 85.56 183 ALA A O 1
ATOM 1405 N N . PHE A 1 184 ? -37.752 6.812 54.451 1.00 90.50 184 PHE A N 1
ATOM 1406 C CA . PHE A 1 184 ? -36.348 6.929 54.839 1.00 90.50 184 PHE A CA 1
ATOM 1407 C C . PHE A 1 184 ? -35.913 8.391 54.729 1.00 90.50 184 PHE A C 1
ATOM 1409 O O . PHE A 1 184 ? -36.593 9.228 54.134 1.00 90.50 184 PHE A O 1
ATOM 1416 N N . ASP A 1 185 ? -34.774 8.711 55.328 1.00 94.19 185 ASP A N 1
ATOM 1417 C CA . ASP A 1 185 ? -34.163 10.029 55.226 1.00 94.19 185 ASP A CA 1
ATOM 1418 C C . ASP A 1 185 ? -33.409 10.120 53.892 1.00 94.19 185 ASP A C 1
ATOM 1420 O O . ASP A 1 185 ? -32.350 9.518 53.723 1.00 94.19 185 ASP A O 1
ATOM 1424 N N . GLU A 1 186 ? -33.966 10.868 52.936 1.00 91.75 186 GLU A N 1
ATOM 1425 C CA . GLU A 1 186 ? -33.391 11.082 51.596 1.00 91.75 186 GLU A CA 1
ATOM 1426 C C . GLU A 1 186 ? -31.934 11.584 51.653 1.00 91.75 186 GLU A C 1
ATOM 1428 O O . GLU A 1 186 ? -31.131 11.250 50.782 1.00 91.75 186 GLU A O 1
ATOM 1433 N N . THR A 1 187 ? -31.563 12.343 52.694 1.00 95.12 187 THR A N 1
ATOM 1434 C CA . THR A 1 187 ? -30.183 12.828 52.870 1.00 95.12 187 THR A CA 1
ATOM 1435 C C . THR A 1 187 ? -29.267 11.676 53.254 1.00 95.12 187 THR A C 1
ATOM 1437 O O . THR A 1 187 ? -28.233 11.480 52.626 1.00 95.12 187 THR A O 1
ATOM 1440 N N . LYS A 1 188 ? -29.672 10.855 54.232 1.00 95.88 188 LYS A N 1
ATOM 1441 C CA . LYS A 1 188 ? -28.880 9.691 54.659 1.00 95.88 188 LYS A CA 1
ATOM 1442 C C . LYS A 1 188 ? -28.798 8.616 53.585 1.00 95.88 188 LYS A C 1
ATOM 1444 O O . LYS A 1 188 ? -27.770 7.958 53.482 1.00 95.88 188 LYS A O 1
ATOM 1449 N N . LEU A 1 189 ? -29.850 8.441 52.782 1.00 95.12 189 LEU A N 1
ATOM 1450 C CA . LEU A 1 189 ? -29.801 7.563 51.615 1.00 95.12 189 LEU A CA 1
ATOM 1451 C C . LEU A 1 189 ? -28.784 8.081 50.589 1.00 95.12 189 LEU A C 1
ATOM 1453 O O . LEU A 1 189 ? -27.948 7.309 50.128 1.00 95.12 189 LEU A O 1
ATOM 1457 N N . SER A 1 190 ? -28.799 9.382 50.282 1.00 94.69 190 SER A N 1
ATOM 1458 C CA . SER A 1 190 ? -27.808 10.004 49.396 1.00 94.69 190 SER A CA 1
ATOM 1459 C C . SER A 1 190 ? -26.376 9.883 49.940 1.00 94.69 190 SER A C 1
ATOM 1461 O O . SER A 1 190 ? -25.455 9.585 49.178 1.00 94.69 190 SER A O 1
ATOM 1463 N N . ASP A 1 191 ? -26.170 10.080 51.244 1.00 95.50 191 ASP A N 1
ATOM 1464 C CA . ASP A 1 191 ? -24.866 9.920 51.900 1.00 95.50 191 ASP A CA 1
ATOM 1465 C C . ASP A 1 191 ? -24.393 8.453 51.865 1.00 95.50 191 ASP A C 1
ATOM 1467 O O . ASP A 1 191 ? -23.228 8.187 51.575 1.00 95.50 191 ASP A O 1
ATOM 1471 N N . ALA A 1 192 ? -25.294 7.489 52.093 1.00 96.12 192 ALA A N 1
ATOM 1472 C CA . ALA A 1 192 ? -24.987 6.060 52.010 1.00 96.12 192 ALA A CA 1
ATOM 1473 C C . ALA A 1 192 ? -24.616 5.636 50.579 1.00 96.12 192 ALA A C 1
ATOM 1475 O O . ALA A 1 192 ? -23.572 5.020 50.380 1.00 96.12 192 ALA A O 1
ATOM 1476 N N . VAL A 1 193 ? -25.421 6.017 49.577 1.00 95.94 193 VAL A N 1
ATOM 1477 C CA . VAL A 1 193 ? -25.170 5.695 48.160 1.00 95.94 193 VAL A CA 1
ATOM 1478 C C . VAL A 1 193 ? -23.885 6.354 47.658 1.00 95.94 193 VAL A C 1
ATOM 1480 O O . VAL A 1 193 ? -23.089 5.703 46.991 1.00 95.94 193 VAL A O 1
ATOM 1483 N N . SER A 1 194 ? -23.630 7.620 48.000 1.00 94.06 194 SER A N 1
ATOM 1484 C CA . SER A 1 194 ? -22.388 8.305 47.600 1.00 94.06 194 SER A CA 1
ATOM 1485 C C . SER A 1 194 ? -21.137 7.813 48.343 1.00 94.06 194 SER A C 1
ATOM 1487 O O . SER A 1 194 ? -20.022 8.028 47.866 1.00 94.06 194 SER A O 1
ATOM 1489 N N . GLY A 1 195 ? -21.304 7.130 49.480 1.00 94.38 195 GLY A N 1
ATOM 1490 C CA . GLY A 1 195 ? -20.228 6.490 50.242 1.00 94.38 195 GLY A CA 1
ATOM 1491 C C . GLY A 1 195 ? -19.793 5.111 49.728 1.00 94.38 195 GLY A C 1
ATOM 1492 O O . GLY A 1 195 ? -18.758 4.608 50.187 1.00 94.38 195 GLY A O 1
ATOM 1493 N N . LEU A 1 196 ? -20.549 4.519 48.795 1.00 95.31 196 LEU A N 1
ATOM 1494 C CA . LEU A 1 196 ? -20.300 3.189 48.235 1.00 95.31 196 LEU A CA 1
ATOM 1495 C C . LEU A 1 196 ? -18.903 3.074 47.605 1.00 95.31 196 LEU A C 1
ATOM 1497 O O . LEU A 1 196 ? -18.386 3.993 46.962 1.00 95.31 196 LEU A O 1
ATOM 1501 N N . ASN A 1 197 ? -18.276 1.918 47.796 1.00 94.12 197 ASN A N 1
ATOM 1502 C CA . ASN A 1 197 ? -16.975 1.587 47.237 1.00 94.12 197 ASN A CA 1
ATOM 1503 C C . ASN A 1 197 ? -17.034 1.484 45.702 1.00 94.12 197 ASN A C 1
ATOM 1505 O O . ASN A 1 197 ? -16.118 1.980 45.047 1.00 94.12 197 ASN A O 1
ATOM 1509 N N . CYS A 1 198 ? -18.147 1.010 45.128 1.00 92.50 198 CYS A N 1
ATOM 1510 C CA . CYS A 1 198 ? -18.367 0.947 43.676 1.00 92.50 198 CYS A CA 1
ATOM 1511 C C . CYS A 1 198 ? -18.300 2.307 42.941 1.00 92.50 198 CYS A C 1
ATOM 1513 O O . CYS A 1 198 ? -18.169 2.340 41.718 1.00 92.50 198 CYS A O 1
ATOM 1515 N N . LEU A 1 199 ? -18.361 3.437 43.663 1.00 93.44 199 LEU A N 1
ATOM 1516 C CA . LEU A 1 199 ? -18.180 4.793 43.121 1.00 93.44 199 LEU A CA 1
ATOM 1517 C C . LEU A 1 199 ? -16.744 5.333 43.273 1.00 93.44 199 LEU A C 1
ATOM 1519 O O . LEU A 1 199 ? -16.435 6.416 42.767 1.00 93.44 199 LEU A O 1
ATOM 1523 N N . LYS A 1 200 ? -15.852 4.618 43.967 1.00 92.44 200 LYS A N 1
ATOM 1524 C CA . LYS A 1 200 ? -14.464 5.047 44.193 1.00 92.44 200 LYS A CA 1
ATOM 1525 C C . LYS A 1 200 ? -13.616 4.800 42.942 1.00 92.44 200 LYS A C 1
ATOM 1527 O O . LYS A 1 200 ? -13.775 3.748 42.322 1.00 92.44 200 LYS A O 1
ATOM 1532 N N . PRO A 1 201 ? -12.690 5.704 42.563 1.00 88.31 201 PRO A N 1
ATOM 1533 C CA . PRO A 1 201 ? -11.913 5.582 41.323 1.00 88.31 201 PRO A CA 1
ATOM 1534 C C . PRO A 1 201 ? -11.138 4.266 41.160 1.00 88.31 201 PRO A C 1
ATOM 1536 O O . PRO A 1 201 ? -10.866 3.855 40.038 1.00 88.31 201 PRO A O 1
ATOM 1539 N N . GLU A 1 202 ? -10.783 3.603 42.262 1.00 88.06 202 GLU A N 1
ATOM 1540 C CA . GLU A 1 202 ? -10.070 2.323 42.275 1.00 88.06 202 GLU A CA 1
ATOM 1541 C C . GLU A 1 202 ? -10.937 1.121 41.848 1.00 88.06 202 GLU A C 1
ATOM 1543 O O . GLU A 1 202 ? -10.388 0.069 41.521 1.00 88.06 202 GLU A O 1
ATOM 1548 N N . GLN A 1 203 ? -12.268 1.261 41.860 1.00 86.31 203 GLN A N 1
ATOM 1549 C CA . GLN A 1 203 ? -13.236 0.219 41.481 1.00 86.31 203 GLN A CA 1
ATOM 1550 C C . GLN A 1 203 ? -14.162 0.661 40.338 1.00 86.31 203 GLN A C 1
ATOM 1552 O O . GLN A 1 203 ? -14.510 -0.148 39.479 1.00 86.31 203 GLN A O 1
ATOM 1557 N N . ALA A 1 204 ? -14.481 1.955 40.259 1.00 91.69 204 ALA A N 1
ATOM 1558 C CA . ALA A 1 204 ? -15.277 2.585 39.210 1.00 91.69 204 ALA A CA 1
ATOM 1559 C C . ALA A 1 204 ? -14.492 2.752 37.890 1.00 91.69 204 ALA A C 1
ATOM 1561 O O . ALA A 1 204 ? -14.348 3.861 37.368 1.00 91.69 204 ALA A O 1
ATOM 1562 N N . ALA A 1 205 ? -13.970 1.652 37.340 1.00 93.50 205 ALA A N 1
ATOM 1563 C CA . ALA A 1 205 ? -13.310 1.645 36.038 1.00 93.50 205 ALA A CA 1
ATOM 1564 C C . ALA A 1 205 ? -14.291 2.117 34.950 1.00 93.50 205 ALA A C 1
ATOM 1566 O O . ALA A 1 205 ? -15.370 1.542 34.788 1.00 93.50 205 ALA A O 1
ATOM 1567 N N . ALA A 1 206 ? -13.939 3.171 34.214 1.00 94.62 206 ALA A N 1
ATOM 1568 C CA . ALA A 1 206 ? -14.757 3.649 33.101 1.00 94.62 206 ALA A CA 1
ATOM 1569 C C . ALA A 1 206 ? -14.852 2.578 31.992 1.00 94.62 206 ALA A C 1
ATOM 1571 O O . ALA A 1 206 ? -13.924 1.778 31.852 1.00 94.62 206 ALA A O 1
ATOM 1572 N N . PRO A 1 207 ? -15.946 2.538 31.212 1.00 96.62 207 PRO A N 1
ATOM 1573 C CA . PRO A 1 207 ? -15.982 1.731 29.999 1.00 96.62 207 PRO A CA 1
ATOM 1574 C C . PRO A 1 207 ? -14.959 2.244 28.974 1.00 96.62 207 PRO A C 1
ATOM 1576 O O . PRO A 1 207 ? -14.715 3.448 28.882 1.00 96.62 207 PRO A O 1
ATOM 1579 N N . GLU A 1 208 ? -14.403 1.333 28.180 1.00 97.19 208 GLU A N 1
ATOM 1580 C CA . GLU A 1 208 ? -13.493 1.636 27.071 1.00 97.19 208 GLU A CA 1
ATOM 1581 C C . GLU A 1 208 ? -14.129 1.144 25.769 1.00 97.19 208 GLU A C 1
ATOM 1583 O O . GLU A 1 208 ? -14.631 0.020 25.700 1.00 97.19 208 GLU A O 1
ATOM 1588 N N . ASP A 1 209 ? -14.133 1.996 24.748 1.00 97.38 209 ASP A N 1
ATOM 1589 C CA . ASP A 1 209 ? -14.723 1.702 23.442 1.00 97.38 209 ASP A CA 1
ATOM 1590 C C . ASP A 1 209 ? -13.941 0.622 22.677 1.00 97.38 209 ASP A C 1
ATOM 1592 O O . ASP A 1 209 ? -12.716 0.531 22.774 1.00 97.38 209 ASP A O 1
ATOM 1596 N N . ALA A 1 210 ? -14.651 -0.167 21.867 1.00 97.56 210 ALA A N 1
ATOM 1597 C CA . ALA A 1 210 ? -14.033 -1.060 20.891 1.00 97.56 210 ALA A CA 1
ATOM 1598 C C . ALA A 1 210 ? -13.269 -0.255 19.827 1.00 97.56 210 ALA A C 1
ATOM 1600 O O . ALA A 1 210 ? -13.724 0.805 19.388 1.00 97.56 210 ALA A O 1
ATOM 1601 N N . TYR A 1 211 ? -12.128 -0.776 19.376 1.00 94.69 211 TYR A N 1
ATOM 1602 C CA . TYR A 1 211 ? -11.245 -0.084 18.434 1.00 94.69 211 TYR A CA 1
ATOM 1603 C C . TYR A 1 211 ? -10.541 -1.055 17.474 1.00 94.69 211 TYR A C 1
ATOM 1605 O O . TYR A 1 211 ? -10.531 -2.267 17.687 1.00 94.69 211 TYR A O 1
ATOM 1613 N N . ILE A 1 212 ? -9.960 -0.531 16.392 1.00 94.75 212 ILE A N 1
ATOM 1614 C CA . ILE A 1 212 ? -9.161 -1.316 15.437 1.00 94.75 212 ILE A CA 1
ATOM 1615 C C . ILE A 1 212 ? -7.737 -1.479 15.984 1.00 94.75 212 ILE A C 1
ATOM 1617 O O . ILE A 1 212 ? -7.127 -0.505 16.420 1.00 94.75 212 ILE A O 1
ATOM 1621 N N . SER A 1 213 ? -7.208 -2.704 15.960 1.00 96.25 213 SER A N 1
ATOM 1622 C CA . SER A 1 213 ? -5.869 -3.042 16.453 1.00 96.25 213 SER A CA 1
ATOM 1623 C C . SER A 1 213 ? -4.738 -2.293 15.730 1.00 96.25 213 SER A C 1
ATOM 1625 O O . SER A 1 213 ? -4.913 -1.757 14.638 1.00 96.25 213 SER A O 1
ATOM 1627 N N . ASP A 1 214 ? -3.520 -2.363 16.274 1.00 95.00 214 ASP A N 1
ATOM 1628 C CA . ASP A 1 214 ? -2.314 -2.165 15.459 1.00 95.00 214 ASP A CA 1
ATOM 1629 C C . ASP A 1 214 ? -2.238 -3.219 14.331 1.00 95.00 214 ASP A C 1
ATOM 1631 O O . ASP A 1 214 ? -2.904 -4.259 14.382 1.00 95.00 214 ASP A O 1
ATOM 1635 N N . TYR A 1 215 ? -1.408 -2.974 13.310 1.00 96.69 215 TYR A N 1
ATOM 1636 C CA . TYR A 1 215 ? -1.204 -3.926 12.211 1.00 96.69 215 TYR A CA 1
ATOM 1637 C C . TYR A 1 215 ? -0.533 -5.224 12.694 1.00 96.69 215 TYR A C 1
ATOM 1639 O O . TYR A 1 215 ? 0.555 -5.209 13.275 1.00 96.69 215 TYR A O 1
ATOM 1647 N N . ILE A 1 216 ? -1.166 -6.355 12.391 1.00 97.75 216 ILE A N 1
ATOM 1648 C CA . ILE A 1 216 ? -0.704 -7.710 12.685 1.00 97.75 216 ILE A CA 1
ATOM 1649 C C . ILE A 1 216 ? -0.108 -8.305 11.404 1.00 97.75 216 ILE A C 1
ATOM 1651 O O . ILE A 1 216 ? -0.826 -8.593 10.441 1.00 97.75 216 ILE A O 1
ATOM 1655 N N . SER A 1 217 ? 1.211 -8.518 11.404 1.00 96.12 217 SER A N 1
ATOM 1656 C CA . SER A 1 217 ? 1.952 -9.077 10.263 1.00 96.12 217 SER A CA 1
ATOM 1657 C C . SER A 1 217 ? 1.329 -10.381 9.750 1.00 96.12 217 SER A C 1
ATOM 1659 O O . SER A 1 217 ? 1.017 -11.289 10.523 1.00 96.12 217 SER A O 1
ATOM 1661 N N . GLY A 1 218 ? 1.120 -10.455 8.435 1.00 92.44 218 GLY A N 1
ATOM 1662 C CA . GLY A 1 218 ? 0.462 -11.579 7.757 1.00 92.44 218 GLY A CA 1
ATOM 1663 C C . GLY A 1 218 ? -1.060 -11.714 7.947 1.00 92.44 218 GLY A C 1
ATOM 1664 O O . GLY A 1 218 ? -1.666 -12.497 7.215 1.00 92.44 218 GLY A O 1
ATOM 1665 N N . THR A 1 219 ? -1.687 -10.960 8.859 1.00 95.62 219 THR A N 1
ATOM 1666 C CA . THR A 1 219 ? -3.144 -11.003 9.115 1.00 95.62 219 THR A CA 1
ATOM 1667 C C . THR A 1 219 ? -3.854 -9.730 8.650 1.00 95.62 219 THR A C 1
ATOM 1669 O O . THR A 1 219 ? -4.903 -9.816 8.012 1.00 95.62 219 THR A O 1
ATOM 1672 N N . GLY A 1 220 ? -3.284 -8.552 8.917 1.00 96.81 220 GLY A N 1
ATOM 1673 C CA . GLY A 1 220 ? -3.957 -7.263 8.743 1.00 96.81 220 GLY A CA 1
ATOM 1674 C C . GLY A 1 220 ? -4.371 -6.663 10.084 1.00 96.81 220 GLY A C 1
ATOM 1675 O O . GLY A 1 220 ? -3.570 -6.607 11.009 1.00 96.81 220 GLY A O 1
ATOM 1676 N N . TYR A 1 221 ? -5.610 -6.204 10.175 1.00 96.81 221 TYR A N 1
ATOM 1677 C CA . TYR A 1 221 ? -6.188 -5.563 11.352 1.00 96.81 221 TYR A CA 1
ATOM 1678 C C . TYR A 1 221 ? -7.354 -6.385 11.911 1.00 96.81 221 TYR A C 1
ATOM 1680 O O . TYR A 1 221 ? -8.041 -7.083 11.157 1.00 96.81 221 TYR A O 1
ATOM 1688 N N . GLU A 1 222 ? -7.623 -6.251 13.209 1.00 97.75 222 GLU A N 1
ATOM 1689 C CA . GLU A 1 222 ? -8.738 -6.896 13.918 1.00 97.75 222 GLU A CA 1
ATOM 1690 C C . GLU A 1 222 ? -9.475 -5.883 14.817 1.00 97.75 222 GLU A C 1
ATOM 1692 O O . GLU A 1 222 ? -8.937 -4.824 15.138 1.00 97.75 222 GLU A O 1
ATOM 1697 N N . ILE A 1 223 ? -10.708 -6.195 15.240 1.00 97.75 223 ILE A N 1
ATOM 1698 C CA . ILE A 1 223 ? -11.380 -5.430 16.303 1.00 97.75 223 ILE A CA 1
ATOM 1699 C C . ILE A 1 223 ? -10.870 -5.906 17.662 1.00 97.75 223 ILE A C 1
ATOM 1701 O O . ILE A 1 223 ? -10.987 -7.087 17.992 1.00 97.75 223 ILE A O 1
ATOM 1705 N N . VAL A 1 224 ? -10.388 -4.972 18.479 1.00 97.81 224 VAL A N 1
ATOM 1706 C CA . VAL A 1 224 ? -10.260 -5.152 19.925 1.00 97.81 224 VAL A CA 1
ATOM 1707 C C . VAL A 1 224 ? -11.618 -4.806 20.552 1.00 97.81 224 VAL A C 1
ATOM 1709 O O . VAL A 1 224 ? -12.064 -3.666 20.398 1.00 97.81 224 VAL A O 1
ATOM 1712 N N . PRO A 1 225 ? -12.315 -5.762 21.202 1.00 97.81 225 PRO A N 1
ATOM 1713 C CA . PRO A 1 225 ? -13.638 -5.513 21.767 1.00 97.81 225 PRO A CA 1
ATOM 1714 C C . PRO A 1 225 ? -13.637 -4.480 22.891 1.00 97.81 225 PRO A C 1
ATOM 1716 O O . PRO A 1 225 ? -12.625 -4.258 23.555 1.00 97.81 225 PRO A O 1
ATOM 1719 N N . GLU A 1 226 ? -14.808 -3.901 23.127 1.00 97.50 226 GLU A N 1
ATOM 1720 C CA . GLU A 1 226 ? -15.046 -2.946 24.196 1.00 97.50 226 GLU A CA 1
ATOM 1721 C C . GLU A 1 226 ? -14.813 -3.560 25.582 1.00 97.50 226 GLU A C 1
ATOM 1723 O O . GLU A 1 226 ? -15.132 -4.724 25.849 1.00 97.50 226 GLU A O 1
ATOM 1728 N N . ASN A 1 227 ? -14.323 -2.739 26.504 1.00 96.25 227 ASN A N 1
ATOM 1729 C CA . ASN A 1 227 ? -14.324 -3.058 27.921 1.00 96.25 227 ASN A CA 1
ATOM 1730 C C . ASN A 1 227 ? -15.586 -2.438 28.540 1.00 96.25 227 ASN A C 1
ATOM 1732 O O . ASN A 1 227 ? -15.711 -1.211 28.557 1.00 96.25 227 ASN A O 1
ATOM 1736 N N . PRO A 1 228 ? -16.536 -3.224 29.079 1.00 94.19 228 PRO A N 1
ATOM 1737 C CA . PRO A 1 228 ? -17.765 -2.669 29.640 1.00 94.19 228 PRO A CA 1
ATOM 1738 C C . PRO A 1 228 ? -17.530 -1.833 30.912 1.00 94.19 228 PRO A C 1
ATOM 1740 O O . PRO A 1 228 ? -18.470 -1.190 31.380 1.00 94.19 228 PRO A O 1
ATOM 1743 N N . GLY A 1 229 ? -16.317 -1.843 31.482 1.00 94.62 229 GLY A N 1
ATOM 1744 C CA . GLY A 1 229 ? -15.974 -1.125 32.709 1.00 94.62 229 GLY A CA 1
ATOM 1745 C C . GLY A 1 229 ? -16.744 -1.641 33.927 1.00 94.62 229 GLY A C 1
ATOM 1746 O O . GLY A 1 229 ? -17.378 -2.695 33.884 1.00 94.62 229 GLY A O 1
ATOM 1747 N N . ALA A 1 230 ? -16.714 -0.884 35.019 1.00 94.94 230 ALA A N 1
ATOM 1748 C CA . ALA A 1 230 ? -17.479 -1.126 36.245 1.00 94.94 230 ALA A CA 1
ATOM 1749 C C . ALA A 1 230 ? -17.977 0.172 36.918 1.00 94.94 230 ALA A C 1
ATOM 1751 O O . ALA A 1 230 ? -18.427 0.138 38.055 1.00 94.94 230 ALA A O 1
ATOM 1752 N N . LYS A 1 231 ? -17.916 1.322 36.233 1.00 96.00 231 LYS A N 1
ATOM 1753 C CA . LYS A 1 231 ? -18.359 2.629 36.744 1.00 96.00 231 LYS A CA 1
ATOM 1754 C C . LYS A 1 231 ? -19.891 2.781 36.703 1.00 96.00 231 LYS A C 1
ATOM 1756 O O . LYS A 1 231 ? -20.454 2.786 35.605 1.00 96.00 231 LYS A O 1
ATOM 1761 N N . PRO A 1 232 ? -20.587 2.911 37.849 1.00 96.12 232 PRO A N 1
ATOM 1762 C CA . PRO A 1 232 ? -22.013 3.226 37.872 1.00 96.12 232 PRO A CA 1
ATOM 1763 C C . PRO A 1 232 ? -22.272 4.670 37.424 1.00 96.12 232 PRO A C 1
ATOM 1765 O O . PRO A 1 232 ? -21.515 5.575 37.779 1.00 96.12 232 PRO A O 1
ATOM 1768 N N . ASP A 1 233 ? -23.377 4.902 36.718 1.00 96.62 233 ASP A N 1
ATOM 1769 C CA . ASP A 1 233 ? -23.983 6.231 36.629 1.00 96.62 233 ASP A CA 1
ATOM 1770 C C . ASP A 1 233 ? -24.590 6.572 38.009 1.00 96.62 233 ASP A C 1
ATOM 1772 O O . ASP A 1 233 ? -25.442 5.819 38.499 1.00 96.62 233 ASP A O 1
ATOM 1776 N N . PRO A 1 234 ? -24.181 7.674 38.669 1.00 93.62 234 PRO A N 1
ATOM 1777 C CA . PRO A 1 234 ? -24.628 7.975 40.029 1.00 93.62 234 PRO A CA 1
ATOM 1778 C C . PRO A 1 234 ? -26.140 8.186 40.170 1.00 93.62 234 PRO A C 1
ATOM 1780 O O . PRO A 1 234 ? -26.692 7.904 41.234 1.00 93.62 234 PRO A O 1
ATOM 1783 N N . GLN A 1 235 ? -26.820 8.671 39.124 1.00 94.81 235 GLN A N 1
ATOM 1784 C CA . GLN A 1 235 ? -28.264 8.889 39.163 1.00 94.81 235 GLN A CA 1
ATOM 1785 C C . GLN A 1 235 ? -29.007 7.563 38.987 1.00 94.81 235 GLN A C 1
ATOM 1787 O O . GLN A 1 235 ? -29.883 7.259 39.791 1.00 94.81 235 GLN A O 1
ATOM 1792 N N . LEU A 1 236 ? -28.620 6.745 38.000 1.00 96.75 236 LEU A N 1
ATOM 1793 C CA . LEU A 1 236 ? -29.227 5.424 37.794 1.00 96.75 236 LEU A CA 1
ATOM 1794 C C . LEU A 1 236 ? -29.009 4.502 39.000 1.00 96.75 236 LEU A C 1
ATOM 1796 O O . LEU A 1 236 ? -29.922 3.766 39.368 1.00 96.75 236 LEU A O 1
ATOM 1800 N N . LEU A 1 237 ? -27.833 4.562 39.636 1.00 97.25 237 LEU A N 1
ATOM 1801 C CA . LEU A 1 237 ? -27.554 3.832 40.872 1.00 97.25 237 LEU A CA 1
ATOM 1802 C C . LEU A 1 237 ? -28.470 4.292 42.014 1.00 97.25 237 LEU A C 1
ATOM 1804 O O . LEU A 1 237 ? -29.103 3.457 42.655 1.00 97.25 237 LEU A O 1
ATOM 1808 N N . SER A 1 238 ? -28.569 5.604 42.249 1.00 96.06 238 SER A N 1
ATOM 1809 C CA . SER A 1 238 ? -29.423 6.169 43.303 1.00 96.06 238 SER A CA 1
ATOM 1810 C C . SER A 1 238 ? -30.899 5.807 43.100 1.00 96.06 238 SER A C 1
ATOM 1812 O O . SER A 1 238 ? -31.550 5.319 44.025 1.00 96.06 238 SER A O 1
ATOM 1814 N N . ASP A 1 239 ? -31.403 5.944 41.869 1.00 95.38 239 ASP A N 1
ATOM 1815 C CA . ASP A 1 239 ? -32.777 5.588 41.504 1.00 95.38 239 ASP A CA 1
ATOM 1816 C C . ASP A 1 239 ? -33.040 4.081 41.695 1.00 95.38 239 ASP A C 1
ATOM 1818 O O . ASP A 1 239 ? -34.053 3.700 42.280 1.00 95.38 239 ASP A O 1
ATOM 1822 N N . ALA A 1 240 ? -32.115 3.210 41.270 1.00 97.00 240 ALA A N 1
ATOM 1823 C CA . ALA A 1 240 ? -32.253 1.760 41.418 1.00 97.00 240 ALA A CA 1
ATOM 1824 C C . ALA A 1 240 ? -32.207 1.300 42.886 1.00 97.00 240 ALA A C 1
ATOM 1826 O O . ALA A 1 240 ? -33.002 0.450 43.289 1.00 97.00 240 ALA A O 1
ATOM 1827 N N . VAL A 1 241 ? -31.313 1.875 43.699 1.00 96.38 241 VAL A N 1
ATOM 1828 C CA . VAL A 1 241 ? -31.237 1.611 45.145 1.00 96.38 241 VAL A CA 1
ATOM 1829 C C . VAL A 1 241 ? -32.523 2.064 45.840 1.00 96.38 241 VAL A C 1
ATOM 1831 O O . VAL A 1 241 ? -33.082 1.324 46.651 1.00 96.38 241 VAL A O 1
ATOM 1834 N N . LYS A 1 242 ? -33.035 3.248 45.488 1.00 93.38 242 LYS A N 1
ATOM 1835 C CA . LYS A 1 242 ? -34.292 3.784 46.017 1.00 93.38 242 LYS A CA 1
ATOM 1836 C C . LYS A 1 242 ? -35.488 2.890 45.685 1.00 93.38 242 LYS A C 1
ATOM 1838 O O . LYS A 1 242 ? -36.249 2.533 46.587 1.00 93.38 242 LYS A O 1
ATOM 1843 N N . ASP A 1 243 ? -35.619 2.475 44.426 1.00 90.38 243 ASP A N 1
ATOM 1844 C CA . ASP A 1 243 ? -36.659 1.539 43.985 1.00 90.38 243 ASP A CA 1
ATOM 1845 C C . ASP A 1 243 ? -36.540 0.183 44.706 1.00 90.38 243 ASP A C 1
ATOM 1847 O O . ASP A 1 243 ? -37.556 -0.381 45.120 1.00 90.38 243 ASP A O 1
ATOM 1851 N N . ALA A 1 244 ? -35.324 -0.333 44.916 1.00 92.25 244 ALA A N 1
ATOM 1852 C CA . ALA A 1 244 ? -35.099 -1.579 45.651 1.00 92.25 244 ALA A CA 1
ATOM 1853 C C . ALA A 1 244 ? -35.569 -1.489 47.115 1.00 92.25 244 ALA A C 1
ATOM 1855 O O . ALA A 1 244 ? -36.267 -2.391 47.584 1.00 92.25 244 ALA A O 1
ATOM 1856 N N . ILE A 1 245 ? -35.264 -0.384 47.809 1.00 89.62 245 ILE A N 1
ATOM 1857 C CA . ILE A 1 245 ? -35.694 -0.124 49.196 1.00 89.62 245 ILE A CA 1
ATOM 1858 C C . ILE A 1 245 ? -37.222 -0.024 49.303 1.00 89.62 245 ILE A C 1
ATOM 1860 O O . ILE A 1 245 ? -37.819 -0.686 50.151 1.00 89.62 245 ILE A O 1
ATOM 1864 N N . LEU A 1 246 ? -37.875 0.748 48.426 1.00 85.06 246 LEU A N 1
ATOM 1865 C CA . LEU A 1 246 ? -39.339 0.920 48.432 1.00 85.06 246 LEU A CA 1
ATOM 1866 C C . LEU A 1 246 ? -40.106 -0.389 48.154 1.00 85.06 246 LEU A C 1
ATOM 1868 O O . LEU A 1 246 ? -41.250 -0.555 48.587 1.00 85.06 246 LEU A O 1
ATOM 1872 N N . ASN A 1 247 ? -39.466 -1.331 47.455 1.00 83.56 247 ASN A N 1
ATOM 1873 C CA . ASN A 1 247 ? -39.999 -2.658 47.142 1.00 83.56 247 ASN A CA 1
ATOM 1874 C C . ASN A 1 247 ? -39.457 -3.775 48.059 1.00 83.56 247 ASN A C 1
ATOM 1876 O O . ASN A 1 247 ? -39.629 -4.949 47.731 1.00 83.56 247 ASN A O 1
ATOM 1880 N N . PHE A 1 248 ? -38.805 -3.431 49.180 1.00 82.12 248 PHE A N 1
ATOM 1881 C CA . PHE A 1 248 ? -38.246 -4.374 50.162 1.00 82.12 248 PHE A CA 1
ATOM 1882 C C . PHE A 1 248 ? -37.378 -5.492 49.543 1.00 82.12 248 PHE A C 1
ATOM 1884 O O . PHE A 1 248 ? -37.452 -6.655 49.947 1.00 82.12 248 PHE A O 1
ATOM 1891 N N . GLN A 1 249 ? -36.554 -5.164 48.546 1.00 87.69 249 GLN A N 1
ATOM 1892 C CA . GLN A 1 249 ? -35.672 -6.137 47.899 1.00 87.69 249 GLN A CA 1
ATOM 1893 C C . GLN A 1 249 ? -34.450 -6.439 48.778 1.00 87.69 249 GLN A C 1
ATOM 1895 O O . GLN A 1 249 ? -33.603 -5.583 48.982 1.00 87.69 249 GLN A O 1
ATOM 1900 N N . GLU A 1 250 ? -34.292 -7.682 49.235 1.00 91.31 250 GLU A N 1
ATOM 1901 C CA . GLU A 1 250 ? -33.100 -8.099 50.001 1.00 91.31 250 GLU A CA 1
ATOM 1902 C C . GLU A 1 250 ? -31.797 -8.005 49.173 1.00 91.31 250 GLU A C 1
ATOM 1904 O O . GLU A 1 250 ? -30.708 -7.841 49.720 1.00 91.31 250 GLU A O 1
ATOM 1909 N N . THR A 1 251 ? -31.900 -8.087 47.841 1.00 96.50 251 THR A N 1
ATOM 1910 C CA . THR A 1 251 ? -30.763 -8.037 46.909 1.00 96.50 251 THR A CA 1
ATOM 1911 C C . THR A 1 251 ? -31.089 -7.209 45.668 1.00 96.50 251 THR A C 1
ATOM 1913 O O . THR A 1 251 ? -32.117 -7.457 45.031 1.00 96.50 251 THR A O 1
ATOM 1916 N N . LEU A 1 252 ? -30.175 -6.327 45.259 1.00 97.25 252 LEU A N 1
ATOM 1917 C CA . LEU A 1 252 ? -30.209 -5.597 43.990 1.00 97.25 252 LEU A CA 1
ATOM 1918 C C . LEU A 1 252 ? -28.958 -5.936 43.173 1.00 97.25 252 LEU A C 1
ATOM 1920 O O . LEU A 1 252 ? -27.845 -5.603 43.572 1.00 97.25 252 LEU A O 1
ATOM 1924 N N . SER A 1 253 ? -29.132 -6.554 42.005 1.00 97.75 253 SER A N 1
ATOM 1925 C CA . SER A 1 253 ? -28.041 -6.687 41.036 1.00 97.75 253 SER A CA 1
ATOM 1926 C C . SER A 1 253 ? -27.898 -5.393 40.244 1.00 97.75 253 SER A C 1
ATOM 1928 O O . SER A 1 253 ? -28.809 -5.015 39.504 1.00 97.75 253 SER A O 1
ATOM 1930 N N . LEU A 1 254 ? -26.746 -4.731 40.372 1.00 96.69 254 LEU A N 1
ATOM 1931 C CA . LEU A 1 254 ? -26.449 -3.499 39.634 1.00 96.69 254 LEU A CA 1
ATOM 1932 C C . LEU A 1 254 ? -26.368 -3.756 38.116 1.00 96.69 254 LEU A C 1
ATOM 1934 O O . LEU A 1 254 ? -26.742 -2.902 37.311 1.00 96.69 254 LEU A O 1
ATOM 1938 N N . GLU A 1 255 ? -25.967 -4.969 37.724 1.00 95.69 255 GLU A N 1
ATOM 1939 C CA . GLU A 1 255 ? -25.972 -5.428 36.332 1.00 95.69 255 GLU A CA 1
ATOM 1940 C C . GLU A 1 255 ? -27.402 -5.560 35.777 1.00 95.69 255 GLU A C 1
ATOM 1942 O O . GLU A 1 255 ? -27.709 -5.007 34.721 1.00 95.69 255 GLU A O 1
ATOM 1947 N N . GLU A 1 256 ? -28.312 -6.242 36.490 1.00 96.06 256 GLU A N 1
ATOM 1948 C CA . GLU A 1 256 ? -29.712 -6.376 36.043 1.00 96.06 256 GLU A CA 1
ATOM 1949 C C . GLU A 1 256 ? -30.473 -5.041 36.066 1.00 96.06 256 GLU A C 1
ATOM 1951 O O . GLU A 1 256 ? -31.393 -4.843 35.265 1.00 96.06 256 GLU A O 1
ATOM 1956 N N . ALA A 1 257 ? -30.079 -4.126 36.957 1.00 96.19 257 ALA A N 1
ATOM 1957 C CA . ALA A 1 257 ? -30.612 -2.772 37.060 1.00 96.19 257 ALA A CA 1
ATOM 1958 C C . ALA A 1 257 ? -30.110 -1.817 35.956 1.00 96.19 257 ALA A C 1
ATOM 1960 O O . ALA A 1 257 ? -30.668 -0.731 35.801 1.00 96.19 257 ALA A O 1
ATOM 1961 N N . ASP A 1 258 ? -29.126 -2.228 35.145 1.00 96.38 258 ASP A N 1
ATOM 1962 C CA . ASP A 1 258 ? -28.624 -1.481 33.981 1.00 96.38 258 ASP A CA 1
ATOM 1963 C C . ASP A 1 258 ? -28.041 -0.091 34.341 1.00 96.38 258 ASP A C 1
ATOM 1965 O O . ASP A 1 258 ? -28.168 0.859 33.560 1.00 96.38 258 ASP A O 1
ATOM 1969 N N . VAL A 1 259 ? -27.423 0.021 35.533 1.00 96.81 259 VAL A N 1
ATOM 1970 C CA . VAL A 1 259 ? -26.920 1.289 36.114 1.00 96.81 259 VAL A CA 1
ATOM 1971 C C . VAL A 1 259 ? -25.505 1.669 35.678 1.00 96.81 259 VAL A C 1
ATOM 1973 O O . VAL A 1 259 ? -25.089 2.801 35.896 1.00 96.81 259 VAL A O 1
ATOM 1976 N N . TYR A 1 260 ? -24.746 0.743 35.092 1.00 97.06 260 TYR A N 1
ATOM 1977 C CA . TYR A 1 260 ? -23.375 1.004 34.654 1.00 97.06 260 TYR A CA 1
ATOM 1978 C C . TYR A 1 260 ? -23.325 1.910 33.418 1.00 97.06 260 TYR A C 1
ATOM 1980 O O . TYR A 1 260 ? -24.136 1.775 32.493 1.00 97.06 260 TYR A O 1
ATOM 1988 N N . GLU A 1 261 ? -22.331 2.800 33.381 1.00 96.12 261 GLU A N 1
ATOM 1989 C CA . GLU A 1 261 ? -21.947 3.505 32.158 1.00 96.12 261 GLU A CA 1
ATOM 1990 C C . GLU A 1 261 ? -21.576 2.492 31.065 1.00 96.12 261 GLU A C 1
ATOM 1992 O O . GLU A 1 261 ? -21.131 1.376 31.345 1.00 96.12 261 GLU A O 1
ATOM 1997 N N . LYS A 1 262 ? -21.791 2.868 29.800 1.00 94.62 262 LYS A N 1
ATOM 1998 C CA . LYS A 1 262 ? -21.619 1.966 28.656 1.00 94.62 262 LYS A CA 1
ATOM 1999 C C . LYS A 1 262 ? -20.626 2.519 27.641 1.00 94.62 262 LYS A C 1
ATOM 2001 O O . LYS A 1 262 ? -20.644 3.732 27.403 1.00 94.62 262 LYS A O 1
ATOM 2006 N N . PRO A 1 263 ? -19.836 1.646 26.992 1.00 96.56 263 PRO A N 1
ATOM 2007 C CA . PRO A 1 263 ? -19.081 2.033 25.812 1.00 96.56 263 PRO A CA 1
ATOM 2008 C C . PRO A 1 263 ? -20.049 2.531 24.730 1.00 96.56 263 PRO A C 1
ATOM 2010 O O . PRO A 1 263 ? -21.181 2.053 24.603 1.00 96.56 263 PRO A O 1
ATOM 2013 N N . GLN A 1 264 ? -19.618 3.553 24.004 1.00 95.38 264 GLN A N 1
ATOM 2014 C CA . GLN A 1 264 ? -20.333 4.171 22.893 1.00 95.38 264 GLN A CA 1
ATOM 2015 C C . GLN A 1 264 ? -20.111 3.396 21.589 1.00 95.38 264 GLN A C 1
ATOM 2017 O O . GLN A 1 264 ? -20.990 3.373 20.724 1.00 95.38 264 GLN A O 1
ATOM 2022 N N . ILE A 1 265 ? -18.956 2.737 21.460 1.00 95.00 265 ILE A N 1
ATOM 2023 C CA . ILE A 1 265 ? -18.597 1.879 20.332 1.00 95.00 265 ILE A CA 1
ATOM 2024 C C . ILE A 1 265 ? -18.354 0.465 20.862 1.00 95.00 265 ILE A C 1
ATOM 2026 O O . ILE A 1 265 ? -17.504 0.248 21.721 1.00 95.00 265 ILE A O 1
ATOM 2030 N N . THR A 1 266 ? -19.108 -0.498 20.337 1.00 97.00 266 THR A N 1
ATOM 2031 C CA . THR A 1 266 ? -18.953 -1.932 20.613 1.00 97.00 266 THR A CA 1
ATOM 2032 C C . THR A 1 266 ? -18.322 -2.648 19.421 1.00 97.00 266 THR A C 1
ATOM 2034 O O . THR A 1 266 ? -18.291 -2.110 18.312 1.00 97.00 266 THR A O 1
ATOM 2037 N N . ALA A 1 267 ? -17.864 -3.884 19.610 1.00 97.38 267 ALA A N 1
ATOM 2038 C CA . ALA A 1 267 ? -17.285 -4.699 18.545 1.00 97.38 267 ALA A CA 1
ATOM 2039 C C . ALA A 1 267 ? -18.260 -4.957 17.382 1.00 97.38 267 ALA A C 1
ATOM 2041 O O . ALA A 1 267 ? -17.836 -5.123 16.241 1.00 97.38 267 ALA A O 1
ATOM 2042 N N . ASP A 1 268 ? -19.566 -4.917 17.660 1.00 96.56 268 ASP A N 1
ATOM 2043 C CA . ASP A 1 268 ? -20.652 -5.064 16.684 1.00 96.56 268 ASP A CA 1
ATOM 2044 C C . ASP A 1 268 ? -20.989 -3.749 15.938 1.00 96.56 268 ASP A C 1
ATOM 2046 O O . ASP A 1 268 ? -21.923 -3.710 15.135 1.00 96.56 268 ASP A O 1
ATOM 2050 N N . ASN A 1 269 ? -20.283 -2.642 16.205 1.00 96.25 269 ASN A N 1
ATOM 2051 C CA . ASN A 1 269 ? -20.582 -1.338 15.610 1.00 96.25 269 ASN A CA 1
ATOM 2052 C C . ASN A 1 269 ? -20.379 -1.354 14.081 1.00 96.25 269 ASN A C 1
ATOM 2054 O O . ASN A 1 269 ? -19.282 -1.627 13.588 1.00 96.25 269 ASN A O 1
ATOM 2058 N N . GLU A 1 270 ? -21.433 -1.029 13.325 1.00 95.00 270 GLU A N 1
ATOM 2059 C CA . GLU A 1 270 ? -21.425 -1.093 11.855 1.00 95.00 270 GLU A CA 1
ATOM 2060 C C . GLU A 1 270 ? -20.366 -0.179 11.215 1.00 95.00 270 GLU A C 1
ATOM 2062 O O . GLU A 1 270 ? -19.751 -0.569 10.224 1.00 95.00 270 GLU A O 1
ATOM 2067 N N . ALA A 1 271 ? -20.119 1.009 11.780 1.00 92.25 271 ALA A N 1
ATOM 2068 C CA . ALA A 1 271 ? -19.127 1.945 11.253 1.00 92.25 271 ALA A CA 1
ATOM 2069 C C . ALA A 1 271 ? -17.697 1.453 11.519 1.00 92.25 271 ALA A C 1
ATOM 2071 O O . ALA A 1 271 ? -16.886 1.440 10.597 1.00 92.25 271 ALA A O 1
ATOM 2072 N N . LEU A 1 272 ? -17.416 0.960 12.731 1.00 93.31 272 LEU A N 1
ATOM 2073 C CA . LEU A 1 272 ? -16.114 0.382 13.088 1.00 93.31 272 LEU A CA 1
ATOM 2074 C C . LEU A 1 272 ? -15.780 -0.847 12.220 1.00 93.31 272 LEU A C 1
ATOM 2076 O O . LEU A 1 272 ? -14.654 -0.998 11.751 1.00 93.31 272 LEU A O 1
ATOM 2080 N N . ASN A 1 273 ? -16.770 -1.704 11.949 1.00 94.94 273 ASN A N 1
ATOM 2081 C CA . ASN A 1 273 ? -16.602 -2.864 11.069 1.00 94.94 273 ASN A CA 1
ATOM 2082 C C . ASN A 1 273 ? -16.433 -2.471 9.591 1.00 94.94 273 ASN A C 1
ATOM 2084 O O . ASN A 1 273 ? -15.663 -3.109 8.872 1.00 94.94 273 ASN A O 1
ATOM 2088 N N . ALA A 1 274 ? -17.127 -1.427 9.126 1.00 92.81 274 ALA A N 1
ATOM 2089 C CA . ALA A 1 274 ? -16.946 -0.893 7.777 1.00 92.81 274 ALA A CA 1
ATOM 2090 C C . ALA A 1 274 ? -15.555 -0.262 7.596 1.00 92.81 274 ALA A C 1
ATOM 2092 O O . ALA A 1 274 ? -14.914 -0.493 6.569 1.00 92.81 274 ALA A O 1
ATOM 2093 N N . GLU A 1 275 ? -15.067 0.468 8.603 1.00 92.06 275 GLU A N 1
ATOM 2094 C CA . GLU A 1 275 ? -13.704 0.994 8.627 1.00 92.06 275 GLU A CA 1
ATOM 2095 C C . GLU A 1 275 ? -12.688 -0.159 8.604 1.00 92.06 275 GLU A C 1
ATOM 2097 O O . GLU A 1 275 ? -11.864 -0.218 7.692 1.00 92.06 275 GLU A O 1
ATOM 2102 N N . LEU A 1 276 ? -12.805 -1.146 9.503 1.00 94.00 276 LEU A N 1
ATOM 2103 C CA . LEU A 1 276 ? -11.931 -2.325 9.521 1.00 94.00 276 LEU A CA 1
ATOM 2104 C C . LEU A 1 276 ? -11.861 -3.025 8.154 1.00 94.00 276 LEU A C 1
ATOM 2106 O O . LEU A 1 276 ? -10.779 -3.390 7.688 1.00 94.00 276 LEU A O 1
ATOM 2110 N N . ALA A 1 277 ? -13.010 -3.214 7.501 1.00 94.00 277 ALA A N 1
ATOM 2111 C CA . ALA A 1 277 ? -13.077 -3.822 6.179 1.00 94.00 277 ALA A CA 1
ATOM 2112 C C . ALA A 1 277 ? -12.329 -2.990 5.121 1.00 94.00 277 ALA A C 1
ATOM 2114 O O . ALA A 1 277 ? -11.634 -3.567 4.284 1.00 94.00 277 ALA A O 1
ATOM 2115 N N . ALA A 1 278 ? -12.423 -1.658 5.172 1.00 92.00 278 ALA A N 1
ATOM 2116 C CA . ALA A 1 278 ? -11.697 -0.765 4.271 1.00 92.00 278 ALA A CA 1
ATOM 2117 C C . ALA A 1 278 ? -10.177 -0.811 4.510 1.00 92.00 278 ALA A C 1
ATOM 2119 O O . ALA A 1 278 ? -9.422 -0.982 3.554 1.00 92.00 278 ALA A O 1
ATOM 2120 N N . TRP A 1 279 ? -9.713 -0.741 5.764 1.00 94.12 279 TRP A N 1
ATOM 2121 C CA . TRP A 1 279 ? -8.284 -0.874 6.098 1.00 94.12 279 TRP A CA 1
ATOM 2122 C C . TRP A 1 279 ? -7.716 -2.223 5.620 1.00 94.12 279 TRP A C 1
ATOM 2124 O O . TRP A 1 279 ? -6.648 -2.264 5.001 1.00 94.12 279 TRP A O 1
ATOM 2134 N N . ASN A 1 280 ? -8.450 -3.322 5.836 1.00 96.12 280 ASN A N 1
ATOM 2135 C CA . ASN A 1 280 ? -8.027 -4.663 5.422 1.00 96.12 280 ASN A CA 1
ATOM 2136 C C . ASN A 1 280 ? -7.995 -4.866 3.896 1.00 96.12 280 ASN A C 1
ATOM 2138 O O . ASN A 1 280 ? -7.107 -5.569 3.415 1.00 96.12 280 ASN A O 1
ATOM 2142 N N . GLN A 1 281 ? -8.864 -4.211 3.113 1.00 95.00 281 GLN A N 1
ATOM 2143 C CA . GLN A 1 281 ? -8.781 -4.248 1.641 1.00 95.00 281 GLN A CA 1
ATOM 2144 C C . GLN A 1 281 ? -7.418 -3.752 1.127 1.00 95.00 281 GLN A C 1
ATOM 2146 O O . GLN A 1 281 ? -6.797 -4.410 0.286 1.00 95.00 281 GLN A O 1
ATOM 2151 N N . TYR A 1 282 ? -6.901 -2.651 1.683 1.00 96.06 282 TYR A N 1
ATOM 2152 C CA . TYR A 1 282 ? -5.591 -2.132 1.290 1.00 96.06 282 TYR A CA 1
ATOM 2153 C C . TYR A 1 282 ? -4.444 -3.064 1.700 1.00 96.06 282 TYR A C 1
ATOM 2155 O O . TYR A 1 282 ? -3.617 -3.406 0.857 1.00 96.06 282 TYR A O 1
ATOM 2163 N N . VAL A 1 283 ? -4.374 -3.521 2.958 1.00 97.06 283 VAL A N 1
ATOM 2164 C CA . VAL A 1 283 ? -3.238 -4.363 3.401 1.00 97.06 283 VAL A CA 1
ATOM 2165 C C . VAL A 1 283 ? -3.270 -5.799 2.870 1.00 97.06 283 VAL A C 1
ATOM 2167 O O . VAL A 1 283 ? -2.242 -6.473 2.895 1.00 97.06 283 VAL A O 1
ATOM 2170 N N . HIS A 1 284 ? -4.403 -6.272 2.345 1.00 96.69 284 HIS A N 1
ATOM 2171 C CA . HIS A 1 284 ? -4.482 -7.541 1.603 1.00 96.69 284 HIS A CA 1
ATOM 2172 C C . HIS A 1 284 ? -4.166 -7.383 0.104 1.00 96.69 284 HIS A C 1
ATOM 2174 O O . HIS A 1 284 ? -4.050 -8.382 -0.612 1.00 96.69 284 HIS A O 1
ATOM 2180 N N . THR A 1 285 ? -3.963 -6.154 -0.379 1.00 97.31 285 THR A N 1
ATOM 2181 C CA . THR A 1 285 ? -3.500 -5.897 -1.749 1.00 97.31 285 THR A CA 1
ATOM 2182 C C . THR A 1 285 ? -2.025 -6.279 -1.898 1.00 97.31 285 THR A C 1
ATOM 2184 O O . THR A 1 285 ? -1.191 -5.979 -1.049 1.00 97.31 285 THR A O 1
ATOM 2187 N N . THR A 1 286 ? -1.679 -6.946 -3.000 1.00 98.38 286 THR A N 1
ATOM 2188 C CA . THR A 1 286 ? -0.301 -7.322 -3.344 1.00 98.38 286 THR A CA 1
ATOM 2189 C C . THR A 1 286 ? 0.021 -6.923 -4.780 1.00 98.38 286 THR A C 1
ATOM 2191 O O . THR A 1 286 ? -0.624 -7.388 -5.719 1.00 98.38 286 THR A O 1
ATOM 2194 N N . VAL A 1 287 ? 1.061 -6.110 -4.969 1.00 98.69 287 VAL A N 1
ATOM 2195 C CA . VAL A 1 287 ? 1.582 -5.726 -6.287 1.00 98.69 287 VAL A CA 1
ATOM 2196 C C . VAL A 1 287 ? 2.960 -6.346 -6.481 1.00 98.69 287 VAL A C 1
ATOM 2198 O O . VAL A 1 287 ? 3.932 -5.964 -5.831 1.00 98.69 287 VAL A O 1
ATOM 2201 N N . THR A 1 288 ? 3.054 -7.308 -7.397 1.00 98.62 288 THR A N 1
ATOM 2202 C CA . THR A 1 288 ? 4.328 -7.933 -7.776 1.00 98.62 288 THR A CA 1
ATOM 2203 C C . THR A 1 288 ? 4.891 -7.257 -9.020 1.00 98.62 288 THR A C 1
ATOM 2205 O O . THR A 1 288 ? 4.322 -7.346 -10.107 1.00 98.62 288 THR A O 1
ATOM 2208 N N . TYR A 1 289 ? 6.032 -6.592 -8.878 1.00 98.50 289 TYR A N 1
ATOM 2209 C CA . TYR A 1 289 ? 6.767 -6.004 -9.990 1.00 98.50 289 TYR A CA 1
ATOM 2210 C C . TYR A 1 289 ? 7.733 -7.013 -10.602 1.00 98.50 289 TYR A C 1
ATOM 2212 O O . TYR A 1 289 ? 8.607 -7.538 -9.913 1.00 98.50 289 TYR A O 1
ATOM 2220 N N . ARG A 1 290 ? 7.618 -7.241 -11.912 1.00 96.62 290 ARG A N 1
ATOM 2221 C CA . ARG A 1 290 ? 8.557 -8.037 -12.708 1.00 96.62 290 ARG A CA 1
ATOM 2222 C C . ARG A 1 290 ? 9.686 -7.164 -13.262 1.00 96.62 290 ARG A C 1
ATOM 2224 O O . ARG A 1 290 ? 9.458 -6.100 -13.832 1.00 96.62 290 ARG A O 1
ATOM 2231 N N . PHE A 1 291 ? 10.909 -7.671 -13.149 1.00 94.38 291 PHE A N 1
ATOM 2232 C CA . PHE A 1 291 ? 12.142 -7.120 -13.711 1.00 94.38 291 PHE A CA 1
ATOM 2233 C C . PHE A 1 291 ? 12.947 -8.258 -14.362 1.00 94.38 291 PHE A C 1
ATOM 2235 O O . PHE A 1 291 ? 14.032 -8.626 -13.902 1.00 94.38 291 PHE A O 1
ATOM 2242 N N . GLY A 1 292 ? 12.377 -8.863 -15.411 1.00 89.44 292 GLY A N 1
ATOM 2243 C CA . GLY A 1 292 ? 12.882 -10.108 -16.001 1.00 89.44 292 GLY A CA 1
ATOM 2244 C C . GLY A 1 292 ? 12.710 -11.280 -15.035 1.00 89.44 292 GLY A C 1
ATOM 2245 O O . GLY A 1 292 ? 11.628 -11.493 -14.495 1.00 89.44 292 GLY A O 1
ATOM 2246 N N . SER A 1 293 ? 13.791 -12.013 -14.775 1.00 89.88 293 SER A N 1
ATOM 2247 C CA . SER A 1 293 ? 13.846 -13.102 -13.784 1.00 89.88 293 SER A CA 1
ATOM 2248 C C . SER A 1 293 ? 13.804 -12.661 -12.312 1.00 89.88 293 SER A C 1
ATOM 2250 O O . SER A 1 293 ? 13.804 -13.517 -11.426 1.00 89.88 293 SER A O 1
ATOM 2252 N N . LYS A 1 294 ? 13.782 -11.353 -12.022 1.00 92.62 294 LYS A N 1
ATOM 2253 C CA . LYS A 1 294 ? 13.653 -10.810 -10.661 1.00 92.62 294 LYS A CA 1
ATOM 2254 C C . LYS A 1 294 ? 12.248 -10.274 -10.428 1.00 92.62 294 LYS A C 1
ATOM 2256 O O . LYS A 1 294 ? 11.732 -9.553 -11.276 1.00 92.62 294 LYS A O 1
ATOM 2261 N N . ASN A 1 295 ? 11.710 -10.531 -9.241 1.00 96.06 295 ASN A N 1
ATOM 2262 C CA . ASN A 1 295 ? 10.468 -9.933 -8.768 1.00 96.06 295 ASN A CA 1
ATOM 2263 C C . ASN A 1 295 ? 10.738 -9.051 -7.539 1.00 96.06 295 ASN A C 1
ATOM 2265 O O . ASN A 1 295 ? 11.644 -9.340 -6.758 1.00 96.06 295 ASN A O 1
ATOM 2269 N N . GLU A 1 296 ? 9.938 -8.003 -7.378 1.00 97.94 296 GLU A N 1
ATOM 2270 C CA . GLU A 1 296 ? 9.857 -7.151 -6.188 1.00 97.94 296 GLU A CA 1
ATOM 2271 C C . GLU A 1 296 ? 8.397 -7.128 -5.718 1.00 97.94 296 GLU A C 1
ATOM 2273 O O . GLU A 1 296 ? 7.497 -7.055 -6.555 1.00 97.94 296 GLU A O 1
ATOM 2278 N N . VAL A 1 297 ? 8.140 -7.228 -4.412 1.00 98.38 297 VAL A N 1
ATOM 2279 C CA . VAL A 1 297 ? 6.775 -7.401 -3.883 1.00 98.38 297 VAL A CA 1
ATOM 2280 C C . VAL A 1 297 ? 6.415 -6.238 -2.971 1.00 98.38 297 VAL A C 1
ATOM 2282 O O . VAL A 1 297 ? 7.086 -5.979 -1.973 1.00 98.38 297 VAL A O 1
ATOM 2285 N N . LEU A 1 298 ? 5.322 -5.561 -3.308 1.00 98.50 298 LEU A N 1
ATOM 2286 C CA . LEU A 1 298 ? 4.636 -4.605 -2.453 1.00 98.50 298 LEU A CA 1
ATOM 2287 C C . LEU A 1 298 ? 3.395 -5.279 -1.860 1.00 98.50 298 LEU A C 1
ATOM 2289 O O . LEU A 1 298 ? 2.540 -5.756 -2.599 1.00 98.50 298 LEU A O 1
ATOM 2293 N N . ASP A 1 299 ? 3.330 -5.321 -0.538 1.00 98.06 299 ASP A N 1
ATOM 2294 C CA . ASP A 1 299 ? 2.422 -6.122 0.279 1.00 98.06 299 ASP A CA 1
ATOM 2295 C C . ASP A 1 299 ? 1.987 -5.353 1.539 1.00 98.06 299 ASP A C 1
ATOM 2297 O O . ASP A 1 299 ? 2.487 -4.257 1.813 1.00 98.06 299 ASP A O 1
ATOM 2301 N N . GLY A 1 300 ? 1.073 -5.937 2.324 1.00 97.56 300 GLY A N 1
ATOM 2302 C CA . GLY A 1 300 ? 0.556 -5.360 3.572 1.00 97.56 300 GLY A CA 1
ATOM 2303 C C . GLY A 1 300 ? 1.637 -4.842 4.522 1.00 97.56 300 GLY A C 1
ATOM 2304 O O . GLY A 1 300 ? 1.498 -3.737 5.035 1.00 97.56 300 GLY A O 1
ATOM 2305 N N . GLU A 1 301 ? 2.758 -5.561 4.647 1.00 97.38 301 GLU A N 1
ATOM 2306 C CA . GLU A 1 301 ? 3.931 -5.196 5.464 1.00 97.38 301 GLU A CA 1
ATOM 2307 C C . GLU A 1 301 ? 4.536 -3.823 5.113 1.00 97.38 301 GLU A C 1
ATOM 2309 O O . GLU A 1 301 ? 5.222 -3.212 5.929 1.00 97.38 301 GLU A O 1
ATOM 2314 N N . LYS A 1 302 ? 4.293 -3.313 3.899 1.00 97.50 302 LYS A N 1
ATOM 2315 C CA . LYS A 1 302 ? 4.665 -1.949 3.491 1.00 97.50 302 LYS A CA 1
ATOM 2316 C C . LYS A 1 302 ? 3.441 -1.046 3.400 1.00 97.50 302 LYS A C 1
ATOM 2318 O O . LYS A 1 302 ? 3.490 0.074 3.902 1.00 97.50 302 LYS A O 1
ATOM 2323 N N . ILE A 1 303 ? 2.349 -1.528 2.798 1.00 98.00 303 ILE A N 1
ATOM 2324 C CA . ILE A 1 303 ? 1.129 -0.744 2.550 1.00 98.00 303 ILE A CA 1
ATOM 2325 C C . ILE A 1 303 ? 0.530 -0.218 3.861 1.00 98.00 303 ILE A C 1
ATOM 2327 O O . ILE A 1 303 ? 0.100 0.932 3.893 1.00 98.00 303 ILE A O 1
ATOM 2331 N N . HIS A 1 304 ? 0.575 -0.984 4.958 1.00 96.56 304 HIS A N 1
ATOM 2332 C CA . HIS A 1 304 ? 0.046 -0.545 6.257 1.00 96.56 304 HIS A CA 1
ATOM 2333 C C . HIS A 1 304 ? 0.726 0.739 6.773 1.00 96.56 304 HIS A C 1
ATOM 2335 O O . HIS A 1 304 ? 0.108 1.524 7.486 1.00 96.56 304 HIS A O 1
ATOM 2341 N N . THR A 1 305 ? 1.986 0.986 6.387 1.00 96.88 305 THR A N 1
ATOM 2342 C CA . THR A 1 305 ? 2.736 2.200 6.759 1.00 96.88 305 THR A CA 1
ATOM 2343 C C . THR A 1 305 ? 2.357 3.429 5.927 1.00 96.88 305 THR A C 1
ATOM 2345 O O . THR A 1 305 ? 2.861 4.522 6.184 1.00 96.88 305 THR A O 1
ATOM 2348 N N . TRP A 1 306 ? 1.517 3.253 4.901 1.00 97.12 306 TRP A N 1
ATOM 2349 C CA . TRP A 1 306 ? 1.059 4.303 3.985 1.00 97.12 306 TRP A CA 1
ATOM 2350 C C . TRP A 1 306 ? -0.408 4.675 4.228 1.00 97.12 306 TRP A C 1
ATOM 2352 O O . TRP A 1 306 ? -0.903 5.606 3.598 1.00 97.12 306 TRP A O 1
ATOM 2362 N N . LEU A 1 307 ? -1.108 3.951 5.106 1.00 94.19 307 LEU A N 1
ATOM 2363 C CA . LEU A 1 307 ? -2.494 4.232 5.458 1.00 94.19 307 LEU A CA 1
ATOM 2364 C C . LEU A 1 307 ? -2.565 5.364 6.481 1.00 94.19 307 LEU A C 1
ATOM 2366 O O . LEU A 1 307 ? -1.871 5.352 7.498 1.00 94.19 307 LEU A O 1
ATOM 2370 N N . VAL A 1 308 ? -3.432 6.337 6.213 1.00 89.44 308 VAL A N 1
ATOM 2371 C CA . VAL A 1 308 ? -3.744 7.439 7.126 1.00 89.44 308 VAL A CA 1
ATOM 2372 C C . VAL A 1 308 ? -5.258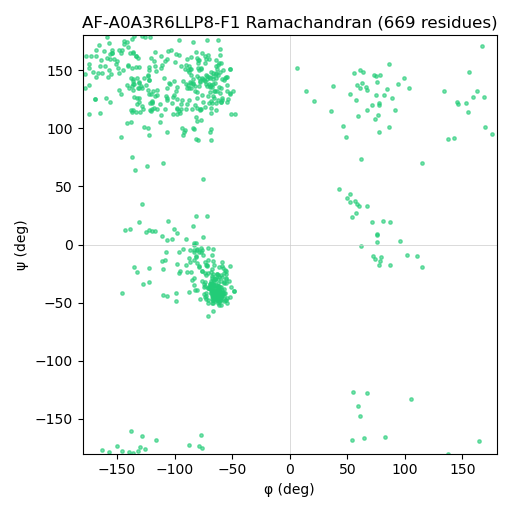 7.581 7.252 1.00 89.44 308 VAL A C 1
ATOM 2374 O O . VAL A 1 308 ? -5.985 7.473 6.260 1.00 89.44 308 VAL A O 1
ATOM 2377 N N . SER A 1 309 ? -5.740 7.834 8.471 1.00 81.62 309 SER A N 1
ATOM 2378 C CA . SER A 1 309 ? -7.155 8.151 8.690 1.00 81.62 309 SER A CA 1
ATOM 2379 C C . SER A 1 309 ? -7.522 9.430 7.936 1.00 81.62 309 SER A C 1
ATOM 2381 O O . SER A 1 309 ? -6.789 10.420 7.985 1.00 81.62 309 SER A O 1
ATOM 2383 N N . ASP A 1 310 ? -8.667 9.421 7.257 1.00 75.94 310 ASP A N 1
ATOM 2384 C CA . ASP A 1 310 ? -9.205 10.588 6.549 1.00 75.94 310 ASP A CA 1
ATOM 2385 C C . ASP A 1 310 ? -9.864 11.624 7.487 1.00 75.94 310 ASP A C 1
ATOM 2387 O O . ASP A 1 310 ? -10.302 12.690 7.047 1.00 75.94 310 ASP A O 1
ATOM 2391 N N . GLY A 1 311 ? -9.926 11.326 8.791 1.00 66.75 311 GLY A N 1
ATOM 2392 C CA . GLY A 1 311 ? -10.556 12.166 9.808 1.00 66.75 311 GLY A CA 1
ATOM 2393 C C . GLY A 1 311 ? -12.089 12.133 9.805 1.00 66.75 311 GLY A C 1
ATOM 2394 O O . GLY A 1 311 ? -12.702 12.937 10.507 1.00 66.75 311 GLY A O 1
ATOM 2395 N N . GLN A 1 312 ? -12.716 11.244 9.030 1.00 65.06 312 GLN A N 1
ATOM 2396 C CA . GLN A 1 312 ? -14.166 11.020 8.933 1.00 65.06 312 GLN A CA 1
ATOM 2397 C C . GLN A 1 312 ? -14.568 9.553 9.207 1.00 65.06 312 GLN A C 1
ATOM 2399 O O . GLN A 1 312 ? -15.728 9.198 9.003 1.00 65.06 312 GLN A O 1
ATOM 2404 N N . GLY A 1 313 ? -13.644 8.719 9.701 1.00 64.25 313 GLY A N 1
ATOM 2405 C CA . GLY A 1 313 ? -13.860 7.281 9.935 1.00 64.25 313 GLY A CA 1
ATOM 2406 C C . GLY A 1 313 ? -13.570 6.407 8.709 1.00 64.25 313 GLY A C 1
ATOM 2407 O O . GLY A 1 313 ? -14.067 5.289 8.607 1.00 64.25 313 GLY A O 1
ATOM 2408 N N . GLY A 1 314 ? -12.814 6.933 7.745 1.00 73.00 314 GLY A N 1
ATOM 2409 C CA . GLY A 1 314 ? -12.294 6.200 6.602 1.00 73.00 314 GLY A CA 1
ATOM 2410 C C . GLY A 1 314 ? -10.768 6.237 6.533 1.00 73.00 314 GLY A C 1
ATOM 2411 O O . GLY A 1 314 ? -10.072 6.855 7.345 1.00 73.00 314 GLY A O 1
ATOM 2412 N N . VAL A 1 315 ? -10.240 5.558 5.518 1.00 87.00 315 VAL A N 1
ATOM 2413 C CA . VAL A 1 315 ? -8.806 5.372 5.294 1.00 87.00 315 VAL A CA 1
ATOM 2414 C C . VAL A 1 315 ? -8.402 5.906 3.923 1.00 87.00 315 VAL A C 1
ATOM 2416 O O . VAL A 1 315 ? -9.119 5.759 2.932 1.00 87.00 315 VAL A O 1
ATOM 2419 N N . SER A 1 316 ? -7.230 6.529 3.864 1.00 89.62 316 SER A N 1
ATOM 2420 C CA . SER A 1 316 ? -6.636 7.076 2.647 1.00 89.62 316 SER A CA 1
ATOM 2421 C C . SER A 1 316 ? -5.146 6.735 2.560 1.00 89.62 316 SER A C 1
ATOM 2423 O O . SER A 1 316 ? -4.538 6.300 3.538 1.00 89.62 316 SER A O 1
ATOM 2425 N N . LEU A 1 317 ? -4.562 6.894 1.370 1.00 93.31 317 LEU A N 1
ATOM 2426 C CA . LEU A 1 317 ? -3.159 6.581 1.097 1.00 93.31 317 LEU A CA 1
ATOM 2427 C C . LEU A 1 317 ? -2.294 7.845 1.132 1.00 93.31 317 LEU A C 1
ATOM 2429 O O . LEU A 1 317 ? -2.596 8.827 0.453 1.00 93.31 317 LEU A O 1
ATOM 2433 N N . ASP A 1 318 ? -1.164 7.784 1.834 1.00 95.56 318 ASP A N 1
ATOM 2434 C CA . ASP A 1 318 ? -0.100 8.780 1.737 1.00 95.56 318 ASP A CA 1
ATOM 2435 C C . ASP A 1 318 ? 0.584 8.686 0.360 1.00 95.56 318 ASP A C 1
ATOM 2437 O O . ASP A 1 318 ? 1.488 7.880 0.119 1.00 95.56 318 ASP A O 1
ATOM 2441 N N . GLU A 1 319 ? 0.156 9.552 -0.560 1.00 94.00 319 GLU A N 1
ATOM 2442 C CA . GLU A 1 319 ? 0.700 9.641 -1.919 1.00 94.00 319 GLU A CA 1
ATOM 2443 C C . GLU A 1 319 ? 2.217 9.902 -1.950 1.00 94.00 319 GLU A C 1
ATOM 2445 O O . GLU A 1 319 ? 2.888 9.522 -2.915 1.00 94.00 319 GLU A O 1
ATOM 2450 N N . SER A 1 320 ? 2.789 10.503 -0.896 1.00 96.50 320 SER A N 1
ATOM 2451 C CA . SER A 1 320 ? 4.236 10.717 -0.814 1.00 96.50 320 SER A CA 1
ATOM 2452 C C . SER A 1 320 ? 4.992 9.393 -0.683 1.00 96.50 320 SER A C 1
ATOM 2454 O O . SER A 1 320 ? 6.018 9.216 -1.342 1.00 96.50 320 SER A O 1
ATOM 2456 N N . LYS A 1 321 ? 4.448 8.419 0.061 1.00 98.19 321 LYS A N 1
ATOM 2457 C CA . LYS A 1 321 ? 5.038 7.080 0.222 1.00 98.19 321 LYS A CA 1
ATOM 2458 C C . LYS A 1 321 ? 5.010 6.275 -1.071 1.00 98.19 321 LYS A C 1
ATOM 2460 O O . LYS A 1 321 ? 5.990 5.604 -1.394 1.00 98.19 321 LYS A O 1
ATOM 2465 N N . ILE A 1 322 ? 3.941 6.416 -1.857 1.00 98.25 322 ILE A N 1
ATOM 2466 C CA . ILE A 1 322 ? 3.837 5.818 -3.196 1.00 98.25 322 ILE A CA 1
ATOM 2467 C C . ILE A 1 322 ? 4.958 6.364 -4.101 1.00 98.25 322 ILE A C 1
ATOM 2469 O O . ILE A 1 322 ? 5.689 5.592 -4.728 1.00 98.25 322 ILE A O 1
ATOM 2473 N N . GLY A 1 323 ? 5.155 7.688 -4.118 1.00 98.19 323 GLY A N 1
ATOM 2474 C CA . GLY A 1 323 ? 6.227 8.334 -4.884 1.00 98.19 323 GLY A CA 1
ATOM 2475 C C . GLY A 1 323 ? 7.641 7.979 -4.398 1.00 98.19 323 GLY A C 1
ATOM 2476 O O . GLY A 1 323 ? 8.537 7.745 -5.214 1.00 98.19 323 GLY A O 1
ATOM 2477 N N . GLU A 1 324 ? 7.853 7.880 -3.082 1.00 98.62 324 GLU A N 1
ATOM 2478 C CA . GLU A 1 324 ? 9.109 7.406 -2.482 1.00 98.62 324 GLU A CA 1
ATOM 2479 C C . GLU A 1 324 ? 9.435 5.971 -2.925 1.00 98.62 324 GLU A C 1
ATOM 2481 O O . GLU A 1 324 ? 10.562 5.700 -3.353 1.00 98.62 324 GLU A O 1
ATOM 2486 N N . TYR A 1 325 ? 8.449 5.067 -2.905 1.00 98.69 325 TYR A N 1
ATOM 2487 C CA . TYR A 1 325 ? 8.615 3.680 -3.339 1.00 98.69 325 TYR A CA 1
ATOM 2488 C C . TYR A 1 325 ? 8.951 3.573 -4.834 1.00 98.69 325 TYR A C 1
ATOM 2490 O O . TYR A 1 325 ? 9.903 2.886 -5.209 1.00 98.69 325 TYR A O 1
ATOM 2498 N N . VAL A 1 326 ? 8.256 4.317 -5.702 1.00 98.75 326 VAL A N 1
ATOM 2499 C CA . VAL A 1 326 ? 8.552 4.353 -7.148 1.00 98.75 326 VAL A CA 1
ATOM 2500 C C . VAL A 1 326 ? 9.925 4.979 -7.441 1.00 98.75 326 VAL A C 1
ATOM 2502 O O . VAL A 1 326 ? 10.646 4.517 -8.333 1.00 98.75 326 VAL A O 1
ATOM 2505 N N . SER A 1 327 ? 10.346 5.982 -6.667 1.00 98.62 327 SER A N 1
ATOM 2506 C CA . SER A 1 327 ? 11.707 6.531 -6.732 1.00 98.62 327 SER A CA 1
ATOM 2507 C C . SER A 1 327 ? 12.760 5.493 -6.329 1.00 98.62 327 SER A C 1
ATOM 2509 O O . SER A 1 327 ? 13.785 5.360 -7.005 1.00 98.62 327 SER A O 1
ATOM 2511 N N . TRP A 1 328 ? 12.505 4.707 -5.280 1.00 98.56 328 TRP A N 1
ATOM 2512 C CA . TRP A 1 328 ? 13.377 3.608 -4.865 1.00 98.56 328 TRP A CA 1
ATOM 2513 C C . TRP A 1 328 ? 13.454 2.494 -5.923 1.00 98.56 328 TRP A C 1
ATOM 2515 O O . TRP A 1 328 ? 14.562 2.087 -6.288 1.00 98.56 328 TRP A O 1
ATOM 2525 N N . LEU A 1 329 ? 12.322 2.077 -6.508 1.00 98.50 329 LEU A N 1
ATOM 2526 C CA . LEU A 1 329 ? 12.295 1.146 -7.645 1.00 98.50 329 LEU A CA 1
ATOM 2527 C C . LEU A 1 329 ? 13.169 1.667 -8.796 1.00 98.50 329 LEU A C 1
ATOM 2529 O O . LEU A 1 329 ? 13.997 0.936 -9.340 1.00 98.50 329 LEU A O 1
ATOM 2533 N N . ALA A 1 330 ? 13.045 2.950 -9.140 1.00 98.19 330 ALA A N 1
ATOM 2534 C CA . ALA A 1 330 ? 13.840 3.567 -10.195 1.00 98.19 330 ALA A CA 1
ATOM 2535 C C . ALA A 1 330 ? 15.346 3.593 -9.870 1.00 98.19 330 ALA A C 1
ATOM 2537 O O . ALA A 1 330 ? 16.164 3.323 -10.748 1.00 98.19 330 ALA A O 1
ATOM 2538 N N . GLN A 1 331 ? 15.747 3.884 -8.632 1.00 97.62 331 GLN A N 1
ATOM 2539 C CA . GLN A 1 331 ? 17.160 3.864 -8.227 1.00 97.62 331 GLN A CA 1
ATOM 2540 C C . GLN A 1 331 ? 17.756 2.447 -8.321 1.00 97.62 331 GLN A C 1
ATOM 2542 O O . GLN A 1 331 ? 18.828 2.243 -8.916 1.00 97.62 331 GLN A O 1
ATOM 2547 N N . THR A 1 332 ? 17.024 1.462 -7.801 1.00 96.38 332 THR A N 1
ATOM 2548 C CA . THR A 1 332 ? 17.418 0.051 -7.763 1.00 96.38 332 THR A CA 1
ATOM 2549 C C . THR A 1 332 ? 17.475 -0.553 -9.170 1.00 96.38 332 THR A C 1
ATOM 2551 O O . THR A 1 332 ? 18.542 -0.997 -9.612 1.00 96.38 332 THR A O 1
ATOM 2554 N N . TYR A 1 333 ? 16.370 -0.496 -9.919 1.00 95.88 333 TYR A N 1
ATOM 2555 C CA . TYR A 1 333 ? 16.162 -1.292 -11.133 1.00 95.88 333 TYR A CA 1
ATOM 2556 C C . TYR A 1 333 ? 16.459 -0.576 -12.459 1.00 95.88 333 TYR A C 1
ATOM 2558 O O . TYR A 1 333 ? 16.685 -1.264 -13.456 1.00 95.88 333 TYR A O 1
ATOM 2566 N N . ASN A 1 334 ? 16.546 0.763 -12.518 1.00 96.75 334 ASN A N 1
ATOM 2567 C CA . ASN A 1 334 ? 16.928 1.425 -13.776 1.00 96.75 334 ASN A CA 1
ATOM 2568 C C . ASN A 1 334 ? 18.316 0.966 -14.228 1.00 96.75 334 ASN A C 1
ATOM 2570 O O . ASN A 1 334 ? 19.265 0.966 -13.441 1.00 96.75 334 ASN A O 1
ATOM 2574 N N . THR A 1 335 ? 18.462 0.648 -15.512 1.00 95.81 335 THR A N 1
ATOM 2575 C CA . THR A 1 335 ? 19.754 0.316 -16.129 1.00 95.81 335 THR A CA 1
ATOM 2576 C C . THR A 1 335 ? 20.251 1.416 -17.069 1.00 95.81 335 THR A C 1
ATOM 2578 O O . THR A 1 335 ? 21.434 1.425 -17.421 1.00 95.81 335 THR A O 1
ATOM 2581 N N . ALA A 1 336 ? 19.395 2.377 -17.437 1.00 96.31 336 ALA A N 1
ATOM 2582 C CA . ALA A 1 336 ? 19.808 3.604 -18.111 1.00 96.31 336 ALA A CA 1
ATOM 2583 C C . ALA A 1 336 ? 20.869 4.355 -17.288 1.00 96.31 336 ALA A C 1
ATOM 2585 O O . ALA A 1 336 ? 20.833 4.370 -16.059 1.00 96.31 336 ALA A O 1
ATOM 2586 N N . TYR A 1 337 ? 21.830 4.972 -17.977 1.00 96.12 337 TYR A N 1
ATOM 2587 C CA . TYR A 1 337 ? 22.960 5.713 -17.393 1.00 96.12 337 TYR A CA 1
ATOM 2588 C C . TYR A 1 337 ? 23.936 4.918 -16.500 1.00 96.12 337 TYR A C 1
ATOM 2590 O O . TYR A 1 337 ? 24.949 5.474 -16.078 1.00 96.12 337 TYR A O 1
ATOM 2598 N N . LYS A 1 338 ? 23.717 3.614 -16.271 1.00 95.50 338 LYS A N 1
ATOM 2599 C CA . LYS A 1 338 ? 24.690 2.728 -15.606 1.00 95.50 338 LYS A CA 1
ATOM 2600 C C . LYS A 1 338 ? 25.728 2.201 -16.627 1.00 95.50 338 LYS A C 1
ATOM 2602 O O . LYS A 1 338 ? 25.345 1.921 -17.768 1.00 95.50 338 LYS A O 1
ATOM 2607 N N . PRO A 1 339 ? 27.021 2.056 -16.259 1.00 96.38 339 PRO A N 1
ATOM 2608 C CA . PRO A 1 339 ? 28.054 1.459 -17.115 1.00 96.38 339 PRO A CA 1
ATOM 2609 C C . PRO A 1 339 ? 27.667 0.088 -17.680 1.00 96.38 339 PRO A C 1
ATOM 2611 O O . PRO A 1 339 ? 26.937 -0.664 -17.035 1.00 96.38 339 PRO A O 1
ATOM 2614 N N . LYS A 1 340 ? 28.191 -0.262 -18.862 1.00 95.94 340 LYS A N 1
ATOM 2615 C CA . LYS A 1 340 ? 27.954 -1.569 -19.505 1.00 95.94 340 LYS A CA 1
ATOM 2616 C C . LYS A 1 340 ? 29.241 -2.369 -19.616 1.00 95.94 340 LYS A C 1
ATOM 2618 O O . LYS A 1 340 ? 30.243 -1.846 -20.093 1.00 95.94 340 LYS A O 1
ATOM 2623 N N . THR A 1 341 ? 29.195 -3.640 -19.239 1.00 96.00 341 THR A N 1
ATOM 2624 C CA . THR A 1 341 ? 30.306 -4.576 -19.439 1.00 96.00 341 THR A CA 1
ATOM 2625 C C . THR A 1 341 ? 30.050 -5.397 -20.696 1.00 96.00 341 THR A C 1
ATOM 2627 O O . THR A 1 341 ? 29.008 -6.038 -20.807 1.00 96.00 341 THR A O 1
ATOM 2630 N N . LEU A 1 342 ? 31.001 -5.391 -21.629 1.00 95.81 342 LEU A N 1
ATOM 2631 C CA . LEU A 1 342 ? 30.938 -6.122 -22.893 1.00 95.81 342 LEU A CA 1
ATOM 2632 C C . LEU A 1 342 ? 32.096 -7.117 -22.973 1.00 95.81 342 LEU A C 1
ATOM 2634 O O . LEU A 1 342 ? 33.260 -6.721 -22.924 1.00 95.81 342 LEU A O 1
ATOM 2638 N N . LYS A 1 343 ? 31.784 -8.402 -23.164 1.00 95.75 343 LYS A N 1
ATOM 2639 C CA . LYS A 1 343 ? 32.751 -9.373 -23.686 1.00 95.75 343 LYS A CA 1
ATOM 2640 C C . LYS A 1 343 ? 32.864 -9.135 -25.191 1.00 95.75 343 LYS A C 1
ATOM 2642 O O . LYS A 1 343 ? 31.921 -9.428 -25.916 1.00 95.75 343 LYS A O 1
ATOM 2647 N N . THR A 1 344 ? 33.977 -8.557 -25.623 1.00 96.81 344 THR A N 1
ATOM 2648 C CA . THR A 1 344 ? 34.180 -8.134 -27.015 1.00 96.81 344 THR A CA 1
ATOM 2649 C C . THR A 1 344 ? 34.423 -9.320 -27.942 1.00 96.81 344 THR A C 1
ATOM 2651 O O . THR A 1 344 ? 34.861 -10.392 -27.511 1.00 96.81 344 THR A O 1
ATOM 2654 N N . SER A 1 345 ? 34.248 -9.082 -29.237 1.00 96.88 345 SER A N 1
ATOM 2655 C CA . SER A 1 345 ? 34.592 -9.994 -30.331 1.00 96.88 345 SER A CA 1
ATOM 2656 C C . SER A 1 345 ? 36.085 -10.373 -30.370 1.00 96.88 345 SER A C 1
ATOM 2658 O O . SER A 1 345 ? 36.452 -11.405 -30.924 1.00 96.88 345 SER A O 1
ATOM 2660 N N . TYR A 1 346 ? 36.950 -9.596 -29.706 1.00 95.06 346 TYR A N 1
ATOM 2661 C CA . TYR A 1 346 ? 38.384 -9.878 -29.533 1.00 95.06 346 TYR A CA 1
ATOM 2662 C C . TYR A 1 346 ? 38.678 -10.831 -28.356 1.00 95.06 346 TYR A C 1
ATOM 2664 O O . TYR A 1 346 ? 39.825 -11.209 -28.121 1.00 95.06 346 TYR A O 1
ATOM 2672 N N . GLY A 1 347 ? 37.653 -11.210 -27.585 1.00 93.12 347 GLY A N 1
ATOM 2673 C CA . GLY A 1 347 ? 37.743 -12.089 -26.417 1.00 93.12 347 GLY A CA 1
ATOM 2674 C C . GLY A 1 347 ? 38.049 -11.374 -25.096 1.00 93.12 347 GLY A C 1
ATOM 2675 O O . GLY A 1 347 ? 37.775 -11.939 -24.037 1.00 93.12 347 GLY A O 1
ATOM 2676 N N . GLN A 1 348 ? 38.561 -10.138 -25.128 1.00 94.56 348 GLN A N 1
ATOM 2677 C CA . GLN A 1 348 ? 38.742 -9.308 -23.931 1.00 94.56 348 GLN A CA 1
ATOM 2678 C C . GLN A 1 348 ? 37.404 -8.714 -23.471 1.00 94.56 348 GLN A C 1
ATOM 2680 O O . GLN A 1 348 ? 36.519 -8.439 -24.284 1.00 94.56 348 GLN A O 1
ATOM 2685 N N . THR A 1 349 ? 37.271 -8.464 -22.171 1.00 95.38 349 THR A N 1
ATOM 2686 C CA . THR A 1 349 ? 36.115 -7.768 -21.592 1.00 95.38 349 THR A CA 1
ATOM 2687 C C . THR A 1 349 ? 36.444 -6.294 -21.373 1.00 95.38 349 THR A C 1
ATOM 2689 O O . THR A 1 349 ? 37.507 -5.975 -20.844 1.00 95.38 349 THR A O 1
ATOM 2692 N N . VAL A 1 350 ? 35.525 -5.402 -21.743 1.00 95.62 350 VAL A N 1
ATOM 2693 C CA . VAL A 1 350 ? 35.636 -3.948 -21.544 1.00 95.62 350 VAL A CA 1
ATOM 2694 C C . VAL A 1 350 ? 34.460 -3.414 -20.732 1.00 95.62 350 VAL A C 1
ATOM 2696 O O . VAL A 1 350 ? 33.346 -3.927 -20.833 1.00 95.62 350 VAL A O 1
ATOM 2699 N N . THR A 1 351 ? 34.695 -2.342 -19.973 1.00 96.50 351 THR A N 1
ATOM 2700 C CA . THR A 1 351 ? 33.640 -1.585 -19.284 1.00 96.50 351 THR A CA 1
ATOM 2701 C C . THR A 1 351 ? 33.459 -0.236 -19.965 1.00 96.50 351 THR A C 1
ATOM 2703 O O . THR A 1 351 ? 34.359 0.602 -19.978 1.00 96.50 351 THR A O 1
ATOM 2706 N N . ILE A 1 352 ? 32.274 -0.014 -20.523 1.00 97.00 352 ILE A N 1
ATOM 2707 C CA . ILE A 1 352 ? 31.875 1.220 -21.191 1.00 97.00 352 ILE A CA 1
ATOM 2708 C C . ILE A 1 352 ? 31.195 2.114 -20.149 1.00 97.00 352 ILE A C 1
ATOM 2710 O O . ILE A 1 352 ? 30.003 1.981 -19.869 1.00 97.00 352 ILE A O 1
ATOM 2714 N N . SER A 1 353 ? 31.972 3.011 -19.535 1.00 94.38 353 SER A N 1
ATOM 2715 C CA . SER A 1 353 ? 31.528 3.824 -18.389 1.00 94.38 353 SER A CA 1
ATOM 2716 C C . SER A 1 353 ? 30.430 4.838 -18.718 1.00 94.38 353 SER A C 1
ATOM 2718 O O . SER A 1 353 ? 29.676 5.230 -17.833 1.00 94.38 353 SER A O 1
ATOM 2720 N N . LYS A 1 354 ? 30.333 5.279 -19.978 1.00 95.19 354 LYS A N 1
ATOM 2721 C CA . LYS A 1 354 ? 29.278 6.184 -20.447 1.00 95.19 354 LYS A CA 1
ATOM 2722 C C . LYS A 1 354 ? 28.178 5.366 -21.116 1.00 95.19 354 LYS A C 1
ATOM 2724 O O . LYS A 1 354 ? 28.384 4.826 -22.194 1.00 95.19 354 LYS A O 1
ATOM 2729 N N . SER A 1 355 ? 26.998 5.310 -20.516 1.00 95.31 355 SER A N 1
ATOM 2730 C CA . SER A 1 355 ? 25.795 4.796 -21.173 1.00 95.31 355 SER A CA 1
ATOM 2731 C C . SER A 1 355 ? 24.721 5.872 -21.146 1.00 95.31 355 SER A C 1
ATOM 2733 O O . SER A 1 355 ? 24.617 6.613 -20.174 1.00 95.31 355 SER A O 1
ATOM 2735 N N . VAL A 1 356 ? 23.896 5.936 -22.183 1.00 95.94 356 VAL A N 1
ATOM 2736 C CA . VAL A 1 356 ? 22.532 6.486 -22.076 1.00 95.94 356 VAL A CA 1
ATOM 2737 C C . VAL A 1 356 ? 21.482 5.383 -22.231 1.00 95.94 356 VAL A C 1
ATOM 2739 O O . VAL A 1 356 ? 20.326 5.569 -21.873 1.00 95.94 356 VAL A O 1
ATOM 2742 N N . TYR A 1 357 ? 21.901 4.211 -22.709 1.00 97.19 357 TYR A N 1
ATOM 2743 C CA . TYR A 1 357 ? 21.071 3.045 -22.965 1.00 97.19 357 TYR A CA 1
ATOM 2744 C C . TYR A 1 357 ? 20.669 2.285 -21.693 1.00 97.19 357 TYR A C 1
ATOM 2746 O O . TYR A 1 357 ? 21.491 2.127 -20.779 1.00 97.19 357 TYR A O 1
ATOM 2754 N N . GLY A 1 358 ? 19.434 1.776 -21.686 1.00 96.69 358 GLY A N 1
ATOM 2755 C CA . GLY A 1 358 ? 18.875 0.884 -20.669 1.00 96.69 358 GLY A CA 1
ATOM 2756 C C . GLY A 1 358 ? 17.438 1.228 -20.264 1.00 96.69 358 GLY A C 1
ATOM 2757 O O . GLY A 1 358 ? 16.865 2.200 -20.751 1.00 96.69 358 GLY A O 1
ATOM 2758 N N . TRP A 1 359 ? 16.875 0.453 -19.340 1.00 97.75 359 TRP A N 1
ATOM 2759 C CA . TRP A 1 359 ? 15.557 0.679 -18.751 1.00 97.75 359 TRP A CA 1
ATOM 2760 C C . TRP A 1 359 ? 15.547 1.923 -17.861 1.00 97.75 359 TRP A C 1
ATOM 2762 O O . TRP A 1 359 ? 16.471 2.133 -17.065 1.00 97.75 359 TRP A O 1
ATOM 2772 N N . LYS A 1 360 ? 14.492 2.733 -17.978 1.00 98.00 360 LYS A N 1
ATOM 2773 C CA . LYS A 1 360 ? 14.250 3.908 -17.134 1.00 98.00 360 LYS A CA 1
ATOM 2774 C C . LYS A 1 360 ? 12.765 4.040 -16.804 1.00 98.00 360 LYS A C 1
ATOM 2776 O O . LYS A 1 360 ? 11.989 4.484 -17.651 1.00 98.00 360 LYS A O 1
ATOM 2781 N N . ILE A 1 361 ? 12.377 3.697 -15.579 1.00 98.69 361 ILE A N 1
ATOM 2782 C CA . ILE A 1 361 ? 11.014 3.870 -15.057 1.00 98.69 361 ILE A CA 1
ATOM 2783 C C . ILE A 1 361 ? 10.581 5.333 -15.223 1.00 98.69 361 ILE A C 1
ATOM 2785 O O . ILE A 1 361 ? 11.337 6.256 -14.899 1.00 98.69 361 ILE A O 1
ATOM 2789 N N . ASN A 1 362 ? 9.377 5.544 -15.754 1.00 98.69 362 ASN A N 1
ATOM 2790 C CA . ASN A 1 362 ? 8.723 6.844 -15.758 1.00 98.69 362 ASN A CA 1
ATOM 2791 C C . ASN A 1 362 ? 8.100 7.075 -14.380 1.00 98.69 362 ASN A C 1
ATOM 2793 O O . ASN A 1 362 ? 6.960 6.700 -14.145 1.00 98.69 362 ASN A O 1
ATOM 2797 N N . GLN A 1 363 ? 8.855 7.675 -13.458 1.00 98.50 363 GLN A N 1
ATOM 2798 C CA . GLN A 1 363 ? 8.416 7.810 -12.065 1.00 98.50 363 GLN A CA 1
ATOM 2799 C C . GLN A 1 363 ? 7.075 8.550 -11.923 1.00 98.50 363 GLN A C 1
ATOM 2801 O O . GLN A 1 363 ? 6.304 8.216 -11.033 1.00 98.50 363 GLN A O 1
ATOM 2806 N N . SER A 1 364 ? 6.765 9.509 -12.806 1.00 98.19 364 SER A N 1
ATOM 2807 C CA . SER A 1 364 ? 5.500 10.254 -12.745 1.00 98.19 364 SER A CA 1
ATOM 2808 C C . SER A 1 364 ? 4.303 9.392 -13.149 1.00 98.19 364 SER A C 1
ATOM 2810 O O . SER A 1 364 ? 3.320 9.338 -12.420 1.00 98.19 364 SER A O 1
ATOM 2812 N N . GLU A 1 365 ? 4.385 8.712 -14.297 1.00 98.62 365 GLU A N 1
ATOM 2813 C CA . GLU A 1 365 ? 3.307 7.829 -14.771 1.00 98.62 365 GLU A CA 1
ATOM 2814 C C . GLU A 1 365 ? 3.183 6.577 -13.896 1.00 98.62 365 GLU A C 1
ATOM 2816 O O . GLU A 1 365 ? 2.076 6.105 -13.665 1.00 98.62 365 GLU A O 1
ATOM 2821 N N . GLU A 1 366 ? 4.296 6.066 -13.363 1.00 98.69 366 GLU A N 1
ATOM 2822 C CA . GLU A 1 366 ? 4.280 4.885 -12.505 1.00 98.69 366 GLU A CA 1
ATOM 2823 C C . GLU A 1 366 ? 3.742 5.168 -11.099 1.00 98.69 366 GLU A C 1
ATOM 2825 O O . GLU A 1 366 ? 3.051 4.317 -10.549 1.00 98.69 366 GLU A O 1
ATOM 2830 N N . THR A 1 367 ? 3.989 6.356 -10.533 1.00 98.56 367 THR A N 1
ATOM 2831 C CA . THR A 1 367 ? 3.376 6.756 -9.251 1.00 98.56 367 THR A CA 1
ATOM 2832 C C . THR A 1 367 ? 1.858 6.831 -9.383 1.00 98.56 367 THR A C 1
ATOM 2834 O O . THR A 1 367 ? 1.148 6.281 -8.545 1.00 98.56 367 THR A O 1
ATOM 2837 N N . GLU A 1 368 ? 1.351 7.436 -10.462 1.00 98.31 368 GLU A N 1
ATOM 2838 C CA . GLU A 1 368 ? -0.092 7.494 -10.718 1.00 98.31 368 GLU A CA 1
ATOM 2839 C C . GLU A 1 368 ? -0.670 6.096 -10.992 1.00 98.31 368 GLU A C 1
ATOM 2841 O O . GLU A 1 368 ? -1.689 5.726 -10.416 1.00 98.31 368 GLU A O 1
ATOM 2846 N N . ALA A 1 369 ? 0.002 5.269 -11.801 1.00 98.44 369 ALA A N 1
ATOM 2847 C CA . ALA A 1 369 ? -0.449 3.904 -12.067 1.00 98.44 369 ALA A CA 1
ATOM 2848 C C . ALA A 1 369 ? -0.491 3.043 -10.790 1.00 98.44 369 ALA A C 1
ATOM 2850 O O . ALA A 1 369 ? -1.466 2.328 -10.573 1.00 98.44 369 ALA A O 1
ATOM 2851 N N . LEU A 1 370 ? 0.526 3.125 -9.924 1.00 98.50 370 LEU A N 1
ATOM 2852 C CA . LEU A 1 370 ? 0.538 2.412 -8.646 1.00 98.50 370 LEU A CA 1
ATOM 2853 C C . LEU A 1 370 ? -0.551 2.929 -7.694 1.00 98.50 370 LEU A C 1
ATOM 2855 O O . LEU A 1 370 ? -1.240 2.126 -7.070 1.00 98.50 370 LEU A O 1
ATOM 2859 N N . LYS A 1 371 ? -0.766 4.247 -7.627 1.00 97.62 371 LYS A N 1
ATOM 2860 C CA . LYS A 1 371 ? -1.859 4.851 -6.855 1.00 97.62 371 LYS A CA 1
ATOM 2861 C C . LYS A 1 371 ? -3.222 4.291 -7.267 1.00 97.62 371 LYS A C 1
ATOM 2863 O O . LYS A 1 371 ? -3.979 3.871 -6.399 1.00 97.62 371 LYS A O 1
ATOM 2868 N N . GLN A 1 372 ? -3.518 4.223 -8.566 1.00 97.75 372 GLN A N 1
ATOM 2869 C CA . GLN A 1 372 ? -4.789 3.670 -9.053 1.00 97.75 372 GLN A CA 1
ATOM 2870 C C . GLN A 1 372 ? -4.958 2.177 -8.718 1.00 97.75 372 GLN A C 1
ATOM 2872 O O . GLN A 1 372 ? -6.066 1.754 -8.403 1.00 97.75 372 GLN A O 1
ATOM 2877 N N . ILE A 1 373 ? -3.874 1.391 -8.725 1.00 97.50 373 ILE A N 1
ATOM 2878 C CA . ILE A 1 373 ? -3.898 -0.028 -8.320 1.00 97.50 373 ILE A CA 1
ATOM 2879 C C . ILE A 1 373 ? -4.206 -0.182 -6.828 1.00 97.50 373 ILE A C 1
ATOM 2881 O O . ILE A 1 373 ? -5.009 -1.025 -6.441 1.00 97.50 373 ILE A O 1
ATOM 2885 N N . LEU A 1 374 ? -3.578 0.630 -5.976 1.00 96.88 374 LEU A N 1
ATOM 2886 C CA . LEU A 1 374 ? -3.824 0.568 -4.536 1.00 96.88 374 LEU A CA 1
ATOM 2887 C C . LEU A 1 374 ? -5.252 1.025 -4.208 1.00 96.88 374 LEU A C 1
ATOM 2889 O O . LEU A 1 374 ? -5.919 0.378 -3.414 1.00 96.88 374 LEU A O 1
ATOM 2893 N N . LEU A 1 375 ? -5.758 2.067 -4.880 1.00 95.06 375 LEU A N 1
ATOM 2894 C CA . LEU A 1 375 ? -7.149 2.521 -4.750 1.00 95.06 375 LEU A CA 1
ATOM 2895 C C . LEU A 1 375 ? -8.185 1.494 -5.241 1.00 95.06 375 LEU A C 1
ATOM 2897 O O . LEU A 1 375 ? -9.302 1.490 -4.730 1.00 95.06 375 LEU A O 1
ATOM 2901 N N . SER A 1 376 ? -7.853 0.631 -6.209 1.00 96.19 376 SER A N 1
ATOM 2902 C CA . SER A 1 376 ? -8.752 -0.456 -6.629 1.00 96.19 376 SER A CA 1
ATOM 2903 C C . SER A 1 376 ? -8.704 -1.678 -5.708 1.00 96.19 376 SER A C 1
ATOM 2905 O O . SER A 1 376 ? -9.600 -2.516 -5.776 1.00 96.19 376 SER A O 1
ATOM 2907 N N . CYS A 1 377 ? -7.670 -1.789 -4.865 1.00 96.12 377 CYS A N 1
ATOM 2908 C CA . CYS A 1 377 ? -7.352 -2.974 -4.062 1.00 96.12 377 CYS A CA 1
ATOM 2909 C C . CYS A 1 377 ? -7.220 -4.278 -4.889 1.00 96.12 377 CYS A C 1
ATOM 2911 O O . CYS A 1 377 ? -7.378 -5.388 -4.375 1.00 96.12 377 CYS A O 1
ATOM 2913 N N . GLU A 1 378 ? -6.922 -4.168 -6.192 1.00 96.00 378 GLU A N 1
ATOM 2914 C CA . GLU A 1 378 ? -6.779 -5.320 -7.089 1.00 96.00 378 GLU A CA 1
ATOM 2915 C C . GLU A 1 378 ? -5.321 -5.799 -7.156 1.00 96.00 378 GLU A C 1
ATOM 2917 O O . GLU A 1 378 ? -4.500 -5.295 -7.935 1.00 96.00 378 GLU A O 1
ATOM 2922 N N . SER A 1 379 ? -5.018 -6.825 -6.353 1.00 97.88 379 SER A N 1
ATOM 2923 C CA . SER A 1 379 ? -3.741 -7.547 -6.374 1.00 97.88 379 SER A CA 1
ATOM 2924 C C . SER A 1 379 ? -3.368 -8.019 -7.780 1.00 97.88 379 SER A C 1
ATOM 2926 O O . SER A 1 379 ? -4.158 -8.677 -8.460 1.00 97.88 379 SER A O 1
ATOM 2928 N N . GLN A 1 380 ? -2.143 -7.721 -8.213 1.00 97.94 380 GLN A N 1
ATOM 2929 C CA . GLN A 1 380 ? -1.701 -7.979 -9.582 1.00 97.94 380 GLN A CA 1
ATOM 2930 C C . GLN A 1 380 ? -0.188 -8.147 -9.718 1.00 97.94 380 GLN A C 1
ATOM 2932 O O . GLN A 1 380 ? 0.600 -7.765 -8.853 1.00 97.94 380 GLN A O 1
ATOM 2937 N N . GLU A 1 381 ? 0.221 -8.684 -10.864 1.00 98.31 381 GLU A N 1
ATOM 2938 C CA . GLU A 1 381 ? 1.618 -8.793 -11.262 1.00 98.31 381 GLU A CA 1
ATOM 2939 C C . GLU A 1 381 ? 1.844 -8.030 -12.571 1.00 98.31 381 GLU A C 1
ATOM 2941 O O . GLU A 1 381 ? 1.095 -8.202 -13.534 1.00 98.31 381 GLU A O 1
ATOM 2946 N N . ARG A 1 382 ? 2.858 -7.160 -12.602 1.00 97.94 382 ARG A N 1
ATOM 2947 C CA . ARG A 1 382 ? 3.054 -6.197 -13.693 1.00 97.94 382 ARG A CA 1
ATOM 2948 C C . ARG A 1 382 ? 4.508 -5.765 -13.867 1.00 97.94 382 ARG A C 1
ATOM 2950 O O . ARG A 1 382 ? 5.343 -5.966 -12.994 1.00 97.94 382 ARG A O 1
ATOM 2957 N N . GLU A 1 383 ? 4.798 -5.104 -14.979 1.00 97.56 383 GLU A N 1
ATOM 2958 C CA . GLU A 1 383 ? 6.000 -4.276 -15.133 1.00 97.56 383 GLU A CA 1
ATOM 2959 C C . GLU A 1 383 ? 5.668 -2.804 -14.806 1.00 97.56 383 GLU A C 1
ATOM 2961 O O . GLU A 1 383 ? 4.505 -2.388 -14.939 1.00 97.56 383 GLU A O 1
ATOM 2966 N N . PRO A 1 384 ? 6.647 -1.989 -14.371 1.00 97.94 384 PRO A N 1
ATOM 2967 C CA . PRO A 1 384 ? 6.446 -0.553 -14.212 1.00 97.94 384 PRO A CA 1
ATOM 2968 C C . PRO A 1 384 ? 6.392 0.149 -15.578 1.00 97.94 384 PRO A C 1
ATOM 2970 O O . PRO A 1 384 ? 6.953 -0.324 -16.566 1.00 97.94 384 PRO A O 1
ATOM 2973 N N . VAL A 1 385 ? 5.755 1.316 -15.642 1.00 98.56 385 VAL A N 1
ATOM 2974 C CA . VAL A 1 385 ? 5.742 2.167 -16.833 1.00 98.56 385 VAL A CA 1
ATOM 2975 C C . VAL A 1 385 ? 7.155 2.699 -17.084 1.00 98.56 385 VAL A C 1
ATOM 2977 O O . VAL A 1 385 ? 7.793 3.279 -16.203 1.00 98.56 385 VAL A O 1
ATOM 2980 N N . TYR A 1 386 ? 7.659 2.519 -18.305 1.00 98.19 386 TYR A N 1
ATOM 2981 C CA . TYR A 1 386 ? 9.014 2.908 -18.696 1.00 98.19 386 TYR A CA 1
ATOM 2982 C C . TYR A 1 386 ? 9.023 4.132 -19.622 1.00 98.19 386 TYR A C 1
ATOM 2984 O O . TYR A 1 386 ? 8.418 4.133 -20.688 1.00 98.19 386 TYR A O 1
ATOM 2992 N N . SER A 1 387 ? 9.818 5.141 -19.258 1.00 97.88 387 SER A N 1
ATOM 2993 C CA . SER A 1 387 ? 10.166 6.287 -20.120 1.00 97.88 387 SER A CA 1
ATOM 2994 C C . SER A 1 387 ? 11.251 5.954 -21.154 1.00 97.88 387 SER A C 1
ATOM 2996 O O . SER A 1 387 ? 11.418 6.665 -22.143 1.00 97.88 387 SER A O 1
ATOM 2998 N N . GLN A 1 388 ? 12.009 4.879 -20.921 1.00 96.31 388 GLN A N 1
ATOM 2999 C CA . GLN A 1 388 ? 12.979 4.317 -21.857 1.00 96.31 388 GLN A CA 1
ATOM 3000 C C . GLN A 1 388 ? 13.045 2.802 -21.653 1.00 96.31 388 GLN A C 1
ATOM 3002 O O . GLN A 1 388 ? 13.159 2.342 -20.514 1.00 96.31 388 GLN A O 1
ATOM 3007 N N . THR A 1 389 ? 12.998 2.045 -22.747 1.00 95.62 389 THR A N 1
ATOM 3008 C CA . THR A 1 389 ? 13.105 0.581 -22.747 1.00 95.62 389 THR A CA 1
ATOM 3009 C C . THR A 1 389 ? 14.490 0.112 -23.201 1.00 95.62 389 THR A C 1
ATOM 3011 O O . THR A 1 389 ? 15.287 0.897 -23.725 1.00 95.62 389 THR A O 1
ATOM 3014 N N . ALA A 1 390 ? 14.792 -1.171 -22.997 1.00 96.19 390 ALA A N 1
ATOM 3015 C CA . ALA A 1 390 ? 16.007 -1.814 -23.497 1.00 96.19 390 ALA A CA 1
ATOM 3016 C C . ALA A 1 390 ? 15.678 -3.101 -24.277 1.00 96.19 390 ALA A C 1
ATOM 3018 O O . ALA A 1 390 ? 14.518 -3.476 -24.422 1.00 96.19 390 ALA A O 1
ATOM 3019 N N . ALA A 1 391 ? 16.701 -3.775 -24.805 1.00 95.06 391 ALA A N 1
ATOM 3020 C CA . ALA A 1 391 ? 16.539 -4.977 -25.623 1.00 95.06 391 ALA A CA 1
ATOM 3021 C C . ALA A 1 391 ? 16.272 -6.249 -24.800 1.00 95.06 391 ALA A C 1
ATOM 3023 O O . ALA A 1 391 ? 15.825 -7.247 -25.360 1.00 95.06 391 ALA A O 1
ATOM 3024 N N . SER A 1 392 ? 16.576 -6.239 -23.499 1.00 93.38 392 SER A N 1
ATOM 3025 C CA . SER A 1 392 ? 16.364 -7.372 -22.594 1.00 93.38 392 SER A CA 1
ATOM 3026 C C . SER A 1 392 ? 16.225 -6.907 -21.143 1.00 93.38 392 SER A C 1
ATOM 3028 O O . SER A 1 392 ? 16.890 -5.950 -20.741 1.00 93.38 392 SER A O 1
ATOM 3030 N N . HIS A 1 393 ? 15.405 -7.592 -20.343 1.00 88.88 393 HIS A N 1
ATOM 3031 C CA . HIS A 1 393 ? 15.458 -7.493 -18.876 1.00 88.88 393 HIS A CA 1
ATOM 3032 C C . HIS A 1 393 ? 16.508 -8.437 -18.269 1.00 88.88 393 HIS A C 1
ATOM 3034 O O . HIS A 1 393 ? 17.109 -8.112 -17.248 1.00 88.88 393 HIS A O 1
ATOM 3040 N N . ASP A 1 394 ? 16.760 -9.576 -18.919 1.00 79.75 394 ASP A N 1
ATOM 3041 C CA . ASP A 1 394 ? 17.706 -10.599 -18.472 1.00 79.75 394 ASP A CA 1
ATOM 3042 C C . ASP A 1 394 ? 19.067 -10.492 -19.181 1.00 79.75 394 ASP A C 1
ATOM 3044 O O . ASP A 1 394 ? 19.202 -9.865 -20.235 1.00 79.75 394 ASP A O 1
ATOM 3048 N N . ALA A 1 395 ? 20.089 -11.142 -18.616 1.00 75.88 395 ALA A N 1
ATOM 3049 C CA . ALA A 1 395 ? 21.489 -11.019 -19.035 1.00 75.88 395 ALA A CA 1
ATOM 3050 C C . ALA A 1 395 ? 21.971 -9.549 -19.027 1.00 75.88 395 ALA A C 1
ATOM 3052 O O . ALA A 1 395 ? 21.872 -8.879 -18.001 1.00 75.88 395 ALA A O 1
ATOM 3053 N N . ASN A 1 396 ? 22.526 -9.055 -20.138 1.00 87.94 396 ASN A N 1
ATOM 3054 C CA . ASN A 1 396 ? 22.830 -7.635 -20.309 1.00 87.94 396 ASN A CA 1
ATOM 3055 C C . ASN A 1 396 ? 21.644 -6.943 -20.985 1.00 87.94 396 ASN A C 1
ATOM 3057 O O . ASN A 1 396 ? 21.095 -7.468 -21.952 1.00 87.94 396 ASN A O 1
ATOM 3061 N N . ASP A 1 397 ? 21.307 -5.726 -20.560 1.00 93.75 397 ASP A N 1
ATOM 3062 C CA . ASP A 1 397 ? 20.124 -5.008 -21.056 1.00 93.75 397 ASP A CA 1
ATOM 3063 C C . ASP A 1 397 ? 20.192 -4.615 -22.543 1.00 93.75 397 ASP A C 1
ATOM 3065 O O . ASP A 1 397 ? 19.166 -4.357 -23.172 1.00 93.75 397 ASP A O 1
ATOM 3069 N N . TYR A 1 398 ? 21.391 -4.628 -23.132 1.00 95.06 398 TYR A N 1
ATOM 3070 C CA . TYR A 1 398 ? 21.617 -4.487 -24.573 1.00 95.06 398 TYR A CA 1
ATOM 3071 C C . TYR A 1 398 ? 21.401 -5.784 -25.387 1.00 95.06 398 TYR A C 1
ATOM 3073 O O . TYR A 1 398 ? 21.478 -5.762 -26.615 1.00 95.06 398 TYR A O 1
ATOM 3081 N N . GLY A 1 399 ? 21.107 -6.910 -24.732 1.00 95.38 399 GLY A N 1
ATOM 3082 C CA . GLY A 1 399 ? 20.766 -8.180 -25.371 1.00 95.38 399 GLY A CA 1
ATOM 3083 C C . GLY A 1 399 ? 21.872 -8.759 -26.265 1.00 95.38 399 GLY A C 1
ATOM 3084 O O . GLY A 1 399 ? 23.067 -8.617 -26.004 1.00 95.38 399 GLY A O 1
ATOM 3085 N N . ASN A 1 400 ? 21.459 -9.448 -27.333 1.00 95.81 400 ASN A N 1
ATOM 3086 C CA . ASN A 1 400 ? 22.336 -10.144 -28.287 1.00 95.81 400 ASN A CA 1
ATOM 3087 C C . ASN A 1 400 ? 22.252 -9.590 -29.728 1.00 95.81 400 ASN A C 1
ATOM 3089 O O . ASN A 1 400 ? 22.737 -10.225 -30.665 1.00 95.81 400 ASN A O 1
ATOM 3093 N N . THR A 1 401 ? 21.609 -8.433 -29.909 1.00 97.38 401 THR A N 1
ATOM 3094 C CA . THR A 1 401 ? 21.434 -7.758 -31.202 1.00 97.38 401 THR A CA 1
ATOM 3095 C C . THR A 1 401 ? 21.925 -6.323 -31.075 1.00 97.38 401 THR A C 1
ATOM 3097 O O . THR A 1 401 ? 21.236 -5.487 -30.494 1.00 97.38 401 THR A O 1
ATOM 3100 N N . TYR A 1 402 ? 23.137 -6.049 -31.556 1.00 98.25 402 TYR A N 1
ATOM 3101 C CA . TYR A 1 402 ? 23.829 -4.780 -31.333 1.00 98.25 402 TYR A CA 1
ATOM 3102 C C . TYR A 1 402 ? 24.925 -4.509 -32.369 1.00 98.25 402 TYR A C 1
ATOM 3104 O O . TYR A 1 402 ? 25.443 -5.422 -33.013 1.00 98.25 402 TYR A O 1
ATOM 3112 N N . ALA A 1 403 ? 25.317 -3.239 -32.490 1.00 98.69 403 ALA A N 1
ATOM 3113 C CA . ALA A 1 403 ? 26.549 -2.842 -33.170 1.00 98.69 403 ALA A CA 1
ATOM 3114 C C . ALA A 1 403 ? 27.691 -2.696 -32.149 1.00 98.69 403 ALA A C 1
ATOM 3116 O O . ALA A 1 403 ? 27.601 -1.883 -31.232 1.00 98.69 403 ALA A O 1
ATOM 3117 N N . GLU A 1 404 ? 28.767 -3.461 -32.314 1.00 98.56 404 GLU A N 1
ATOM 3118 C CA . GLU A 1 404 ? 30.006 -3.389 -31.533 1.00 98.56 404 GLU A CA 1
ATOM 3119 C C . GLU A 1 404 ? 31.041 -2.567 -32.308 1.00 98.56 404 GLU A C 1
ATOM 3121 O O . GLU A 1 404 ? 31.429 -2.944 -33.410 1.00 98.56 404 GLU A O 1
ATOM 3126 N N . ILE A 1 405 ? 31.486 -1.434 -31.759 1.00 98.69 405 ILE A N 1
ATOM 3127 C CA . ILE A 1 405 ? 32.342 -0.465 -32.459 1.00 98.69 405 ILE A CA 1
ATOM 3128 C C . ILE A 1 405 ? 33.630 -0.241 -31.658 1.00 98.69 405 ILE A C 1
ATOM 3130 O O . ILE A 1 405 ? 33.659 0.545 -30.706 1.00 98.69 405 ILE A O 1
ATOM 3134 N N . ASN A 1 406 ? 34.717 -0.901 -32.074 1.00 98.38 406 ASN A N 1
ATOM 3135 C CA . ASN A 1 406 ? 36.041 -0.709 -31.489 1.00 98.38 406 ASN A CA 1
ATOM 3136 C C . ASN A 1 406 ? 36.740 0.498 -32.134 1.00 98.38 406 ASN A C 1
ATOM 3138 O O . ASN A 1 406 ? 37.329 0.409 -33.215 1.00 98.38 406 ASN A O 1
ATOM 3142 N N . LEU A 1 407 ? 36.709 1.634 -31.440 1.00 97.88 407 LEU A N 1
ATOM 3143 C CA . LEU A 1 407 ? 37.318 2.893 -31.867 1.00 97.88 407 LEU A CA 1
ATOM 3144 C C . LEU A 1 407 ? 38.857 2.842 -31.896 1.00 97.88 407 LEU A C 1
ATOM 3146 O O . LEU A 1 407 ? 39.468 3.632 -32.612 1.00 97.88 407 LEU A O 1
ATOM 3150 N N . THR A 1 408 ? 39.496 1.916 -31.172 1.00 95.94 408 THR A N 1
ATOM 3151 C CA . THR A 1 408 ? 40.960 1.732 -31.213 1.00 95.94 408 THR A CA 1
ATOM 3152 C C . THR A 1 408 ? 41.398 0.881 -32.408 1.00 95.94 408 THR A C 1
ATOM 3154 O O . THR A 1 408 ? 42.404 1.192 -33.044 1.00 95.94 408 THR A O 1
ATOM 3157 N N . ALA A 1 409 ? 40.640 -0.167 -32.749 1.00 96.38 409 ALA A N 1
ATOM 3158 C CA . ALA A 1 409 ? 40.890 -0.983 -33.942 1.00 96.38 409 ALA A CA 1
ATOM 3159 C C . ALA A 1 409 ? 40.438 -0.308 -35.252 1.00 96.38 409 ALA A C 1
ATOM 3161 O O . ALA A 1 409 ? 40.954 -0.651 -36.311 1.00 96.38 409 ALA A O 1
ATOM 3162 N N . GLN A 1 410 ? 39.491 0.641 -35.180 1.00 98.00 410 GLN A N 1
ATOM 3163 C CA . GLN A 1 410 ? 38.730 1.158 -36.330 1.00 98.00 410 GLN A CA 1
ATOM 3164 C C . GLN A 1 410 ? 37.956 0.058 -37.076 1.00 98.00 410 GLN A C 1
ATOM 3166 O O . GLN A 1 410 ? 37.812 0.109 -38.296 1.00 98.00 410 GLN A O 1
ATOM 3171 N N . HIS A 1 411 ? 37.454 -0.925 -36.326 1.00 98.19 411 HIS A N 1
ATOM 3172 C CA . HIS A 1 411 ? 36.760 -2.100 -36.843 1.00 98.19 411 HIS A CA 1
ATOM 3173 C C . HIS A 1 411 ? 35.492 -2.378 -36.028 1.00 98.19 411 HIS A C 1
ATOM 3175 O O . HIS A 1 411 ? 35.496 -2.229 -34.799 1.00 98.19 411 HIS A O 1
ATOM 3181 N N . MET A 1 412 ? 34.399 -2.731 -36.704 1.00 98.44 412 MET A N 1
ATOM 3182 C CA . MET A 1 412 ? 33.091 -2.947 -36.087 1.00 98.44 412 MET A CA 1
ATOM 3183 C C . MET A 1 412 ? 32.451 -4.263 -36.509 1.00 98.44 412 MET A C 1
ATOM 3185 O O . MET A 1 412 ? 32.682 -4.746 -37.613 1.00 98.44 412 MET A O 1
ATOM 3189 N N . PHE A 1 413 ? 31.602 -4.783 -35.629 1.00 98.69 413 PHE A N 1
ATOM 3190 C CA . PHE A 1 413 ? 30.796 -5.981 -35.826 1.00 98.69 413 PHE A CA 1
ATOM 3191 C C . PHE A 1 413 ? 29.326 -5.606 -35.648 1.00 98.69 413 PHE A C 1
ATOM 3193 O O . PHE A 1 413 ? 28.978 -4.829 -34.757 1.00 98.69 413 PHE A O 1
ATOM 3200 N N . PHE A 1 414 ? 28.442 -6.171 -36.460 1.00 98.75 414 PHE A N 1
ATOM 3201 C CA . PHE A 1 414 ? 27.005 -6.095 -36.236 1.00 98.75 414 PHE A CA 1
ATOM 3202 C C . PHE A 1 414 ? 26.452 -7.494 -35.970 1.00 98.75 414 PHE A C 1
ATOM 3204 O O . PHE A 1 414 ? 26.494 -8.374 -36.835 1.00 98.75 414 PHE A O 1
ATOM 3211 N N . TYR A 1 415 ? 25.930 -7.679 -34.759 1.00 98.44 415 TYR A N 1
ATOM 3212 C CA . TYR A 1 415 ? 25.306 -8.911 -34.300 1.00 98.44 415 TYR A CA 1
ATOM 3213 C C . TYR A 1 415 ? 23.787 -8.804 -34.360 1.00 98.44 415 TYR A C 1
ATOM 3215 O O . TYR A 1 415 ? 23.206 -7.783 -33.990 1.00 98.44 415 TYR A O 1
ATOM 3223 N N . LYS A 1 416 ? 23.138 -9.896 -34.761 1.00 97.88 416 LYS A N 1
ATOM 3224 C CA . LYS A 1 416 ? 21.688 -10.072 -34.683 1.00 97.88 416 LYS A CA 1
ATOM 3225 C C . LYS A 1 416 ? 21.382 -11.460 -34.149 1.00 97.88 416 LYS A C 1
ATOM 3227 O O . LYS A 1 416 ? 21.903 -12.447 -34.662 1.00 97.88 416 LYS A O 1
ATOM 3232 N N . GLU A 1 417 ? 20.570 -11.527 -33.099 1.00 95.94 417 GLU A N 1
ATOM 3233 C CA . GLU A 1 417 ? 20.189 -12.772 -32.417 1.00 95.94 417 GLU A CA 1
ATOM 3234 C C . GLU A 1 417 ? 21.419 -13.616 -32.004 1.00 95.94 417 GLU A C 1
ATOM 3236 O O . GLU A 1 417 ? 21.430 -14.843 -32.102 1.00 95.94 417 GLU A O 1
ATOM 3241 N N . GLY A 1 418 ? 22.501 -12.947 -31.583 1.00 95.31 418 GLY A N 1
ATOM 3242 C CA . GLY A 1 418 ? 23.778 -13.563 -31.204 1.00 95.31 418 GLY A CA 1
ATOM 3243 C C . GLY A 1 418 ? 24.659 -14.038 -32.368 1.00 95.31 418 GLY A C 1
ATOM 3244 O O . GLY A 1 418 ? 25.732 -14.58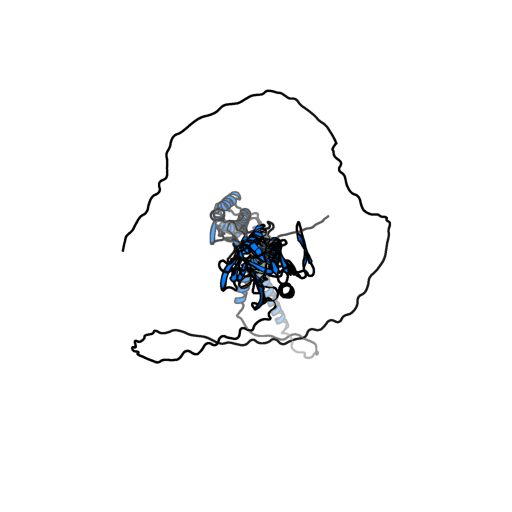4 -32.123 1.00 95.31 418 GLY A O 1
ATOM 3245 N N . LYS A 1 419 ? 24.247 -13.834 -33.625 1.00 97.56 419 LYS A N 1
ATOM 3246 C CA . LYS A 1 419 ? 24.997 -14.227 -34.829 1.00 97.56 419 LYS A CA 1
ATOM 3247 C C . LYS A 1 419 ? 25.644 -13.008 -35.479 1.00 97.56 419 LYS A C 1
ATOM 3249 O O . LYS A 1 419 ? 25.010 -11.960 -35.588 1.00 97.56 419 LYS A O 1
ATOM 3254 N N . LEU A 1 420 ? 26.891 -13.151 -35.927 1.00 98.12 420 LEU A N 1
ATOM 3255 C CA . LEU A 1 420 ? 27.574 -12.116 -36.704 1.00 98.12 420 LEU A CA 1
ATOM 3256 C C . LEU A 1 420 ? 26.902 -11.990 -38.079 1.00 98.12 420 LEU A C 1
ATOM 3258 O O . LEU A 1 420 ? 26.794 -12.975 -38.806 1.00 98.12 420 LEU A O 1
ATOM 3262 N N . VAL A 1 421 ? 26.438 -10.788 -38.421 1.00 98.31 421 VAL A N 1
ATOM 3263 C CA . VAL A 1 421 ? 25.793 -10.487 -39.712 1.00 98.31 421 VAL A CA 1
ATOM 3264 C C . VAL A 1 421 ? 26.783 -9.843 -40.679 1.00 98.31 421 VAL A C 1
ATOM 3266 O O . VAL A 1 421 ? 26.779 -10.156 -41.867 1.00 98.31 421 VAL A O 1
ATOM 3269 N N . VAL A 1 422 ? 27.615 -8.927 -40.180 1.00 98.38 422 VAL A N 1
ATOM 3270 C CA . VAL A 1 422 ? 28.689 -8.275 -40.937 1.00 98.38 422 VAL A CA 1
ATOM 3271 C C . VAL A 1 422 ? 29.743 -7.733 -39.974 1.00 98.38 422 VAL A C 1
ATOM 3273 O O . VAL A 1 422 ? 29.403 -7.247 -38.895 1.00 98.38 422 VAL A O 1
ATOM 3276 N N . GLU A 1 423 ? 31.006 -7.790 -40.380 1.00 98.06 423 GLU A N 1
ATOM 3277 C CA . GLU A 1 423 ? 32.121 -7.069 -39.764 1.00 98.06 423 GLU A CA 1
ATOM 3278 C C . GLU A 1 423 ? 32.793 -6.175 -40.819 1.00 98.06 423 GLU A C 1
ATOM 3280 O O . GLU A 1 423 ? 32.693 -6.444 -42.020 1.00 98.06 423 GLU A O 1
ATOM 3285 N N . SER A 1 424 ? 33.416 -5.070 -40.407 1.00 97.75 424 SER A N 1
ATOM 3286 C CA . SER A 1 424 ? 34.124 -4.168 -41.322 1.00 97.75 424 SER A CA 1
ATOM 3287 C C . SER A 1 424 ? 35.012 -3.173 -40.591 1.00 97.75 424 SER A C 1
ATOM 3289 O O . SER A 1 424 ? 34.635 -2.600 -39.567 1.00 97.75 424 SER A O 1
ATOM 3291 N N . ASP A 1 425 ? 36.116 -2.817 -41.240 1.00 98.38 425 ASP A N 1
ATOM 3292 C CA . ASP A 1 425 ? 36.803 -1.560 -40.966 1.00 98.38 425 ASP A CA 1
ATOM 3293 C C . ASP A 1 425 ? 35.889 -0.353 -41.241 1.00 98.38 425 ASP A C 1
ATOM 3295 O O . ASP A 1 425 ? 35.061 -0.363 -42.161 1.00 98.38 425 ASP A O 1
ATOM 3299 N N . PHE A 1 426 ? 36.090 0.724 -40.488 1.00 98.44 426 PHE A N 1
ATOM 3300 C CA . PHE A 1 426 ? 35.409 2.009 -40.644 1.00 98.44 426 PHE A CA 1
ATOM 3301 C C . PHE A 1 426 ? 36.401 3.178 -40.530 1.00 98.44 426 PHE A C 1
ATOM 3303 O O . PHE A 1 426 ? 37.600 2.977 -40.355 1.00 98.44 426 PHE A O 1
ATOM 3310 N N . VAL A 1 427 ? 35.927 4.425 -40.634 1.00 98.56 427 VAL A N 1
ATOM 3311 C CA . VAL A 1 427 ? 36.704 5.601 -40.190 1.00 98.56 427 VAL A CA 1
ATOM 3312 C C . VAL A 1 427 ? 35.853 6.499 -39.294 1.00 98.56 427 VAL A C 1
ATOM 3314 O O . VAL A 1 427 ? 34.877 7.089 -39.759 1.00 98.56 427 VAL A O 1
ATOM 3317 N N . SER A 1 428 ? 36.233 6.612 -38.021 1.00 98.31 428 SER A N 1
ATOM 3318 C CA . SER A 1 428 ? 35.563 7.452 -37.023 1.00 98.31 428 SER A CA 1
ATOM 3319 C C . SER A 1 428 ? 35.922 8.934 -37.147 1.00 98.31 428 SER A C 1
ATOM 3321 O O . SER A 1 428 ? 36.628 9.368 -38.062 1.00 98.31 428 SER A O 1
ATOM 3323 N N . GLY A 1 429 ? 35.450 9.708 -36.172 1.00 97.44 429 GLY A N 1
ATOM 3324 C CA . GLY A 1 429 ? 35.787 11.105 -35.952 1.00 97.44 429 GLY A CA 1
ATOM 3325 C C . GLY A 1 429 ? 37.283 11.421 -35.883 1.00 97.44 429 GLY A C 1
ATOM 3326 O O . GLY A 1 429 ? 38.093 10.575 -35.501 1.00 97.44 429 GLY A O 1
ATOM 3327 N N . ASN A 1 430 ? 37.629 12.647 -36.282 1.00 97.25 430 ASN A N 1
ATOM 3328 C CA . ASN A 1 430 ? 38.999 13.123 -36.457 1.00 97.25 430 ASN A CA 1
ATOM 3329 C C . ASN A 1 430 ? 39.659 13.553 -35.134 1.00 97.25 430 ASN A C 1
ATOM 3331 O O . ASN A 1 430 ? 39.310 14.609 -34.601 1.00 97.25 430 ASN A O 1
ATOM 3335 N N . GLU A 1 431 ? 40.636 12.787 -34.634 1.00 95.81 431 GLU A N 1
ATOM 3336 C CA . GLU A 1 431 ? 41.307 13.104 -33.359 1.00 95.81 431 GLU A CA 1
ATOM 3337 C C . GLU A 1 431 ? 42.027 14.462 -33.400 1.00 95.81 431 GLU A C 1
ATOM 3339 O O . GLU A 1 431 ? 41.806 15.297 -32.524 1.00 95.81 431 GLU A O 1
ATOM 3344 N N . SER A 1 432 ? 42.840 14.737 -34.431 1.00 96.44 432 SER A N 1
ATOM 3345 C CA . SER A 1 432 ? 43.627 15.979 -34.507 1.00 96.44 432 SER A CA 1
ATOM 3346 C C . SER A 1 432 ? 42.783 17.245 -34.669 1.00 96.44 432 SER A C 1
ATOM 3348 O O . SER A 1 432 ? 43.304 18.346 -34.519 1.00 96.44 432 SER A O 1
ATOM 3350 N N . ARG A 1 433 ? 41.495 17.110 -35.012 1.00 94.69 433 ARG A N 1
ATOM 3351 C CA . ARG A 1 433 ? 40.537 18.224 -35.124 1.00 94.69 433 ARG A CA 1
ATOM 3352 C C . ARG A 1 433 ? 39.590 18.324 -33.922 1.00 94.69 433 ARG A C 1
ATOM 3354 O O . ARG A 1 433 ? 38.689 19.154 -33.946 1.00 94.69 433 ARG A O 1
ATOM 3361 N N . GLY A 1 434 ? 39.774 17.493 -32.892 1.00 94.81 434 GLY A N 1
ATOM 3362 C CA . GLY A 1 434 ? 38.900 17.458 -31.714 1.00 94.81 434 GLY A CA 1
ATOM 3363 C C . GLY A 1 434 ? 37.516 16.859 -31.984 1.00 94.81 434 GLY A C 1
ATOM 3364 O O . GLY A 1 434 ? 36.586 17.098 -31.221 1.00 94.81 434 GL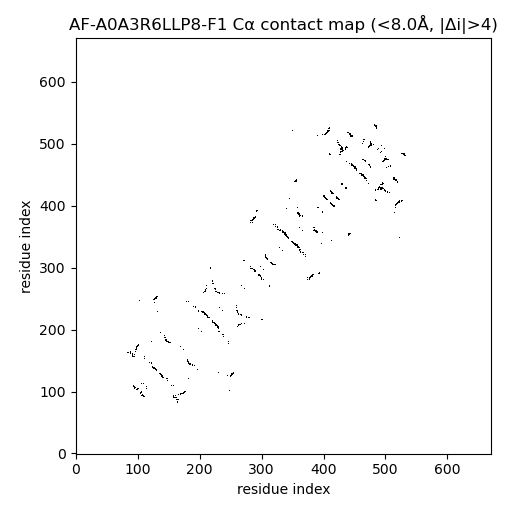Y A O 1
ATOM 3365 N N . TRP A 1 435 ? 37.361 16.090 -33.065 1.00 94.88 435 TRP A N 1
ATOM 3366 C CA . TRP A 1 435 ? 36.088 15.506 -33.503 1.00 94.88 435 TRP A CA 1
ATOM 3367 C C . TRP A 1 435 ? 35.988 14.005 -33.230 1.00 94.88 435 TRP A C 1
ATOM 3369 O O . TRP A 1 435 ? 35.200 13.325 -33.880 1.00 94.88 435 TRP A O 1
ATOM 3379 N N . SER A 1 436 ? 36.797 13.469 -32.312 1.00 96.94 436 SER A N 1
ATOM 3380 C CA . SER A 1 436 ? 36.788 12.054 -31.927 1.00 96.94 436 SER A CA 1
ATOM 3381 C C . SER A 1 436 ? 35.374 11.557 -31.622 1.00 96.94 436 SER A C 1
ATOM 3383 O O . SER A 1 436 ? 34.642 12.181 -30.853 1.00 96.94 436 SER A O 1
ATOM 3385 N N . THR A 1 437 ? 34.992 10.410 -32.187 1.00 98.06 437 THR A N 1
ATOM 3386 C CA . THR A 1 437 ? 33.710 9.773 -31.862 1.00 98.06 437 THR A CA 1
ATOM 3387 C C . THR A 1 437 ? 33.686 9.402 -30.375 1.00 98.06 437 THR A C 1
ATOM 3389 O O . THR A 1 437 ? 34.585 8.684 -29.935 1.00 98.06 437 THR A O 1
ATOM 3392 N N . PRO A 1 438 ? 32.695 9.849 -29.583 1.00 97.69 438 PRO A N 1
ATOM 3393 C CA . PRO A 1 438 ? 32.629 9.500 -28.171 1.00 97.69 438 PRO A CA 1
ATOM 3394 C C . PRO A 1 438 ? 32.381 8.003 -27.964 1.00 97.69 438 PRO A C 1
ATOM 3396 O O . PRO A 1 438 ? 31.453 7.432 -28.540 1.00 97.69 438 PRO A O 1
ATOM 3399 N N . ALA A 1 439 ? 33.177 7.384 -27.092 1.00 97.88 439 ALA A N 1
ATOM 3400 C CA . ALA A 1 439 ? 32.863 6.075 -26.537 1.00 97.88 439 ALA A CA 1
ATOM 3401 C C . ALA A 1 439 ? 31.624 6.162 -25.629 1.00 97.88 439 ALA A C 1
ATOM 3403 O O . ALA A 1 439 ? 31.493 7.089 -24.820 1.00 97.88 439 ALA A O 1
ATOM 3404 N N . GLY A 1 440 ? 30.742 5.174 -25.747 1.00 98.12 440 GLY A N 1
ATOM 3405 C CA . GLY A 1 440 ? 29.532 5.041 -24.953 1.00 98.12 440 GLY A CA 1
ATOM 3406 C C . GLY A 1 440 ? 28.555 4.007 -25.516 1.00 98.12 440 GLY A C 1
ATOM 3407 O O . GLY A 1 440 ? 28.747 3.512 -26.627 1.00 98.12 440 GLY A O 1
ATOM 3408 N N . VAL A 1 441 ? 27.504 3.691 -24.754 1.00 98.44 441 VAL A N 1
ATOM 3409 C CA . VAL A 1 441 ? 26.387 2.850 -25.221 1.00 98.44 441 VAL A CA 1
ATOM 3410 C C . VAL A 1 441 ? 25.142 3.693 -25.470 1.00 98.44 441 VAL A C 1
ATOM 3412 O O . VAL A 1 441 ? 24.660 4.400 -24.578 1.00 98.44 441 VAL A O 1
ATOM 3415 N N . TYR A 1 442 ? 24.623 3.592 -26.691 1.00 98.25 442 TYR A N 1
ATOM 3416 C CA . TYR A 1 442 ? 23.579 4.454 -27.236 1.00 98.25 442 TYR A CA 1
ATOM 3417 C C . TYR A 1 442 ? 22.474 3.635 -27.918 1.00 98.25 442 TYR A C 1
ATOM 3419 O O . TYR A 1 442 ? 22.794 2.655 -28.587 1.00 98.25 442 TYR A O 1
ATOM 3427 N N . PRO A 1 443 ? 21.191 4.025 -27.829 1.00 97.69 443 PRO A N 1
ATOM 3428 C CA . PRO A 1 443 ? 20.166 3.504 -28.726 1.00 97.69 443 PRO A CA 1
ATOM 3429 C C . PRO A 1 443 ? 20.322 4.134 -30.116 1.00 97.69 443 PRO A C 1
ATOM 3431 O O . PRO A 1 443 ? 20.556 5.339 -30.238 1.00 97.69 443 PRO A O 1
ATOM 3434 N N . LEU A 1 444 ? 20.113 3.358 -31.180 1.00 98.25 444 LEU A N 1
ATOM 3435 C CA . LEU A 1 444 ? 19.885 3.927 -32.504 1.00 98.25 444 LEU A CA 1
ATOM 3436 C C . LEU A 1 444 ? 18.637 4.821 -32.451 1.00 98.25 444 LEU A C 1
ATOM 3438 O O . LEU A 1 444 ? 17.555 4.356 -32.101 1.00 98.25 444 LEU A O 1
ATOM 3442 N N . THR A 1 445 ? 18.766 6.095 -32.813 1.00 97.38 445 THR A N 1
ATOM 3443 C CA . THR A 1 445 ? 17.670 7.067 -32.706 1.00 97.38 445 THR A CA 1
ATOM 3444 C C . THR A 1 445 ? 16.598 6.817 -33.769 1.00 97.38 445 THR A C 1
ATOM 3446 O O . THR A 1 445 ? 15.411 6.794 -33.467 1.00 97.38 445 THR A O 1
ATOM 3449 N N . TYR A 1 446 ? 17.017 6.618 -35.020 1.00 97.62 446 TYR A N 1
ATOM 3450 C CA . TYR A 1 446 ? 16.169 6.249 -36.157 1.00 97.62 446 TYR A CA 1
ATOM 3451 C C . TYR A 1 446 ? 17.048 5.710 -37.296 1.00 97.62 446 TYR A C 1
ATOM 3453 O O . TYR A 1 446 ? 18.267 5.611 -37.154 1.00 97.62 446 TYR A O 1
ATOM 3461 N N . LYS A 1 447 ? 16.450 5.385 -38.447 1.00 97.56 447 LYS A N 1
ATOM 3462 C CA . LYS A 1 447 ? 17.189 5.157 -39.696 1.00 97.56 447 LYS A CA 1
ATOM 3463 C C . LYS A 1 447 ? 16.501 5.840 -40.878 1.00 97.56 447 LYS A C 1
ATOM 3465 O O . LYS A 1 447 ? 15.275 5.859 -40.944 1.00 97.56 447 LYS A O 1
ATOM 3470 N N . GLN A 1 448 ? 17.280 6.419 -41.788 1.00 97.81 448 GLN A N 1
ATOM 3471 C CA . GLN A 1 448 ? 16.788 7.173 -42.945 1.00 97.81 448 GLN A CA 1
ATOM 3472 C C . GLN A 1 448 ? 17.558 6.823 -44.229 1.00 97.81 448 GLN A C 1
ATOM 3474 O O . GLN A 1 448 ? 18.784 6.721 -44.224 1.00 97.81 448 GLN A O 1
ATOM 3479 N N . ARG A 1 449 ? 16.845 6.675 -45.353 1.00 98.12 449 ARG A N 1
ATOM 3480 C CA . ARG A 1 449 ? 17.446 6.553 -46.692 1.00 98.12 449 ARG A CA 1
ATOM 3481 C C . ARG A 1 449 ? 17.682 7.927 -47.312 1.00 98.12 449 ARG A C 1
ATOM 3483 O O . ARG A 1 449 ? 16.871 8.827 -47.112 1.00 98.12 449 ARG A O 1
ATOM 3490 N N . ASN A 1 450 ? 18.727 8.034 -48.131 1.00 97.31 450 ASN A N 1
ATOM 3491 C CA . ASN A 1 450 ? 19.001 9.189 -48.997 1.00 97.31 450 ASN A CA 1
ATOM 3492 C C . ASN A 1 450 ? 18.996 10.528 -48.223 1.00 97.31 450 ASN A C 1
ATOM 3494 O O . ASN A 1 450 ? 18.385 11.509 -48.646 1.00 97.31 450 ASN A O 1
ATOM 3498 N N . ALA A 1 451 ? 19.624 10.539 -47.045 1.00 96.19 451 ALA A N 1
ATOM 3499 C CA . ALA A 1 451 ? 19.711 11.714 -46.187 1.00 96.19 451 ALA A CA 1
ATOM 3500 C C . ALA A 1 451 ? 20.807 12.673 -46.681 1.00 96.19 451 ALA A C 1
ATOM 3502 O O . ALA A 1 451 ? 21.779 12.248 -47.299 1.00 96.19 451 ALA A O 1
ATOM 3503 N N . THR A 1 452 ? 20.702 13.957 -46.338 1.00 95.50 452 THR A N 1
ATOM 3504 C CA . THR A 1 452 ? 21.804 14.918 -46.505 1.00 95.50 452 THR A CA 1
ATOM 3505 C C . THR A 1 452 ? 22.281 15.344 -45.128 1.00 95.50 452 THR A C 1
ATOM 3507 O O . THR A 1 452 ? 21.603 16.117 -44.450 1.00 95.50 452 THR A O 1
ATOM 3510 N N . LEU A 1 453 ? 23.445 14.841 -44.718 1.00 93.00 453 LEU A N 1
ATOM 3511 C CA . LEU A 1 453 ? 24.078 15.198 -43.452 1.00 93.00 453 LEU A CA 1
ATOM 3512 C C . LEU A 1 453 ? 24.597 16.630 -43.552 1.00 93.00 453 LEU A C 1
ATOM 3514 O O . LEU A 1 453 ? 25.307 16.958 -44.502 1.00 93.00 453 LEU A O 1
ATOM 3518 N N . LYS A 1 454 ? 24.234 17.481 -42.592 1.00 89.50 454 LYS A N 1
ATOM 3519 C CA . LYS A 1 454 ? 24.650 18.885 -42.543 1.00 89.50 454 LYS A CA 1
ATOM 3520 C C . LYS A 1 454 ? 25.376 19.158 -41.235 1.00 89.50 454 LYS A C 1
ATOM 3522 O O . LYS A 1 454 ? 24.848 18.857 -40.169 1.00 89.50 454 LYS A O 1
ATOM 3527 N N . GLY A 1 455 ? 26.552 19.761 -41.333 1.00 82.19 455 GLY A N 1
ATOM 3528 C CA . GLY A 1 455 ? 27.246 20.381 -40.209 1.00 82.19 455 GLY A CA 1
ATOM 3529 C C . GLY A 1 455 ? 27.593 21.827 -40.535 1.00 82.19 455 GLY A C 1
ATOM 3530 O O . GLY A 1 455 ? 27.251 22.324 -41.604 1.00 82.19 455 GLY A O 1
ATOM 3531 N N . GLU A 1 456 ? 28.310 22.483 -39.625 1.00 78.56 456 GLU A N 1
ATOM 3532 C CA . GLU A 1 456 ? 28.657 23.911 -39.698 1.00 78.56 456 GLU A CA 1
ATOM 3533 C C . GLU A 1 456 ? 29.220 24.347 -41.064 1.00 78.56 456 GLU A C 1
ATOM 3535 O O . GLU A 1 456 ? 28.860 25.401 -41.575 1.00 78.56 456 GLU A O 1
ATOM 3540 N N . ASN A 1 457 ? 30.060 23.503 -41.678 1.00 80.12 457 ASN A N 1
ATOM 3541 C CA . ASN A 1 457 ? 30.773 23.803 -42.922 1.00 80.12 457 ASN A CA 1
ATOM 3542 C C . ASN A 1 457 ? 30.650 22.694 -43.992 1.00 80.12 457 ASN A C 1
ATOM 3544 O O . ASN A 1 457 ? 31.487 22.612 -44.890 1.00 80.12 457 ASN A O 1
ATOM 3548 N N . TYR A 1 458 ? 29.652 21.801 -43.905 1.00 81.81 458 TYR A N 1
ATOM 3549 C CA . TYR A 1 458 ? 29.471 20.731 -44.900 1.00 81.81 458 TYR A CA 1
ATOM 3550 C C . TYR A 1 458 ? 28.010 20.321 -45.111 1.00 81.81 458 TYR A C 1
ATOM 3552 O O . TYR A 1 458 ? 27.189 20.370 -44.196 1.00 81.81 458 TYR A O 1
ATOM 3560 N N . ALA A 1 459 ? 27.715 19.846 -46.323 1.00 90.38 459 ALA A N 1
ATOM 3561 C CA . ALA A 1 459 ? 26.482 19.153 -46.674 1.00 90.38 459 ALA A CA 1
ATOM 3562 C C . ALA A 1 459 ? 26.830 17.931 -47.540 1.00 90.38 459 ALA A C 1
ATOM 3564 O O . ALA A 1 459 ? 27.365 18.085 -48.637 1.00 90.38 459 ALA A O 1
ATOM 3565 N N . THR A 1 460 ? 26.554 16.723 -47.050 1.00 91.31 460 THR A N 1
ATOM 3566 C CA . THR A 1 460 ? 26.967 15.466 -47.693 1.00 91.31 460 THR A CA 1
ATOM 3567 C C . THR A 1 460 ? 25.766 14.535 -47.867 1.00 91.31 460 THR A C 1
ATOM 3569 O O . THR A 1 460 ? 25.182 14.126 -46.860 1.00 91.31 460 THR A O 1
ATOM 3572 N N . PRO A 1 461 ? 25.365 14.192 -49.106 1.00 95.50 461 PRO A N 1
ATOM 3573 C CA . PRO A 1 461 ? 24.342 13.178 -49.336 1.00 95.50 461 PRO A CA 1
ATOM 3574 C C . PRO A 1 461 ? 24.883 11.788 -48.972 1.00 95.50 461 PRO A C 1
ATOM 3576 O O . PRO A 1 461 ? 26.021 11.460 -49.298 1.00 95.50 461 PRO A O 1
ATOM 3579 N N . VAL A 1 462 ? 24.067 10.971 -48.309 1.00 97.69 462 VAL A N 1
ATOM 3580 C CA . VAL A 1 462 ? 24.371 9.584 -47.923 1.00 97.69 462 VAL A CA 1
ATOM 3581 C C . VAL A 1 462 ? 23.167 8.687 -48.209 1.00 97.69 462 VAL A C 1
ATOM 3583 O O . VAL A 1 462 ? 22.013 9.081 -48.027 1.00 97.69 462 VAL A O 1
ATOM 3586 N N . SER A 1 463 ? 23.417 7.467 -48.666 1.00 98.25 463 SER A N 1
ATOM 3587 C CA . SER A 1 463 ? 22.379 6.501 -49.047 1.00 98.25 463 SER A CA 1
ATOM 3588 C C . SER A 1 463 ? 21.659 5.903 -47.833 1.00 98.25 463 SER A C 1
ATOM 3590 O O . SER A 1 463 ? 20.466 5.587 -47.918 1.00 98.25 463 SER A O 1
ATOM 3592 N N . TYR A 1 464 ? 22.381 5.752 -46.718 1.00 98.56 464 TYR A N 1
ATOM 3593 C CA . TYR A 1 464 ? 21.964 5.099 -45.479 1.00 98.56 464 TYR A CA 1
ATOM 3594 C C . TYR A 1 464 ? 22.437 5.923 -44.276 1.00 98.56 464 TYR A C 1
ATOM 3596 O O . TYR A 1 464 ? 23.634 6.051 -44.043 1.00 98.56 464 TYR A O 1
ATOM 3604 N N . TRP A 1 465 ? 21.506 6.455 -43.487 1.00 98.31 465 TRP A N 1
ATOM 3605 C CA . TRP A 1 465 ? 21.792 7.225 -42.275 1.00 98.31 465 TRP A CA 1
ATOM 3606 C C . TRP A 1 465 ? 21.228 6.525 -41.040 1.00 98.31 465 TRP A C 1
ATOM 3608 O O . TRP A 1 465 ? 20.050 6.162 -41.012 1.00 98.31 465 TRP A O 1
ATOM 3618 N N . MET A 1 466 ? 22.081 6.320 -40.035 1.00 98.62 466 MET A N 1
ATOM 3619 C CA . MET A 1 466 ? 21.796 5.570 -38.807 1.00 98.62 466 MET A CA 1
ATOM 3620 C C . MET A 1 466 ? 22.361 6.323 -37.580 1.00 98.62 466 MET A C 1
ATOM 3622 O O . MET A 1 466 ? 23.417 5.949 -37.059 1.00 98.62 466 MET A O 1
ATOM 3626 N N . PRO A 1 467 ? 21.714 7.420 -37.138 1.00 98.12 467 PRO A N 1
ATOM 3627 C CA . PRO A 1 467 ? 22.117 8.198 -35.964 1.00 98.12 467 PRO A CA 1
ATOM 3628 C C . PRO A 1 467 ? 21.955 7.425 -34.657 1.00 98.12 467 PRO A C 1
ATOM 3630 O O . PRO A 1 467 ? 20.961 6.730 -34.461 1.00 98.12 467 PRO A O 1
ATOM 3633 N N . PHE A 1 468 ? 22.897 7.622 -33.735 1.00 97.94 468 PHE A N 1
ATOM 3634 C CA . PHE A 1 468 ? 22.829 7.075 -32.374 1.00 97.94 468 PHE A CA 1
ATOM 3635 C C . PHE A 1 468 ? 23.209 8.084 -31.275 1.00 97.94 468 PHE A C 1
ATOM 3637 O O . PHE A 1 468 ? 22.839 7.887 -30.124 1.00 97.94 468 PHE A O 1
ATOM 3644 N N . ASN A 1 469 ? 23.914 9.183 -31.582 1.00 96.75 469 ASN A N 1
ATOM 3645 C CA . ASN A 1 469 ? 24.357 10.137 -30.556 1.00 96.75 469 ASN A CA 1
ATOM 3646 C C . ASN A 1 469 ? 24.380 11.592 -31.059 1.00 96.75 469 ASN A C 1
ATOM 3648 O O . ASN A 1 469 ? 25.376 12.038 -31.616 1.00 96.75 469 ASN A O 1
ATOM 3652 N N . GLY A 1 470 ? 23.295 12.351 -30.864 1.00 85.00 470 GLY A N 1
ATOM 3653 C CA . GLY A 1 470 ? 23.320 13.824 -30.957 1.00 85.00 470 GLY A CA 1
ATOM 3654 C C . GLY A 1 470 ? 23.794 14.431 -32.290 1.00 85.00 470 GLY A C 1
ATOM 3655 O O . GLY A 1 470 ? 24.333 15.532 -32.293 1.00 85.00 470 GLY A O 1
ATOM 3656 N N . GLY A 1 471 ? 23.636 13.717 -33.411 1.00 89.25 471 GLY A N 1
ATOM 3657 C CA . GLY A 1 471 ? 24.173 14.099 -34.729 1.00 89.25 471 GLY A CA 1
ATOM 3658 C C . GLY A 1 471 ? 25.314 13.204 -35.230 1.00 89.25 471 GLY A C 1
ATOM 3659 O O . GLY A 1 471 ? 25.667 13.264 -36.403 1.00 89.25 471 GLY A O 1
ATOM 3660 N N . ILE A 1 472 ? 25.843 12.324 -34.378 1.00 96.56 472 ILE A N 1
ATOM 3661 C CA . ILE A 1 472 ? 26.741 11.223 -34.738 1.00 96.56 472 ILE A CA 1
ATOM 3662 C C . ILE A 1 472 ? 25.923 9.977 -35.098 1.00 96.56 472 ILE A C 1
ATOM 3664 O O . ILE A 1 472 ? 24.969 9.610 -34.402 1.00 96.56 472 ILE A O 1
ATOM 3668 N N . GLY A 1 473 ? 26.332 9.301 -36.171 1.00 97.88 473 GLY A N 1
ATOM 3669 C CA . GLY A 1 473 ? 25.732 8.056 -36.640 1.00 97.88 473 GLY A CA 1
ATOM 3670 C C . GLY A 1 473 ? 26.654 7.236 -37.534 1.00 97.88 473 GLY A C 1
ATOM 3671 O O . GLY A 1 473 ? 27.774 7.644 -37.845 1.00 97.88 473 GLY A O 1
ATOM 3672 N N . MET A 1 474 ? 26.158 6.078 -37.958 1.00 98.69 474 MET A N 1
ATOM 3673 C CA . MET A 1 474 ? 26.756 5.250 -39.007 1.00 98.69 474 MET A CA 1
ATOM 3674 C C . MET A 1 474 ? 26.181 5.654 -40.374 1.00 98.69 474 MET A C 1
ATOM 3676 O O . MET A 1 474 ? 24.973 5.875 -40.491 1.00 98.69 474 MET A O 1
ATOM 3680 N N . HIS A 1 475 ? 27.021 5.741 -41.408 1.00 98.44 475 HIS A N 1
ATOM 3681 C CA . HIS A 1 475 ? 26.567 5.968 -42.788 1.00 98.44 475 HIS A CA 1
ATOM 3682 C C . HIS A 1 475 ? 27.562 5.468 -43.839 1.00 98.44 475 HIS A C 1
ATOM 3684 O O . HIS A 1 475 ? 28.740 5.248 -43.551 1.00 98.44 475 HIS A O 1
ATOM 3690 N N . ASP A 1 476 ? 27.099 5.327 -45.083 1.00 98.25 476 ASP A N 1
ATOM 3691 C CA . ASP A 1 476 ? 27.972 5.100 -46.232 1.00 98.25 476 ASP A CA 1
ATOM 3692 C C . ASP A 1 476 ? 28.886 6.304 -46.491 1.00 98.25 476 ASP A C 1
ATOM 3694 O O . ASP A 1 476 ? 28.473 7.462 -46.418 1.00 98.25 476 ASP A O 1
ATOM 3698 N N . ALA A 1 477 ? 30.146 6.020 -46.816 1.00 97.19 477 ALA A N 1
ATOM 3699 C CA . ALA A 1 477 ? 31.149 7.015 -47.171 1.00 97.19 477 ALA A CA 1
ATOM 3700 C C . ALA A 1 477 ? 31.749 6.709 -48.549 1.00 97.19 477 ALA A C 1
ATOM 3702 O O . ALA A 1 477 ? 32.922 6.357 -48.672 1.00 97.19 477 ALA A O 1
ATOM 3703 N N . TYR A 1 478 ? 30.932 6.838 -49.600 1.00 94.50 478 TYR A N 1
ATOM 3704 C CA . TYR A 1 478 ? 31.302 6.507 -50.988 1.00 94.50 478 TYR A CA 1
ATOM 3705 C C . TYR A 1 478 ? 32.532 7.272 -51.516 1.00 94.50 478 TYR A C 1
ATOM 3707 O O . TYR A 1 478 ? 33.167 6.836 -52.471 1.00 94.50 478 TYR A O 1
ATOM 3715 N N . TRP A 1 479 ? 32.884 8.404 -50.896 1.00 94.62 479 TRP A N 1
ATOM 3716 C CA . TRP A 1 479 ? 34.068 9.205 -51.218 1.00 94.62 479 TRP A CA 1
ATOM 3717 C C . TRP A 1 479 ? 35.385 8.625 -50.670 1.00 94.62 479 TRP A C 1
ATOM 3719 O O . TRP A 1 479 ? 36.451 9.172 -50.950 1.00 94.62 479 TRP A O 1
ATOM 3729 N N . ARG A 1 480 ? 35.342 7.553 -49.864 1.00 94.38 480 ARG A N 1
ATOM 3730 C CA . ARG A 1 480 ? 36.529 6.905 -49.288 1.00 94.38 480 ARG A CA 1
ATOM 3731 C C . ARG A 1 480 ? 36.898 5.640 -50.061 1.00 94.38 480 ARG A C 1
ATOM 3733 O O . ARG A 1 480 ? 36.076 4.747 -50.240 1.00 94.38 480 ARG A O 1
ATOM 3740 N N . SER A 1 481 ? 38.165 5.547 -50.459 1.00 92.75 481 SER A N 1
ATOM 3741 C CA . SER A 1 481 ? 38.763 4.350 -51.069 1.00 92.75 481 SER A CA 1
ATOM 3742 C C . SER A 1 481 ? 39.375 3.376 -50.050 1.00 92.75 481 SER A C 1
ATOM 3744 O O . SER A 1 481 ? 39.603 2.212 -50.383 1.00 92.75 481 SER A O 1
ATOM 3746 N N . SER A 1 482 ? 39.632 3.835 -48.820 1.00 95.31 482 SER A N 1
ATOM 3747 C CA . SER A 1 482 ? 40.179 3.028 -47.725 1.00 95.31 482 SER A CA 1
ATOM 3748 C C . SER A 1 482 ? 39.553 3.343 -46.365 1.00 95.31 482 SER A C 1
ATOM 3750 O O . SER A 1 482 ? 39.066 4.457 -46.111 1.00 95.31 482 SER A O 1
ATOM 3752 N N . PHE A 1 483 ? 39.581 2.332 -45.498 1.00 97.38 483 PHE A N 1
ATOM 3753 C CA . PHE A 1 483 ? 38.993 2.312 -44.161 1.00 97.38 483 PHE A CA 1
ATOM 3754 C C . PHE A 1 483 ? 39.977 1.688 -43.154 1.00 97.38 483 PHE A C 1
ATOM 3756 O O . PHE A 1 483 ? 40.986 1.100 -43.545 1.00 97.38 483 PHE A O 1
ATOM 3763 N N . GLY A 1 484 ? 39.715 1.852 -41.857 1.00 95.06 484 GLY A N 1
ATOM 3764 C CA . GLY A 1 484 ? 40.513 1.259 -40.786 1.00 95.06 484 GLY A CA 1
ATOM 3765 C C . GLY A 1 484 ? 41.780 2.038 -40.420 1.00 95.06 484 GLY A C 1
ATOM 3766 O O . GLY A 1 484 ? 41.985 3.205 -40.788 1.00 95.06 484 GLY A O 1
ATOM 3767 N N . GLY A 1 485 ? 42.656 1.366 -39.675 1.00 92.94 485 GLY A N 1
ATOM 3768 C CA . GLY A 1 485 ? 44.006 1.825 -39.357 1.00 92.94 485 GLY A CA 1
ATOM 3769 C C . GLY A 1 485 ? 44.067 3.156 -38.614 1.00 92.94 485 GLY A C 1
A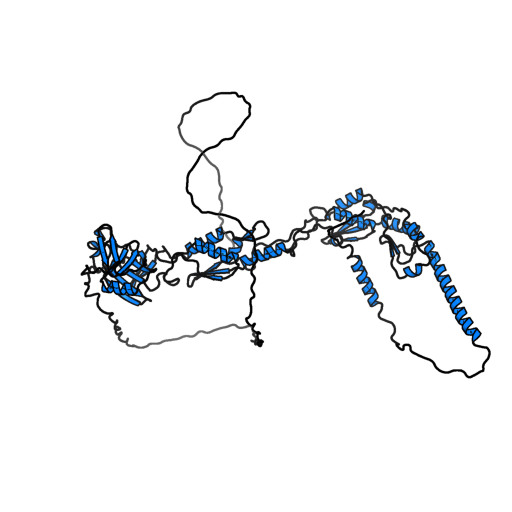TOM 3770 O O . GLY A 1 485 ? 43.306 3.432 -37.693 1.00 92.94 485 GLY A O 1
ATOM 3771 N N . ARG A 1 486 ? 45.025 4.008 -38.996 1.00 95.06 486 ARG A N 1
ATOM 3772 C CA . ARG A 1 486 ? 45.273 5.306 -38.335 1.00 95.06 486 ARG A CA 1
ATOM 3773 C C . ARG A 1 486 ? 44.622 6.493 -39.052 1.00 95.06 486 ARG A C 1
ATOM 3775 O O . ARG A 1 486 ? 44.897 7.633 -38.686 1.00 95.06 486 ARG A O 1
ATOM 3782 N N . ILE A 1 487 ? 43.758 6.251 -40.045 1.00 96.44 487 ILE A N 1
ATOM 3783 C CA . ILE A 1 487 ? 43.148 7.305 -40.880 1.00 96.44 487 ILE A CA 1
ATOM 3784 C C . ILE A 1 487 ? 42.402 8.331 -40.016 1.00 96.44 487 ILE A C 1
ATOM 3786 O O . ILE A 1 487 ? 42.526 9.537 -40.231 1.00 96.44 487 ILE A O 1
ATOM 3790 N N . TYR A 1 488 ? 41.672 7.855 -39.008 1.00 96.62 488 TYR A N 1
ATOM 3791 C CA . TYR A 1 488 ? 40.883 8.684 -38.101 1.00 96.62 488 TYR A CA 1
ATOM 3792 C C . TYR A 1 488 ? 41.711 9.696 -37.286 1.00 96.62 488 TYR A C 1
ATOM 3794 O O . TYR A 1 488 ? 41.166 10.694 -36.826 1.00 96.62 488 TYR A O 1
ATOM 3802 N N . LYS A 1 489 ? 43.033 9.512 -37.151 1.00 95.94 489 LYS A N 1
ATOM 3803 C CA . LYS A 1 489 ? 43.877 10.428 -36.370 1.00 95.94 489 LYS A CA 1
ATOM 3804 C C . LYS A 1 489 ? 44.025 11.810 -37.007 1.00 95.94 489 LYS A C 1
ATOM 3806 O O . LYS A 1 489 ? 44.141 12.787 -36.279 1.00 95.94 489 LYS A O 1
ATOM 3811 N N . THR A 1 490 ? 44.032 11.886 -38.341 1.00 96.00 490 THR A N 1
ATOM 3812 C CA . THR A 1 490 ? 44.274 13.133 -39.099 1.00 96.00 490 THR A CA 1
ATOM 3813 C C . THR A 1 490 ? 43.273 13.383 -40.227 1.00 96.00 490 THR A C 1
ATOM 3815 O O . THR A 1 490 ? 43.040 14.532 -40.600 1.00 96.00 490 THR A O 1
ATOM 3818 N N . ASN A 1 491 ? 42.624 12.338 -40.749 1.00 95.31 491 ASN A N 1
ATOM 3819 C CA . ASN A 1 491 ? 41.640 12.400 -41.836 1.00 95.31 491 ASN A CA 1
ATOM 3820 C C . ASN A 1 491 ? 40.327 11.669 -41.463 1.00 95.31 491 ASN A C 1
ATOM 3822 O O . ASN A 1 491 ? 39.685 11.017 -42.292 1.00 95.31 491 ASN A O 1
ATOM 3826 N N . GLY A 1 492 ? 39.949 11.737 -40.183 1.00 95.25 492 GLY A N 1
ATOM 3827 C CA . GLY A 1 492 ? 38.665 11.242 -39.682 1.00 95.25 492 GLY A CA 1
ATOM 3828 C C . GLY A 1 492 ? 37.466 12.103 -40.096 1.00 95.25 492 GLY A C 1
ATOM 3829 O O . GLY A 1 492 ? 37.616 13.159 -40.713 1.00 95.25 492 GLY A O 1
ATOM 3830 N N . SER A 1 493 ? 36.269 11.646 -39.733 1.00 94.25 493 SER A N 1
ATOM 3831 C CA . SER A 1 493 ? 34.995 12.348 -39.932 1.00 94.25 493 SER A CA 1
ATOM 3832 C C . SER A 1 493 ? 34.786 13.500 -38.925 1.00 94.25 493 SER A C 1
ATOM 3834 O O . SER A 1 493 ? 35.639 13.776 -38.082 1.00 94.25 493 SER A O 1
ATOM 3836 N N . HIS A 1 494 ? 33.606 14.127 -38.957 1.00 93.69 494 HIS A N 1
ATOM 3837 C CA . HIS A 1 494 ? 33.121 15.053 -37.920 1.00 93.69 494 HIS A CA 1
ATOM 3838 C C . HIS A 1 494 ? 32.498 14.328 -36.699 1.00 93.69 494 HIS A C 1
ATOM 3840 O O . HIS A 1 494 ? 31.625 14.876 -36.035 1.00 93.69 494 HIS A O 1
ATOM 3846 N N . GLY A 1 495 ? 32.872 13.069 -36.440 1.00 94.75 495 GLY A N 1
ATOM 3847 C CA . GLY A 1 495 ? 32.369 12.246 -35.328 1.00 94.75 495 GLY A CA 1
ATOM 3848 C C . GLY A 1 495 ? 31.559 11.019 -35.759 1.00 94.75 495 GLY A C 1
ATOM 3849 O O . GLY A 1 495 ? 31.447 10.070 -34.987 1.00 94.75 495 GLY A O 1
ATOM 3850 N N . CYS A 1 496 ? 31.042 10.984 -36.990 1.00 97.25 496 CYS A N 1
ATOM 3851 C CA . CYS A 1 496 ? 30.329 9.831 -37.554 1.00 97.25 496 CYS A CA 1
ATOM 3852 C C . CYS A 1 496 ? 31.235 8.621 -37.850 1.00 97.25 496 CYS A C 1
ATOM 3854 O O . CYS A 1 496 ? 32.448 8.752 -38.024 1.00 97.25 496 CYS A O 1
ATOM 3856 N N . ILE A 1 497 ? 30.625 7.443 -37.955 1.00 98.62 497 ILE A N 1
ATOM 3857 C CA . ILE A 1 497 ? 31.270 6.193 -38.360 1.00 98.62 497 ILE A CA 1
ATOM 3858 C C . ILE A 1 497 ? 31.091 6.032 -39.876 1.00 98.62 497 ILE A C 1
ATOM 3860 O O . ILE A 1 497 ? 30.026 5.634 -40.351 1.00 98.62 497 ILE A O 1
ATOM 3864 N N . ASN A 1 498 ? 32.137 6.373 -40.634 1.00 98.38 498 ASN A N 1
ATOM 3865 C CA . ASN A 1 498 ? 32.173 6.206 -42.088 1.00 98.38 498 ASN A CA 1
ATOM 3866 C C . ASN A 1 498 ? 32.340 4.721 -42.441 1.00 98.38 498 ASN A C 1
ATOM 3868 O O . ASN A 1 498 ? 33.387 4.145 -42.137 1.00 98.38 498 ASN A O 1
ATOM 3872 N N . LEU A 1 499 ? 31.369 4.133 -43.137 1.00 98.62 499 LEU A N 1
ATOM 3873 C CA . LEU A 1 499 ? 31.379 2.728 -43.552 1.00 98.62 499 LEU A CA 1
ATOM 3874 C C . LEU A 1 499 ? 31.543 2.569 -45.075 1.00 98.62 499 LEU A C 1
ATOM 3876 O O . LEU A 1 499 ? 31.111 3.443 -45.840 1.00 98.62 499 LEU A O 1
ATOM 3880 N N . PRO A 1 500 ? 32.076 1.426 -45.549 1.00 98.31 500 PRO A N 1
ATOM 3881 C CA . PRO A 1 500 ? 31.922 1.011 -46.939 1.00 98.31 500 PRO A CA 1
ATOM 3882 C C . PRO A 1 500 ? 30.429 0.963 -47.328 1.00 98.31 500 PRO A C 1
ATOM 3884 O O . PRO A 1 500 ? 29.624 0.444 -46.548 1.00 98.31 500 PRO A O 1
ATOM 3887 N N . PRO A 1 501 ? 30.017 1.441 -48.520 1.00 97.56 501 PRO A N 1
ATOM 3888 C CA . PRO A 1 501 ? 28.595 1.537 -48.874 1.00 97.56 501 PRO A CA 1
ATOM 3889 C C . PRO A 1 501 ? 27.807 0.218 -48.807 1.00 97.56 501 PRO A C 1
ATOM 3891 O O . PRO A 1 501 ? 26.633 0.223 -48.436 1.00 97.56 501 PRO A O 1
ATOM 3894 N N . ALA A 1 502 ? 28.445 -0.917 -49.115 1.00 97.44 502 ALA A N 1
ATOM 3895 C CA . ALA A 1 502 ? 27.826 -2.240 -49.003 1.00 97.44 502 ALA A CA 1
ATOM 3896 C C . ALA A 1 502 ? 27.559 -2.642 -47.539 1.00 97.44 502 ALA A C 1
ATOM 3898 O O . ALA A 1 502 ? 26.480 -3.132 -47.221 1.00 97.44 502 ALA A O 1
ATOM 3899 N N . VAL A 1 503 ? 28.502 -2.364 -46.635 1.00 98.50 503 VAL A N 1
ATOM 3900 C CA . VAL A 1 503 ? 28.367 -2.637 -45.194 1.00 98.50 503 VAL A CA 1
ATOM 3901 C C . VAL A 1 503 ? 27.283 -1.750 -44.583 1.00 98.50 503 VAL A C 1
ATOM 3903 O O . VAL A 1 503 ? 26.414 -2.241 -43.865 1.00 98.50 503 VAL A O 1
ATOM 3906 N N . ALA A 1 504 ? 27.270 -0.458 -44.934 1.00 98.56 504 ALA A N 1
ATOM 3907 C CA . ALA A 1 504 ? 26.229 0.475 -44.508 1.00 98.56 504 ALA A CA 1
ATOM 3908 C C . ALA A 1 504 ? 24.823 -0.002 -44.913 1.00 98.56 504 ALA A C 1
ATOM 3910 O O . ALA A 1 504 ? 23.906 0.056 -44.095 1.00 98.56 504 ALA A O 1
ATOM 3911 N N . LYS A 1 505 ? 24.664 -0.535 -46.136 1.00 98.44 505 LYS A N 1
ATOM 3912 C CA . LYS A 1 505 ? 23.420 -1.168 -46.601 1.00 98.44 505 LYS A CA 1
ATOM 3913 C C . LYS A 1 505 ? 23.031 -2.368 -45.729 1.00 98.44 505 LYS A C 1
ATOM 3915 O O . LYS A 1 505 ? 21.907 -2.406 -45.237 1.00 98.44 505 LYS A O 1
ATOM 3920 N N . THR A 1 506 ? 23.947 -3.314 -45.511 1.00 98.62 506 THR A N 1
ATOM 3921 C CA . THR A 1 506 ? 23.683 -4.538 -44.731 1.00 98.62 506 THR A CA 1
ATOM 3922 C C . THR A 1 506 ? 23.252 -4.230 -43.296 1.00 98.62 506 THR A C 1
ATOM 3924 O O . THR A 1 506 ? 22.290 -4.826 -42.804 1.00 98.62 506 THR A O 1
ATOM 3927 N N . ILE A 1 507 ? 23.910 -3.268 -42.636 1.00 98.62 507 ILE A N 1
ATOM 3928 C CA . ILE A 1 507 ? 23.519 -2.815 -41.294 1.00 98.62 507 ILE A CA 1
ATOM 3929 C C . ILE A 1 507 ? 22.156 -2.120 -41.359 1.00 98.62 507 ILE A C 1
ATOM 3931 O O . ILE A 1 507 ? 21.264 -2.484 -40.601 1.00 98.62 507 ILE A O 1
ATOM 3935 N N . TYR A 1 508 ? 21.938 -1.192 -42.298 1.00 98.69 508 TYR A N 1
ATOM 3936 C CA . TYR A 1 508 ? 20.667 -0.468 -42.435 1.00 98.69 508 TYR A CA 1
ATOM 3937 C C . TYR A 1 508 ? 19.459 -1.391 -42.628 1.00 98.69 508 TYR A C 1
ATOM 3939 O O . TYR A 1 508 ? 18.371 -1.132 -42.107 1.00 98.69 508 TYR A O 1
ATOM 3947 N N . GLU A 1 509 ? 19.629 -2.471 -43.385 1.00 98.31 509 GLU A N 1
ATOM 3948 C CA . GLU A 1 509 ? 18.577 -3.454 -43.646 1.00 98.31 509 GLU A CA 1
ATOM 3949 C C . GLU A 1 509 ? 18.242 -4.300 -42.407 1.00 98.31 509 GLU A C 1
ATOM 3951 O O . GLU A 1 509 ? 17.104 -4.746 -42.279 1.00 98.31 509 GLU A O 1
ATOM 3956 N N . ASN A 1 510 ? 19.171 -4.442 -41.453 1.00 98.31 510 ASN A N 1
ATOM 3957 C CA . ASN A 1 510 ? 18.997 -5.290 -40.270 1.00 98.31 510 ASN A CA 1
ATOM 3958 C C . ASN A 1 510 ? 18.839 -4.550 -38.932 1.00 98.31 510 ASN A C 1
ATOM 3960 O O . ASN A 1 510 ? 18.305 -5.146 -37.997 1.00 98.31 510 ASN A O 1
ATOM 3964 N N . ILE A 1 511 ? 19.273 -3.292 -38.828 1.00 98.00 511 ILE A N 1
ATOM 3965 C CA . ILE A 1 511 ? 19.177 -2.482 -37.608 1.00 98.00 511 ILE A CA 1
ATOM 3966 C C . ILE A 1 511 ? 17.842 -1.723 -37.539 1.00 98.00 511 ILE A C 1
ATOM 3968 O O . ILE A 1 511 ? 17.286 -1.338 -38.569 1.00 98.00 511 ILE A O 1
ATOM 3972 N N . SER A 1 512 ? 17.337 -1.459 -36.336 1.00 97.62 512 SER A N 1
ATOM 3973 C CA . SER A 1 512 ? 16.103 -0.698 -36.083 1.00 97.62 512 SER A CA 1
ATOM 3974 C C . SER A 1 512 ? 16.312 0.343 -34.984 1.00 97.62 512 SER A C 1
ATOM 3976 O O . SER A 1 512 ? 17.271 0.258 -34.217 1.00 97.62 512 SER A O 1
ATOM 3978 N N . ALA A 1 513 ? 15.419 1.336 -34.904 1.00 97.31 513 ALA A N 1
ATOM 3979 C CA . ALA A 1 513 ? 15.418 2.297 -33.800 1.00 97.31 513 ALA A CA 1
ATOM 3980 C C . ALA A 1 513 ? 15.339 1.565 -32.446 1.00 97.31 513 ALA A C 1
ATOM 3982 O O . ALA A 1 513 ? 14.710 0.513 -32.346 1.00 97.31 513 ALA A O 1
ATOM 3983 N N . GLY A 1 514 ? 16.021 2.090 -31.430 1.00 96.69 514 GLY A N 1
ATOM 3984 C CA . GLY A 1 514 ? 16.167 1.452 -30.121 1.00 96.69 514 GLY A CA 1
ATOM 3985 C C . GLY A 1 514 ? 17.218 0.335 -30.048 1.00 96.69 514 GLY A C 1
ATOM 3986 O O . GLY A 1 514 ? 17.565 -0.072 -28.941 1.00 96.69 514 GLY A O 1
ATOM 3987 N N . MET A 1 515 ? 17.784 -0.146 -31.166 1.00 97.81 515 MET A N 1
ATOM 3988 C CA . MET A 1 515 ? 18.864 -1.142 -31.099 1.00 97.81 515 MET A CA 1
ATOM 3989 C C . MET A 1 515 ? 20.157 -0.533 -30.528 1.00 97.81 515 MET A C 1
ATOM 3991 O O . MET A 1 515 ? 20.528 0.574 -30.928 1.00 97.81 515 MET A O 1
ATOM 3995 N N . PRO A 1 516 ? 20.859 -1.228 -29.618 1.00 98.12 516 PRO A N 1
ATOM 3996 C CA . PRO A 1 516 ? 22.050 -0.695 -28.972 1.00 98.12 516 PRO A CA 1
ATOM 3997 C C . PRO A 1 516 ? 23.284 -0.643 -29.889 1.00 98.12 516 PRO A C 1
ATOM 3999 O O . PRO A 1 516 ? 23.578 -1.555 -30.665 1.00 98.12 516 PRO A O 1
ATOM 4002 N N . VAL A 1 517 ? 24.041 0.443 -29.743 1.00 98.62 517 VAL A N 1
ATOM 4003 C CA . VAL A 1 517 ? 25.328 0.722 -30.388 1.00 98.62 517 VAL A CA 1
ATOM 4004 C C . VAL A 1 517 ? 26.366 0.938 -29.285 1.00 98.62 517 VAL A C 1
ATOM 4006 O O . VAL A 1 517 ? 26.243 1.872 -28.490 1.00 98.62 517 VAL A O 1
ATOM 4009 N N . LEU A 1 518 ? 27.362 0.053 -29.211 1.00 98.69 518 LEU A N 1
ATOM 4010 C CA . LEU A 1 518 ? 28.387 -0.002 -28.170 1.00 98.69 518 LEU A CA 1
ATOM 4011 C C . LEU A 1 518 ? 29.722 0.497 -28.739 1.00 98.69 518 LEU A C 1
ATOM 4013 O O . LEU A 1 518 ? 30.464 -0.260 -29.363 1.00 98.69 518 LEU A O 1
ATOM 4017 N N . CYS A 1 519 ? 30.039 1.770 -28.508 1.00 98.62 519 CYS A N 1
ATOM 4018 C CA . CYS A 1 519 ? 31.306 2.389 -28.898 1.00 98.62 519 CYS A CA 1
ATOM 4019 C C . CYS A 1 519 ? 32.315 2.324 -27.745 1.00 98.62 519 CYS A C 1
ATOM 4021 O O . CYS A 1 519 ? 32.039 2.833 -26.657 1.00 98.62 519 CYS A O 1
ATOM 4023 N N . TYR A 1 520 ? 33.501 1.759 -27.968 1.00 98.19 520 TYR A N 1
ATOM 4024 C CA . TYR A 1 520 ? 34.513 1.586 -26.920 1.00 98.19 520 TYR A CA 1
ATOM 4025 C C . TYR A 1 520 ? 35.945 1.659 -27.460 1.00 98.19 520 TYR A C 1
ATOM 4027 O O . TYR A 1 520 ? 36.182 1.594 -28.665 1.00 98.19 520 TYR A O 1
ATOM 4035 N N . HIS A 1 521 ? 36.900 1.781 -26.540 1.00 95.94 521 HIS A N 1
ATOM 4036 C CA . HIS A 1 521 ? 38.330 1.645 -26.803 1.00 95.94 521 HIS A CA 1
ATOM 4037 C C . HIS A 1 521 ? 38.848 0.350 -26.175 1.00 95.94 521 HIS A C 1
ATOM 4039 O O . HIS A 1 521 ? 38.415 -0.025 -25.085 1.00 95.94 521 HIS A O 1
ATOM 4045 N N . LEU A 1 522 ? 39.779 -0.314 -26.857 1.00 93.94 522 LEU A N 1
ATOM 4046 C CA . LEU A 1 522 ? 40.471 -1.503 -26.368 1.00 93.94 522 LEU A CA 1
ATOM 4047 C C . LEU A 1 522 ? 41.956 -1.382 -26.704 1.00 93.94 522 LEU A C 1
ATOM 4049 O O . LEU A 1 522 ? 42.339 -1.352 -27.872 1.00 93.94 522 LEU A O 1
ATOM 4053 N N . ASP A 1 523 ? 42.794 -1.267 -25.680 1.00 87.44 523 ASP A N 1
ATOM 4054 C CA . ASP A 1 523 ? 44.233 -1.125 -25.875 1.00 87.44 523 ASP A CA 1
ATOM 4055 C C . ASP A 1 523 ? 44.845 -2.402 -26.464 1.00 87.44 523 ASP A C 1
ATOM 4057 O O . ASP A 1 523 ? 44.370 -3.515 -26.244 1.00 87.44 523 ASP A O 1
ATOM 4061 N N . GLY A 1 524 ? 45.890 -2.237 -27.277 1.00 81.62 524 GLY A N 1
ATOM 4062 C CA . GLY A 1 524 ? 46.535 -3.338 -27.999 1.00 81.62 524 GLY A CA 1
ATOM 4063 C C . GLY A 1 524 ? 45.801 -3.827 -29.257 1.00 81.62 524 GLY A C 1
ATOM 4064 O O . GLY A 1 524 ? 46.433 -4.477 -30.084 1.00 81.62 524 GLY A O 1
ATOM 4065 N N . SER A 1 525 ? 44.529 -3.468 -29.489 1.00 79.31 525 SER A N 1
ATOM 4066 C CA . SER A 1 525 ? 43.777 -3.924 -30.678 1.00 79.31 525 SER A CA 1
ATOM 4067 C C . SER A 1 525 ? 44.061 -3.132 -31.969 1.00 79.31 525 SER A C 1
ATOM 4069 O O . SER A 1 525 ? 43.436 -3.374 -33.000 1.00 79.31 525 SER A O 1
ATOM 4071 N N . GLY A 1 526 ? 44.949 -2.135 -31.933 1.00 71.69 526 GLY A N 1
ATOM 4072 C CA . GLY A 1 526 ? 45.232 -1.257 -33.071 1.00 71.69 526 GLY A CA 1
ATOM 4073 C C . GLY A 1 526 ? 46.231 -1.860 -34.063 1.00 71.69 526 GLY A C 1
ATOM 4074 O O . GLY A 1 526 ? 47.436 -1.734 -33.864 1.00 71.69 526 GLY A O 1
ATOM 4075 N N . SER A 1 527 ? 45.748 -2.432 -35.172 1.00 62.91 527 SER A N 1
ATOM 4076 C CA . SER A 1 527 ? 46.604 -3.008 -36.232 1.00 62.91 527 SER A CA 1
ATOM 4077 C C . SER A 1 527 ? 47.440 -1.964 -36.995 1.00 62.91 527 SER A C 1
ATOM 4079 O O . SER A 1 527 ? 48.524 -2.255 -37.496 1.00 62.91 527 SER A O 1
ATOM 4081 N N . GLY A 1 528 ? 46.939 -0.731 -37.125 1.00 63.50 528 GLY A N 1
ATOM 4082 C CA . GLY A 1 528 ? 47.583 0.339 -37.900 1.00 63.50 528 GLY A CA 1
ATOM 4083 C C . GLY A 1 528 ? 47.496 0.192 -39.428 1.00 63.50 528 GLY A C 1
ATOM 4084 O O . GLY A 1 528 ? 47.752 1.169 -40.131 1.00 63.50 528 GLY A O 1
ATOM 4085 N N . THR A 1 529 ? 47.087 -0.977 -39.926 1.00 63.72 529 THR A N 1
ATOM 4086 C CA . THR A 1 529 ? 46.815 -1.283 -41.340 1.00 63.72 529 THR A CA 1
ATOM 4087 C C . THR A 1 529 ? 45.428 -0.799 -41.785 1.00 63.72 529 THR A C 1
ATOM 4089 O O . THR A 1 529 ? 44.572 -0.530 -40.950 1.00 63.72 529 THR A O 1
ATOM 4092 N N . THR A 1 530 ? 45.209 -0.646 -43.095 1.00 68.94 530 THR A N 1
ATOM 4093 C CA . THR A 1 530 ? 43.948 -0.148 -43.682 1.00 68.94 530 THR A CA 1
ATOM 4094 C C . THR A 1 530 ? 43.440 -1.094 -44.766 1.00 68.94 530 THR A C 1
ATOM 4096 O O . THR A 1 530 ? 44.226 -1.458 -45.644 1.00 68.94 530 THR A O 1
ATOM 4099 N N . SER A 1 531 ? 42.147 -1.416 -44.778 1.00 74.25 531 SER A N 1
ATOM 4100 C CA . SER A 1 531 ? 41.501 -2.129 -45.890 1.00 74.25 531 SER A CA 1
ATOM 4101 C C . SER A 1 531 ? 41.033 -1.190 -47.009 1.00 74.25 531 SER A C 1
ATOM 4103 O O . SER A 1 531 ? 40.873 0.023 -46.835 1.00 74.25 531 SER A O 1
ATOM 4105 N N . THR A 1 532 ? 40.802 -1.769 -48.187 1.00 71.12 532 THR A N 1
ATOM 4106 C CA . THR A 1 532 ? 40.179 -1.108 -49.344 1.00 71.12 532 THR A CA 1
ATOM 4107 C C . THR A 1 532 ? 38.765 -1.635 -49.584 1.00 71.12 532 THR A C 1
ATOM 4109 O O . THR A 1 532 ? 38.439 -2.760 -49.210 1.00 71.12 532 THR A O 1
ATOM 4112 N N . THR A 1 533 ? 37.921 -0.856 -50.267 1.00 58.81 533 THR A N 1
ATOM 4113 C CA . THR A 1 533 ? 36.507 -1.205 -50.529 1.00 58.81 533 THR A CA 1
ATOM 4114 C C . THR A 1 533 ? 36.314 -2.561 -51.234 1.00 58.81 533 THR A C 1
ATOM 4116 O O . THR A 1 533 ? 35.254 -3.165 -51.105 1.00 58.81 533 THR A O 1
ATOM 4119 N N . ALA A 1 534 ? 37.329 -3.067 -51.945 1.00 51.41 534 ALA A N 1
ATOM 4120 C CA . ALA A 1 534 ? 37.298 -4.380 -52.592 1.00 51.41 534 ALA A CA 1
ATOM 4121 C C . ALA A 1 534 ? 37.474 -5.568 -51.621 1.00 51.41 534 ALA A C 1
ATOM 4123 O O . ALA A 1 534 ? 37.056 -6.675 -51.945 1.00 51.41 534 ALA A O 1
ATOM 4124 N N . GLN A 1 535 ? 38.077 -5.363 -50.443 1.00 54.00 535 GLN A N 1
ATOM 4125 C CA . GLN A 1 535 ? 38.333 -6.434 -49.468 1.00 54.00 535 GLN A CA 1
ATOM 4126 C C . GLN A 1 535 ? 37.112 -6.720 -48.581 1.00 54.00 535 GLN A C 1
ATOM 4128 O O . GLN A 1 535 ? 36.828 -7.879 -48.296 1.00 54.00 535 GLN A O 1
ATOM 4133 N N . ASN A 1 536 ? 36.326 -5.695 -48.234 1.00 52.53 536 ASN A N 1
ATOM 4134 C CA . ASN A 1 536 ? 35.158 -5.832 -47.345 1.00 52.53 536 ASN A CA 1
ATOM 4135 C C . ASN A 1 536 ? 33.880 -6.283 -48.095 1.00 52.53 536 ASN A C 1
ATOM 4137 O O . ASN A 1 536 ? 32.769 -6.120 -47.596 1.00 52.53 536 ASN A O 1
ATOM 4141 N N . GLY A 1 537 ? 34.029 -6.802 -49.321 1.00 42.94 537 GLY A N 1
ATOM 4142 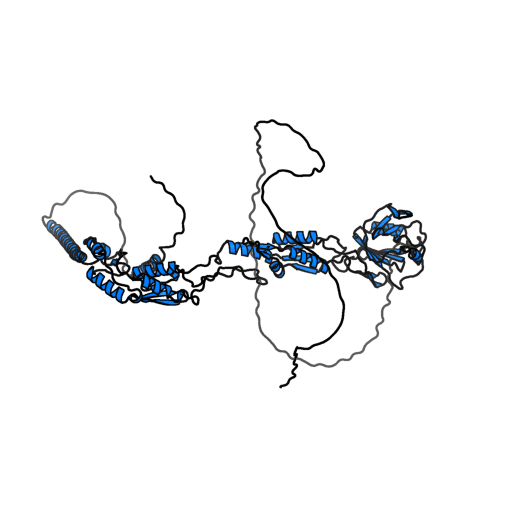C CA . GLY A 1 537 ? 32.949 -7.333 -50.164 1.00 42.94 537 GLY A CA 1
ATOM 4143 C C . GLY A 1 537 ? 32.925 -8.863 -50.279 1.00 42.94 537 GLY A C 1
ATOM 4144 O O . GLY A 1 537 ? 32.132 -9.396 -51.053 1.00 42.94 537 GLY A O 1
ATOM 4145 N N . GLY A 1 538 ? 33.802 -9.571 -49.559 1.00 34.59 538 GLY A N 1
ATOM 4146 C CA . GLY A 1 538 ? 33.828 -11.034 -49.534 1.00 34.59 538 GLY A CA 1
ATOM 4147 C C . GLY A 1 538 ? 32.611 -11.614 -48.812 1.00 34.59 538 GLY A C 1
ATOM 4148 O O . GLY A 1 538 ? 32.277 -11.189 -47.709 1.00 34.59 538 GLY A O 1
ATOM 4149 N N . ALA A 1 539 ? 31.949 -12.595 -49.430 1.00 33.84 539 ALA A N 1
ATOM 4150 C CA . ALA A 1 539 ? 30.874 -13.344 -48.786 1.00 33.84 539 ALA A CA 1
ATOM 4151 C C . ALA A 1 539 ? 31.382 -14.104 -47.548 1.00 33.84 539 ALA A C 1
ATOM 4153 O O . ALA A 1 539 ? 32.560 -14.465 -47.473 1.00 33.84 539 ALA A O 1
ATOM 4154 N N . ALA A 1 540 ? 30.469 -14.377 -46.610 1.00 41.16 540 ALA A N 1
ATOM 4155 C CA . ALA A 1 540 ? 30.739 -15.141 -45.398 1.00 41.16 540 ALA A CA 1
ATOM 4156 C C . ALA A 1 540 ? 31.510 -16.431 -45.717 1.00 41.16 540 ALA A C 1
ATOM 4158 O O . ALA A 1 540 ? 30.986 -17.339 -46.362 1.00 41.16 540 ALA A O 1
ATOM 4159 N N . SER A 1 541 ? 32.764 -16.501 -45.270 1.00 26.52 541 SER A N 1
ATOM 4160 C CA . SER A 1 541 ? 33.539 -17.734 -45.346 1.00 26.52 541 SER A CA 1
ATOM 4161 C C . SER A 1 541 ? 33.083 -18.662 -44.235 1.00 26.52 541 SER A C 1
ATOM 4163 O O . SER A 1 541 ? 33.246 -18.355 -43.056 1.00 26.52 541 SER A O 1
ATOM 4165 N N . GLU A 1 542 ? 32.522 -19.806 -44.619 1.00 29.80 542 GLU A N 1
ATOM 4166 C CA . 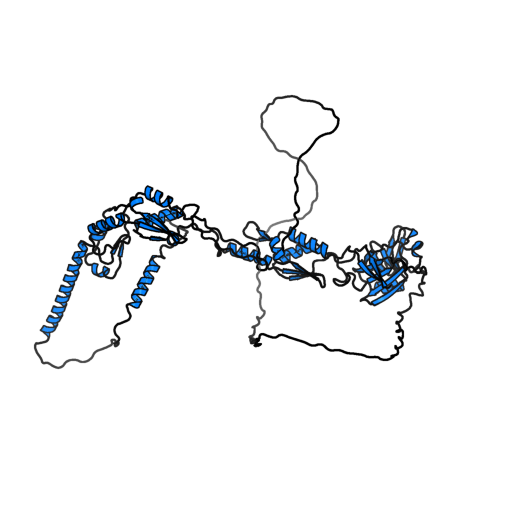GLU A 1 542 ? 32.271 -20.906 -43.697 1.00 29.80 542 GLU A CA 1
ATOM 4167 C C . GLU A 1 542 ? 33.579 -21.275 -42.984 1.00 29.80 542 GLU A C 1
ATOM 4169 O O . GLU A 1 542 ? 34.579 -21.632 -43.617 1.00 29.80 542 GLU A O 1
ATOM 4174 N N . THR A 1 543 ? 33.581 -21.219 -41.654 1.00 27.22 543 THR A N 1
ATOM 4175 C CA . THR A 1 543 ? 34.673 -21.751 -40.840 1.00 27.22 543 THR A CA 1
ATOM 4176 C C . THR A 1 543 ? 34.680 -23.273 -40.942 1.00 27.22 543 THR A C 1
ATOM 4178 O O . THR A 1 543 ? 34.063 -23.985 -40.150 1.00 27.22 543 THR A O 1
ATOM 4181 N N . LYS A 1 544 ? 35.414 -23.789 -41.934 1.00 25.80 544 LYS A N 1
ATOM 4182 C CA . LYS A 1 544 ? 35.733 -25.214 -42.040 1.00 25.80 544 LYS A CA 1
ATOM 4183 C C . LYS A 1 544 ? 36.368 -25.682 -40.718 1.00 25.80 544 LYS A C 1
ATOM 4185 O O . LYS A 1 544 ? 37.369 -25.091 -40.306 1.00 25.80 544 LYS A O 1
ATOM 4190 N N . PRO A 1 545 ? 35.842 -26.730 -40.057 1.00 30.34 545 PRO A N 1
ATOM 4191 C CA . PRO A 1 545 ? 36.360 -27.157 -38.765 1.00 30.34 545 PRO A CA 1
ATOM 4192 C C . PRO A 1 545 ? 37.810 -27.637 -38.875 1.00 30.34 545 PRO A C 1
ATOM 4194 O O . PRO A 1 545 ? 38.162 -28.442 -39.743 1.00 30.34 545 PRO A O 1
ATOM 4197 N N . GLN A 1 546 ? 38.647 -27.142 -37.966 1.00 27.36 546 GLN A N 1
ATOM 4198 C CA . GLN A 1 546 ? 40.023 -27.591 -37.800 1.00 27.36 546 GLN A CA 1
ATOM 4199 C C . GLN A 1 546 ? 40.020 -29.030 -37.270 1.00 27.36 546 GLN A C 1
ATOM 4201 O O . GLN A 1 546 ? 39.446 -29.311 -36.220 1.00 27.36 546 GLN A O 1
ATOM 4206 N N . GLN A 1 547 ? 40.652 -29.947 -38.005 1.00 27.69 547 GLN A N 1
ATOM 4207 C CA . GLN A 1 547 ? 40.773 -31.345 -37.596 1.00 27.69 547 GLN A CA 1
ATOM 4208 C C . GLN A 1 547 ? 41.606 -31.456 -36.313 1.00 27.69 547 GLN A C 1
ATOM 4210 O O . GLN A 1 547 ? 42.805 -31.181 -36.320 1.00 27.69 547 GLN A O 1
ATOM 4215 N N . THR A 1 548 ? 40.990 -31.923 -35.230 1.00 29.86 548 THR A N 1
ATOM 4216 C CA . THR A 1 548 ? 41.702 -32.515 -34.096 1.00 29.86 548 THR A CA 1
ATOM 4217 C C . THR A 1 548 ? 42.016 -33.974 -34.413 1.00 29.86 548 THR A C 1
ATOM 4219 O O . THR A 1 548 ? 41.124 -34.782 -34.670 1.00 29.86 548 THR A O 1
ATOM 4222 N N . GLN A 1 549 ? 43.304 -34.314 -34.415 1.00 28.23 549 GLN A N 1
ATOM 4223 C CA . GLN A 1 549 ? 43.774 -35.690 -34.566 1.00 28.23 549 GLN A CA 1
ATOM 4224 C C . GLN A 1 549 ? 43.632 -36.439 -33.220 1.00 28.23 549 GLN A C 1
ATOM 4226 O O . GLN A 1 549 ? 43.823 -35.809 -32.176 1.00 28.23 549 GLN A O 1
ATOM 4231 N N . PRO A 1 550 ? 43.277 -37.741 -33.192 1.00 32.12 550 PRO A N 1
ATOM 4232 C CA . PRO A 1 550 ? 42.967 -38.432 -31.938 1.00 32.12 550 PRO A CA 1
ATOM 4233 C C . PRO A 1 550 ? 44.193 -38.645 -31.042 1.00 32.12 550 PRO A C 1
ATOM 4235 O O . PRO A 1 550 ? 45.273 -38.981 -31.528 1.00 32.12 550 PRO A O 1
ATOM 4238 N N . ALA A 1 551 ? 43.998 -38.531 -29.727 1.00 28.12 551 ALA A N 1
ATOM 4239 C CA . ALA A 1 551 ? 44.993 -38.936 -28.739 1.00 28.12 551 ALA A CA 1
ATOM 4240 C C . ALA A 1 551 ? 45.147 -40.468 -28.716 1.00 28.12 551 ALA A C 1
ATOM 4242 O O . ALA A 1 551 ? 44.152 -41.196 -28.718 1.00 28.12 551 ALA A O 1
ATOM 4243 N N . GLN A 1 552 ? 46.390 -40.952 -28.668 1.00 30.62 552 GLN A N 1
ATOM 4244 C CA . GLN A 1 552 ? 46.688 -42.370 -28.466 1.00 30.62 552 GLN A CA 1
ATOM 4245 C C . GLN A 1 552 ? 46.591 -42.753 -26.985 1.00 30.62 552 GLN A C 1
ATOM 4247 O O . GLN A 1 552 ? 46.950 -41.982 -26.097 1.00 30.62 552 GLN A O 1
ATOM 4252 N N . THR A 1 553 ? 46.119 -43.972 -26.745 1.00 26.94 553 THR A N 1
ATOM 4253 C CA . THR A 1 553 ? 46.092 -44.635 -25.438 1.00 26.94 553 THR A CA 1
ATOM 4254 C C . THR A 1 553 ? 47.452 -45.262 -25.126 1.00 26.94 553 THR A C 1
ATOM 4256 O O . THR A 1 553 ? 47.983 -45.975 -25.972 1.00 26.94 553 THR A O 1
ATOM 4259 N N . GLU A 1 554 ? 47.944 -45.100 -23.897 1.00 32.19 554 GLU A N 1
ATOM 4260 C CA . GLU A 1 554 ? 48.891 -46.034 -23.268 1.00 32.19 554 GLU A CA 1
ATOM 4261 C C . GLU A 1 554 ? 48.429 -46.385 -21.840 1.00 32.19 554 GLU A C 1
ATOM 4263 O O . GLU A 1 554 ? 47.542 -45.737 -21.278 1.00 32.19 554 GLU A O 1
ATOM 4268 N N . SER A 1 555 ? 48.946 -47.502 -21.328 1.00 27.14 555 SER A N 1
ATOM 4269 C CA . SER A 1 555 ? 48.241 -48.408 -20.408 1.00 27.14 555 SER A CA 1
ATOM 4270 C C . SER A 1 555 ? 48.515 -48.204 -18.909 1.00 27.14 555 SER A C 1
ATOM 4272 O O . SER A 1 555 ? 49.524 -47.625 -18.537 1.00 27.14 555 SER A O 1
ATOM 4274 N N . GLU A 1 556 ? 47.612 -48.772 -18.090 1.00 32.84 556 GLU A N 1
ATOM 4275 C CA . GLU A 1 556 ? 47.797 -49.449 -16.778 1.00 32.84 556 GLU A CA 1
ATOM 4276 C C . GLU A 1 556 ? 48.842 -48.899 -15.768 1.00 32.84 556 GLU A C 1
ATOM 4278 O O . GLU A 1 556 ? 50.003 -48.659 -16.066 1.00 32.84 556 GLU A O 1
ATOM 4283 N N . THR A 1 557 ? 48.538 -48.797 -14.466 1.00 26.12 557 THR A N 1
ATOM 4284 C CA . THR A 1 557 ? 48.608 -49.953 -13.539 1.00 26.12 557 THR A CA 1
ATOM 4285 C C . THR A 1 557 ? 47.829 -49.695 -12.226 1.00 26.12 557 THR A C 1
ATOM 4287 O O . THR A 1 557 ? 47.777 -48.573 -11.729 1.00 26.12 557 THR A O 1
ATOM 4290 N N . LYS A 1 558 ? 47.249 -50.753 -11.633 1.00 32.50 558 LYS A N 1
ATOM 4291 C CA . LYS A 1 558 ? 46.604 -50.796 -10.291 1.00 32.50 558 LYS A CA 1
ATOM 4292 C C . LYS A 1 558 ? 47.666 -50.743 -9.154 1.00 32.50 558 LYS A C 1
ATOM 4294 O O . LYS A 1 558 ? 48.797 -51.144 -9.415 1.00 32.50 558 LYS A O 1
ATOM 4299 N N . PRO A 1 559 ? 47.353 -50.368 -7.889 1.00 35.78 559 PRO A N 1
ATOM 4300 C CA . PRO A 1 559 ? 46.694 -51.301 -6.954 1.00 35.78 559 PRO A CA 1
ATOM 4301 C C . PRO A 1 559 ? 45.692 -50.671 -5.947 1.00 35.78 559 PRO A C 1
ATOM 4303 O O . PRO A 1 559 ? 45.641 -49.467 -5.736 1.00 35.78 559 PRO A O 1
ATOM 4306 N N . GLN A 1 560 ? 44.917 -51.539 -5.283 1.00 29.58 560 GLN A N 1
ATOM 4307 C CA . GLN A 1 560 ? 44.038 -51.285 -4.120 1.00 29.58 560 GLN A CA 1
ATOM 4308 C C . GLN A 1 560 ? 44.354 -52.384 -3.080 1.00 29.58 560 GLN A C 1
ATOM 4310 O O . GLN A 1 560 ? 44.505 -53.534 -3.509 1.00 29.58 560 GLN A O 1
ATOM 4315 N N . PRO A 1 561 ? 44.526 -52.075 -1.774 1.00 44.25 561 PRO A N 1
ATOM 4316 C CA . PRO A 1 561 ? 43.481 -52.233 -0.727 1.00 44.25 561 PRO A CA 1
ATOM 4317 C C . PRO A 1 561 ? 43.490 -51.067 0.313 1.00 44.25 561 PRO A C 1
ATOM 4319 O O . PRO A 1 561 ? 44.336 -50.188 0.220 1.00 44.25 561 PRO A O 1
ATOM 4322 N N . THR A 1 562 ? 42.581 -50.910 1.293 1.00 26.36 562 THR A N 1
ATOM 4323 C CA . THR A 1 562 ? 41.874 -51.913 2.129 1.00 26.36 562 THR A CA 1
ATOM 4324 C C . THR A 1 562 ? 40.596 -51.345 2.796 1.00 26.36 562 THR A C 1
ATOM 4326 O O . THR A 1 562 ? 40.380 -50.138 2.822 1.00 26.36 562 THR A O 1
ATOM 4329 N N . THR A 1 563 ? 39.763 -52.238 3.337 1.00 30.17 563 THR A N 1
ATOM 4330 C CA . THR A 1 563 ? 38.437 -52.055 3.971 1.00 30.17 563 THR A CA 1
ATOM 4331 C C . THR A 1 563 ? 38.449 -51.491 5.407 1.00 30.17 563 THR A C 1
ATOM 4333 O O . THR A 1 563 ? 39.338 -51.831 6.182 1.00 30.17 563 THR A O 1
ATOM 4336 N N . ALA A 1 564 ? 37.377 -50.790 5.813 1.00 29.17 564 ALA A N 1
ATOM 4337 C CA . ALA A 1 564 ? 36.853 -50.754 7.195 1.00 29.17 564 ALA A CA 1
ATOM 4338 C C . ALA A 1 564 ? 35.325 -50.493 7.185 1.00 29.17 564 ALA A C 1
ATOM 4340 O O . ALA A 1 564 ? 34.811 -49.966 6.199 1.00 29.17 564 ALA A O 1
ATOM 4341 N N . ALA A 1 565 ? 34.590 -50.901 8.230 1.00 29.16 565 ALA A N 1
ATOM 4342 C CA . ALA A 1 565 ? 33.121 -51.019 8.218 1.00 29.16 565 ALA A CA 1
ATOM 4343 C C . ALA A 1 565 ? 32.382 -50.158 9.275 1.00 29.16 565 ALA A C 1
ATOM 4345 O O . ALA A 1 565 ? 32.983 -49.747 10.259 1.00 29.16 565 ALA A O 1
ATOM 4346 N N . GLN A 1 566 ? 31.081 -49.938 9.005 1.00 34.59 566 GLN A N 1
ATOM 4347 C CA . GLN A 1 566 ? 29.884 -49.720 9.865 1.00 34.59 566 GLN A CA 1
ATOM 4348 C C . GLN A 1 566 ? 30.019 -49.567 11.409 1.00 34.59 566 GLN A C 1
ATOM 4350 O O . GLN A 1 566 ? 30.876 -50.215 12.006 1.00 34.59 566 GLN A O 1
ATOM 4355 N N . PRO A 1 567 ? 29.101 -48.826 12.097 1.00 43.38 567 PRO A N 1
ATOM 4356 C CA . PRO A 1 567 ? 27.670 -49.203 12.148 1.00 43.38 567 PRO A CA 1
ATOM 4357 C C . PRO A 1 567 ? 26.605 -48.072 12.194 1.00 43.38 567 PRO A C 1
ATOM 4359 O O . PRO A 1 567 ? 26.893 -46.884 12.112 1.00 43.38 567 PRO A O 1
ATOM 4362 N N . GLN A 1 568 ? 25.343 -48.513 12.288 1.00 32.19 568 GLN A N 1
ATOM 4363 C CA . GLN A 1 568 ? 24.055 -47.793 12.223 1.00 32.19 568 GLN A CA 1
ATOM 4364 C C . GLN A 1 568 ? 23.389 -47.674 13.623 1.00 32.19 568 GLN A C 1
ATOM 4366 O O . GLN A 1 568 ? 23.709 -48.470 14.505 1.00 32.19 568 GLN A O 1
ATOM 4371 N N . PRO A 1 569 ? 22.448 -46.727 13.826 1.00 41.66 569 PRO A N 1
ATOM 4372 C CA . PRO A 1 569 ? 21.091 -47.036 14.352 1.00 41.66 569 PRO A CA 1
ATOM 4373 C C . PRO A 1 569 ? 19.985 -46.263 13.568 1.00 41.66 569 PRO A C 1
ATOM 4375 O O . PRO A 1 569 ? 20.216 -45.133 13.158 1.00 41.66 569 PRO A O 1
ATOM 4378 N N . THR A 1 570 ? 18.853 -46.809 13.089 1.00 30.09 570 THR A N 1
ATOM 4379 C CA . THR A 1 570 ? 17.620 -47.353 13.736 1.00 30.09 570 THR A CA 1
ATOM 4380 C C . THR A 1 570 ? 16.834 -46.372 14.628 1.00 30.09 570 THR A C 1
ATOM 4382 O O . THR A 1 570 ? 17.469 -45.776 15.488 1.00 30.09 570 THR A O 1
ATOM 4385 N N . THR A 1 571 ? 15.490 -46.234 14.648 1.00 31.80 571 THR A N 1
ATOM 4386 C CA . THR A 1 571 ? 14.326 -46.491 13.739 1.00 31.80 571 THR A CA 1
ATOM 4387 C C . THR A 1 571 ? 13.062 -45.924 14.442 1.00 31.80 571 THR A C 1
ATOM 4389 O O . THR A 1 571 ? 12.937 -46.203 15.629 1.00 31.80 571 THR A O 1
ATOM 4392 N N . ALA A 1 572 ? 12.127 -45.228 13.755 1.00 29.72 572 ALA A N 1
ATOM 4393 C CA . ALA A 1 572 ? 10.668 -45.045 14.061 1.00 29.72 572 ALA A CA 1
ATOM 4394 C C . ALA A 1 572 ? 10.125 -43.743 13.405 1.00 29.72 572 ALA A C 1
ATOM 4396 O O . ALA A 1 572 ? 10.880 -42.783 13.320 1.00 29.72 572 ALA A O 1
ATOM 4397 N N . ALA A 1 573 ? 8.869 -43.583 12.956 1.00 29.31 573 ALA A N 1
ATOM 4398 C CA . ALA A 1 573 ? 7.763 -44.512 12.666 1.00 29.31 573 ALA A CA 1
ATOM 4399 C C . ALA A 1 573 ? 6.812 -43.895 11.594 1.00 29.31 573 ALA A C 1
ATOM 4401 O O . ALA A 1 573 ? 6.876 -42.702 11.312 1.00 29.31 573 ALA A O 1
ATOM 4402 N N . GLN A 1 574 ? 5.952 -44.721 10.988 1.00 35.00 574 GLN A N 1
ATOM 4403 C CA . GLN A 1 574 ? 4.910 -44.379 9.987 1.00 35.00 574 GLN A CA 1
ATOM 4404 C C . GLN A 1 574 ? 3.589 -43.895 10.670 1.00 35.00 574 GLN A C 1
ATOM 4406 O O . GLN A 1 574 ? 3.544 -44.012 11.896 1.00 35.00 574 GLN A O 1
ATOM 4411 N N . PRO A 1 575 ? 2.513 -43.403 9.978 1.00 43.34 575 PRO A N 1
ATOM 4412 C CA . PRO A 1 575 ? 2.027 -43.851 8.656 1.00 43.34 575 PRO A CA 1
ATOM 4413 C C . PRO A 1 575 ? 1.443 -42.805 7.664 1.00 43.34 575 PRO A C 1
ATOM 4415 O O . PRO A 1 575 ? 1.191 -41.647 7.974 1.00 43.34 575 PRO A O 1
ATOM 4418 N N . GLN A 1 576 ? 1.187 -43.289 6.442 1.00 34.22 576 GLN A N 1
ATOM 4419 C CA . GLN A 1 576 ? 0.364 -42.681 5.375 1.00 34.22 576 GLN A CA 1
ATOM 4420 C C . GLN A 1 576 ? -1.140 -42.972 5.636 1.00 34.22 576 GLN A C 1
ATOM 4422 O O . GLN A 1 576 ? -1.415 -43.888 6.418 1.00 34.22 576 GLN A O 1
ATOM 4427 N N . PRO A 1 577 ? -2.124 -42.300 4.983 1.00 43.16 577 PRO A N 1
ATOM 4428 C CA . PRO A 1 577 ? -2.748 -42.971 3.822 1.00 43.16 577 PRO A CA 1
ATOM 4429 C C . PRO A 1 577 ? -3.431 -42.091 2.728 1.00 43.16 577 PRO A C 1
ATOM 4431 O O . PRO A 1 577 ? -3.898 -40.984 2.964 1.00 43.16 577 PRO A O 1
ATOM 4434 N N . THR A 1 578 ? -3.570 -42.708 1.544 1.00 30.09 578 THR A N 1
ATOM 4435 C CA . THR A 1 578 ? -4.687 -42.643 0.555 1.00 30.09 578 THR A CA 1
ATOM 4436 C C . THR A 1 578 ? -5.194 -41.340 -0.090 1.00 30.09 578 THR A C 1
ATOM 4438 O O . THR A 1 578 ? -5.786 -40.473 0.541 1.00 30.09 578 THR A O 1
ATOM 4441 N N . THR A 1 579 ? -5.170 -41.364 -1.427 1.00 38.44 579 THR A N 1
ATOM 4442 C CA . THR A 1 579 ? -5.983 -40.570 -2.367 1.00 38.44 579 THR A CA 1
ATOM 4443 C C . THR A 1 579 ? -7.452 -41.030 -2.401 1.00 38.44 579 THR A C 1
ATOM 4445 O O . THR A 1 579 ? -7.709 -42.234 -2.379 1.00 38.44 579 THR A O 1
ATOM 4448 N N . ALA A 1 580 ? -8.406 -40.107 -2.576 1.00 31.83 580 ALA A N 1
ATOM 4449 C CA . ALA A 1 580 ? -9.802 -40.399 -2.938 1.00 31.83 580 ALA A CA 1
ATOM 4450 C C . ALA A 1 580 ? -10.346 -39.361 -3.946 1.00 31.83 580 ALA A C 1
ATOM 4452 O O . ALA A 1 580 ? -9.821 -38.254 -4.043 1.00 31.83 580 ALA A O 1
ATOM 4453 N N . ALA A 1 581 ? -11.346 -39.746 -4.746 1.00 31.41 581 ALA A N 1
ATOM 4454 C CA . ALA A 1 581 ? -11.727 -39.056 -5.985 1.00 31.41 581 ALA A CA 1
ATOM 4455 C C . ALA A 1 581 ? -12.734 -37.897 -5.817 1.00 31.41 581 ALA A C 1
ATOM 4457 O O . ALA A 1 581 ? -13.587 -37.919 -4.931 1.00 31.41 581 ALA A O 1
ATOM 4458 N N . GLN A 1 582 ? -12.691 -36.932 -6.746 1.00 33.62 582 GLN A N 1
ATOM 4459 C CA . GLN A 1 582 ? -13.734 -35.911 -6.920 1.00 33.62 582 GLN A CA 1
ATOM 4460 C C . GLN A 1 582 ? -14.963 -36.475 -7.661 1.00 33.62 582 GLN A C 1
ATOM 4462 O O . GLN A 1 582 ? -14.791 -37.173 -8.664 1.00 33.62 582 GLN A O 1
ATOM 4467 N N . PRO A 1 583 ? -16.196 -36.113 -7.261 1.00 39.88 583 PRO A N 1
ATOM 4468 C CA . PRO A 1 583 ? -17.384 -36.268 -8.092 1.00 39.88 583 PRO A CA 1
ATOM 4469 C C . PRO A 1 583 ? -17.590 -35.058 -9.024 1.00 39.88 583 PRO A C 1
ATOM 4471 O O . PRO A 1 583 ? -17.421 -33.903 -8.638 1.00 39.88 583 PRO A O 1
ATOM 4474 N N . GLN A 1 584 ? -17.999 -35.343 -10.257 1.00 36.47 584 GLN A N 1
ATOM 4475 C CA . GLN A 1 584 ? -18.322 -34.373 -11.307 1.00 36.47 584 GLN A CA 1
ATOM 4476 C C . GLN A 1 584 ? -19.800 -33.929 -11.220 1.00 36.47 584 GLN A C 1
ATOM 4478 O O . GLN A 1 584 ? -20.668 -34.800 -11.138 1.00 36.47 584 GLN A O 1
ATOM 4483 N N . PRO A 1 585 ? -20.133 -32.626 -11.327 1.00 39.34 585 PRO A N 1
ATOM 4484 C CA . PRO A 1 585 ? -21.507 -32.177 -11.561 1.00 39.34 585 PRO A CA 1
ATOM 4485 C C . PRO A 1 585 ? -21.876 -32.190 -13.053 1.00 39.34 585 PRO A C 1
ATOM 4487 O O . PRO A 1 585 ? -21.100 -31.775 -13.916 1.00 39.34 585 PRO A O 1
ATOM 4490 N N . THR A 1 586 ? -23.091 -32.643 -13.355 1.00 30.80 586 THR A N 1
ATOM 4491 C CA . THR A 1 586 ? -23.686 -32.672 -14.699 1.00 30.80 586 THR A CA 1
ATOM 4492 C C . THR A 1 586 ? -24.253 -31.323 -15.146 1.00 30.80 586 THR A C 1
ATOM 4494 O O . THR A 1 586 ? -24.729 -30.523 -14.344 1.00 30.80 586 THR A O 1
ATOM 4497 N N . THR A 1 587 ? -24.267 -31.111 -16.461 1.00 34.62 587 THR A N 1
ATOM 4498 C CA . THR A 1 587 ? -24.844 -29.951 -17.154 1.00 34.62 587 THR A CA 1
ATOM 4499 C C . THR A 1 587 ? -26.363 -29.822 -16.993 1.00 34.62 587 THR A C 1
ATOM 4501 O O . THR A 1 587 ? -27.090 -30.809 -17.026 1.00 34.62 587 THR A O 1
ATOM 4504 N N . THR A 1 588 ? -26.869 -28.583 -16.956 1.00 30.05 588 THR A N 1
ATOM 4505 C CA . THR A 1 588 ? -28.230 -28.252 -17.430 1.00 30.05 588 THR A CA 1
ATOM 4506 C C . THR A 1 588 ? -28.181 -26.943 -18.229 1.00 30.05 588 THR A C 1
ATOM 4508 O O . THR A 1 588 ? -27.365 -26.073 -17.935 1.00 30.05 588 THR A O 1
ATOM 4511 N N . ALA A 1 589 ? -28.978 -26.834 -19.294 1.00 31.48 589 ALA A N 1
ATOM 4512 C CA . ALA A 1 589 ? -28.798 -25.829 -20.348 1.00 31.48 589 ALA A CA 1
ATOM 4513 C C . ALA A 1 589 ? -29.452 -24.460 -20.065 1.00 31.48 589 ALA A C 1
ATOM 4515 O O . ALA A 1 589 ? -30.505 -24.376 -19.436 1.00 31.48 589 ALA A O 1
ATOM 4516 N N . GLN A 1 590 ? -28.863 -23.397 -20.625 1.00 33.16 590 GLN A N 1
ATOM 4517 C CA . GLN A 1 590 ? -29.479 -22.067 -20.719 1.00 33.16 590 GLN A CA 1
ATOM 4518 C C . GLN A 1 590 ? -30.557 -22.022 -21.820 1.00 33.16 590 GLN A C 1
ATOM 4520 O O . GLN A 1 590 ? -30.322 -22.548 -22.911 1.00 33.16 590 GLN A O 1
ATOM 4525 N N . PRO A 1 591 ? -31.676 -21.306 -21.616 1.00 38.28 591 PRO A N 1
ATOM 4526 C CA . PRO A 1 591 ? -32.502 -20.799 -22.703 1.00 38.28 591 PRO A CA 1
ATOM 4527 C C . PRO A 1 591 ? -31.979 -19.442 -23.211 1.00 38.28 591 PRO A C 1
ATOM 4529 O O . PRO A 1 591 ? -31.674 -18.531 -22.443 1.00 38.28 591 PRO A O 1
ATOM 4532 N N . GLN A 1 592 ? -31.904 -19.309 -24.533 1.00 38.03 592 GLN A N 1
ATOM 4533 C CA . GLN A 1 592 ? -31.516 -18.099 -25.261 1.00 38.03 592 GLN A CA 1
ATOM 4534 C C . GLN A 1 592 ? -32.684 -17.087 -25.338 1.00 38.03 592 GLN A C 1
ATOM 4536 O O . GLN A 1 592 ? -33.793 -17.499 -25.683 1.00 38.03 592 GLN A O 1
ATOM 4541 N N . PRO A 1 593 ? -32.469 -15.771 -25.127 1.00 37.59 593 PRO A N 1
ATOM 4542 C CA . PRO A 1 593 ? -33.459 -14.745 -25.461 1.00 37.59 593 PRO A CA 1
ATOM 4543 C C . PRO A 1 593 ? -33.389 -14.324 -26.937 1.00 37.59 593 PRO A C 1
ATOM 4545 O O . PRO A 1 593 ? -32.315 -14.132 -27.508 1.00 37.59 593 PRO A O 1
ATOM 4548 N N . THR A 1 594 ? -34.558 -14.144 -27.546 1.00 30.64 594 THR A N 1
ATOM 4549 C CA . THR A 1 594 ? -34.759 -13.676 -28.925 1.00 30.64 594 THR A CA 1
ATOM 4550 C C . THR A 1 594 ? -34.774 -12.150 -29.048 1.00 30.64 594 THR A C 1
ATOM 4552 O O . THR A 1 594 ? -35.336 -11.458 -28.204 1.00 30.64 594 THR A O 1
ATOM 4555 N N . THR A 1 595 ? -34.257 -11.631 -30.162 1.00 34.44 595 THR A N 1
ATOM 4556 C CA . THR A 1 595 ? -34.297 -10.208 -30.541 1.00 34.44 595 THR A CA 1
ATOM 4557 C C . THR A 1 595 ? -35.675 -9.777 -31.066 1.00 34.44 595 THR A C 1
ATOM 4559 O O . THR A 1 595 ? -36.135 -10.379 -32.034 1.00 34.44 595 THR A O 1
ATOM 4562 N N . ALA A 1 596 ? -36.276 -8.693 -30.543 1.00 31.27 596 ALA A N 1
ATOM 4563 C CA . ALA A 1 596 ? -37.203 -7.819 -31.294 1.00 31.27 596 ALA A CA 1
ATOM 4564 C C . ALA A 1 596 ? -37.594 -6.508 -30.560 1.00 31.27 596 ALA A C 1
ATOM 4566 O O . ALA A 1 596 ? -37.800 -6.506 -29.354 1.00 31.27 596 ALA A O 1
ATOM 4567 N N . ALA A 1 597 ? -37.831 -5.463 -31.370 1.00 29.22 597 ALA A N 1
ATOM 4568 C CA . ALA A 1 597 ? -38.689 -4.279 -31.151 1.00 29.22 597 ALA A CA 1
ATOM 4569 C C . ALA A 1 597 ? -38.242 -3.110 -30.229 1.00 29.22 597 ALA A C 1
ATOM 4571 O O . ALA A 1 597 ? -38.311 -3.171 -29.006 1.00 29.22 597 ALA A O 1
ATOM 4572 N N . GLN A 1 598 ? -37.970 -1.958 -30.866 1.00 34.91 598 GLN A N 1
ATOM 4573 C CA . GLN A 1 598 ? -38.293 -0.621 -30.329 1.00 34.91 598 GLN A CA 1
ATOM 4574 C C . GLN A 1 598 ? -39.792 -0.308 -30.532 1.00 34.91 598 GLN A C 1
ATOM 4576 O O . GLN A 1 598 ? -40.415 -0.870 -31.437 1.00 34.91 598 GLN A O 1
ATOM 4581 N N . PRO A 1 599 ? -40.357 0.632 -29.755 1.00 39.78 599 PRO A N 1
ATOM 4582 C CA . PRO A 1 599 ? -40.787 1.935 -30.309 1.00 39.78 599 PRO A CA 1
ATOM 4583 C C . PRO A 1 599 ? -40.261 3.113 -29.447 1.00 39.78 599 PRO A C 1
ATOM 4585 O O . PRO A 1 599 ? -40.196 3.007 -28.231 1.00 39.78 599 PRO A O 1
ATOM 4588 N N . ALA A 1 600 ? -39.699 4.195 -30.000 1.00 29.41 600 ALA A N 1
ATOM 4589 C CA . ALA A 1 600 ? -40.334 5.307 -30.732 1.00 29.41 600 ALA A CA 1
ATOM 4590 C C . ALA A 1 600 ? -41.111 6.310 -29.840 1.00 29.41 600 ALA A C 1
ATOM 4592 O O . ALA A 1 600 ? -42.216 6.017 -29.390 1.00 29.41 600 ALA A O 1
ATOM 4593 N N . SER A 1 601 ? -40.568 7.527 -29.660 1.00 29.78 601 SER A N 1
ATOM 4594 C CA . SER A 1 601 ? -41.293 8.687 -29.105 1.00 29.78 601 SER A CA 1
ATOM 4595 C C . SER A 1 601 ? -40.701 10.057 -29.517 1.00 29.78 601 SER A C 1
ATOM 4597 O O . SER A 1 601 ? -39.538 10.370 -29.284 1.00 29.78 601 SER A O 1
ATOM 4599 N N . GLN A 1 602 ? -41.549 10.880 -30.142 1.00 29.97 602 GLN A N 1
ATOM 4600 C CA . GLN A 1 602 ? -41.446 12.322 -30.452 1.00 29.97 602 GLN A CA 1
ATOM 4601 C C . GLN A 1 602 ? -42.859 12.769 -30.923 1.00 29.97 602 GLN A C 1
ATOM 4603 O O . GLN A 1 602 ? -43.623 11.894 -31.339 1.00 29.97 602 GLN A O 1
ATOM 4608 N N . PRO A 1 603 ? -43.204 14.071 -31.049 1.00 57.88 603 PRO A N 1
ATOM 4609 C CA . PRO A 1 603 ? -42.849 15.258 -30.244 1.00 57.88 603 PRO A CA 1
ATOM 4610 C C . PRO A 1 603 ? -44.070 16.204 -29.988 1.00 57.88 603 PRO A C 1
ATOM 4612 O O . PRO A 1 603 ? -45.121 15.997 -30.575 1.00 57.88 603 PRO A O 1
ATOM 4615 N N . THR A 1 604 ? -43.904 17.297 -29.215 1.00 29.05 604 THR A N 1
ATOM 4616 C CA . THR A 1 604 ? -44.632 18.612 -29.306 1.00 29.05 604 THR A CA 1
ATOM 4617 C C . THR A 1 604 ? -43.987 19.594 -28.297 1.00 29.05 604 THR A C 1
ATOM 4619 O O . THR A 1 604 ? -43.902 19.247 -27.127 1.00 29.05 604 THR A O 1
ATOM 4622 N N . SER A 1 605 ? -43.291 20.682 -28.688 1.00 35.16 605 SER A N 1
ATOM 4623 C CA . SER A 1 605 ? -43.768 22.070 -28.976 1.00 35.16 605 SER A CA 1
ATOM 4624 C C . SER A 1 605 ? -44.430 22.791 -27.778 1.00 35.16 605 SER A C 1
ATOM 4626 O O . SER A 1 605 ? -45.299 22.194 -27.160 1.00 35.16 605 SER A O 1
ATOM 4628 N N . ALA A 1 606 ? -44.173 24.063 -27.423 1.00 30.77 606 ALA A N 1
ATOM 4629 C CA . ALA A 1 606 ? -43.478 25.210 -28.056 1.00 30.77 606 ALA A CA 1
ATOM 4630 C C . ALA A 1 606 ? -42.855 26.126 -26.938 1.00 30.77 606 ALA A C 1
ATOM 4632 O O . ALA A 1 606 ? -42.904 25.725 -25.783 1.00 30.77 606 ALA A O 1
ATOM 4633 N N . GLN A 1 607 ? -42.254 27.320 -27.110 1.00 29.97 607 GLN A N 1
ATOM 4634 C CA . GLN A 1 607 ? -42.157 28.294 -28.214 1.00 29.97 607 GLN A CA 1
ATOM 4635 C C . GLN A 1 607 ? -40.937 29.244 -27.984 1.00 29.97 607 GLN A C 1
ATOM 4637 O O . GLN A 1 607 ? -40.523 29.447 -26.848 1.00 29.97 607 GLN A O 1
ATOM 4642 N N . SER A 1 608 ? -40.358 29.814 -29.052 1.00 27.81 608 SER A N 1
ATOM 4643 C CA . SER A 1 608 ? -39.259 30.829 -29.049 1.00 27.81 608 SER A CA 1
ATOM 4644 C C . SER A 1 608 ? -39.830 32.277 -28.950 1.00 27.81 608 SER A C 1
ATOM 4646 O O . SER A 1 608 ? -41.057 32.353 -28.836 1.00 27.81 608 SER A O 1
ATOM 4648 N N . PRO A 1 609 ? -39.084 33.420 -29.068 1.00 52.56 609 PRO A N 1
ATOM 4649 C CA . PRO A 1 609 ? -37.661 33.663 -29.441 1.00 52.56 609 PRO A CA 1
ATOM 4650 C C . PRO A 1 609 ? -36.888 34.681 -28.538 1.00 52.56 609 PRO A C 1
ATOM 4652 O O . PRO A 1 609 ? -37.464 35.259 -27.626 1.00 52.56 609 PRO A O 1
ATOM 4655 N N . GLY A 1 610 ? -35.593 34.992 -28.739 1.00 29.12 610 GLY A N 1
ATOM 4656 C CA . GLY A 1 610 ? -34.582 34.462 -29.678 1.00 29.12 610 GLY A CA 1
ATOM 4657 C C . GLY A 1 610 ? -33.332 35.370 -29.827 1.00 29.12 610 GLY A C 1
ATOM 4658 O O . GLY A 1 610 ? -33.188 36.337 -29.087 1.00 29.12 610 GLY A O 1
ATOM 4659 N N . SER A 1 611 ? -32.475 35.065 -30.825 1.00 30.66 611 SER A N 1
ATOM 4660 C CA . SER A 1 611 ? -31.233 35.771 -31.277 1.00 30.66 611 SER A CA 1
ATOM 4661 C C . SER A 1 611 ? -30.092 35.934 -30.239 1.00 30.66 611 SER A C 1
ATOM 4663 O O . SER A 1 611 ? -30.275 36.589 -29.226 1.00 30.66 611 SER A O 1
ATOM 4665 N N . ALA A 1 612 ? -28.934 35.257 -30.362 1.00 30.11 612 ALA A N 1
ATOM 4666 C CA . ALA A 1 612 ? -27.811 35.452 -31.322 1.00 30.11 612 ALA A CA 1
ATOM 4667 C C . ALA A 1 612 ? -26.924 36.685 -30.970 1.00 30.11 612 ALA A C 1
ATOM 4669 O O . ALA A 1 612 ? -27.467 37.705 -30.576 1.00 30.11 612 ALA A O 1
ATOM 4670 N N . GLN A 1 613 ? -25.581 36.701 -31.077 1.00 29.52 613 GLN A N 1
ATOM 4671 C CA . GLN A 1 613 ? -24.630 35.831 -31.798 1.00 29.52 613 GLN A CA 1
ATOM 4672 C C . GLN A 1 613 ? -23.164 36.046 -31.302 1.00 29.52 613 GLN A C 1
ATOM 4674 O O . GLN A 1 613 ? -22.825 37.159 -30.928 1.00 29.52 613 GLN A O 1
ATOM 4679 N N . ALA A 1 614 ? -22.299 35.023 -31.435 1.00 28.41 614 ALA A N 1
ATOM 4680 C CA . ALA A 1 614 ? -20.828 35.069 -31.654 1.00 28.41 614 ALA A CA 1
ATOM 4681 C C . ALA A 1 614 ? -19.803 35.678 -30.634 1.00 28.41 614 ALA A C 1
ATOM 4683 O O . ALA A 1 614 ? -19.945 36.772 -30.105 1.00 28.41 614 ALA A O 1
ATOM 4684 N N . TYR A 1 615 ? -18.673 34.958 -30.496 1.00 30.69 615 TYR A N 1
ATOM 4685 C CA . TYR A 1 615 ? -17.303 35.423 -30.143 1.00 30.69 615 TYR A CA 1
ATOM 4686 C C . TYR A 1 615 ? -16.733 36.416 -31.204 1.00 30.69 615 TYR A C 1
ATOM 4688 O O . TYR A 1 615 ? -17.354 36.513 -32.265 1.00 30.69 615 TYR A O 1
ATOM 4696 N N . PRO A 1 616 ? -15.529 37.047 -31.063 1.00 51.94 616 PRO A N 1
ATOM 4697 C CA . PRO A 1 616 ? -14.515 37.014 -29.984 1.00 51.94 616 PRO A CA 1
ATOM 4698 C C . PRO A 1 616 ? -14.053 38.426 -29.504 1.00 51.94 616 PRO A C 1
ATOM 4700 O O . PRO A 1 616 ? -14.534 39.442 -29.995 1.00 51.94 616 PRO A O 1
ATOM 4703 N N . GLY A 1 617 ? -13.048 38.524 -28.617 1.00 28.39 617 GLY A N 1
ATOM 4704 C CA . GLY A 1 617 ? -12.364 39.805 -28.345 1.00 28.39 617 GLY A CA 1
ATOM 4705 C C . GLY A 1 617 ? -11.205 39.724 -27.342 1.00 28.39 617 GLY A C 1
ATOM 4706 O O . GLY A 1 617 ? -11.333 39.088 -26.302 1.00 28.39 617 GLY A O 1
ATOM 4707 N N . GLN A 1 618 ? -10.067 40.354 -27.656 1.00 30.59 618 GLN A N 1
ATOM 4708 C CA . GLN A 1 618 ? -8.860 40.371 -26.818 1.00 30.59 618 GLN A CA 1
ATOM 4709 C C . GLN A 1 618 ? -8.721 41.672 -25.998 1.00 30.59 618 GLN A C 1
ATOM 4711 O O . GLN A 1 618 ? -9.082 42.745 -26.472 1.00 30.59 618 GLN A O 1
ATOM 4716 N N . ASN A 1 619 ? -7.955 41.556 -24.908 1.00 29.69 619 ASN A N 1
ATOM 4717 C CA . ASN A 1 619 ? -6.941 42.515 -24.437 1.00 29.69 619 ASN A CA 1
ATOM 4718 C C . ASN A 1 619 ? -7.312 43.714 -23.529 1.00 29.69 619 ASN A C 1
ATOM 4720 O O . ASN A 1 619 ? -8.392 44.287 -23.575 1.00 29.69 619 ASN A O 1
ATOM 4724 N N . SER A 1 620 ? -6.269 44.125 -22.795 1.00 30.58 620 SER A N 1
ATOM 4725 C CA . SER A 1 620 ? -6.033 45.408 -22.115 1.00 30.58 620 SER A CA 1
ATOM 4726 C C . SER A 1 620 ? -6.729 45.746 -20.785 1.00 30.58 620 SER A C 1
ATOM 4728 O O . SER A 1 620 ? -7.781 46.367 -20.721 1.00 30.58 620 SER A O 1
ATOM 4730 N N . SER A 1 621 ? -5.975 45.492 -19.708 1.00 34.72 621 SER A N 1
ATOM 4731 C CA . SER A 1 621 ? -5.376 46.534 -18.845 1.00 34.72 621 SER A CA 1
ATOM 4732 C C . SER A 1 621 ? -6.165 47.833 -18.582 1.00 34.72 621 SER A C 1
ATOM 4734 O O . SER A 1 621 ? -6.237 48.706 -19.447 1.00 34.72 621 SER A O 1
ATOM 4736 N N . GLY A 1 622 ? -6.554 48.058 -17.324 1.00 30.73 622 GLY A N 1
ATOM 4737 C CA . GLY A 1 622 ? -6.987 49.365 -16.819 1.00 30.73 622 GLY A CA 1
ATOM 4738 C C . GLY A 1 622 ? -6.887 49.422 -15.294 1.00 30.73 622 GLY A C 1
ATOM 4739 O O . GLY A 1 622 ? -7.385 48.533 -14.612 1.00 30.73 622 GLY A O 1
ATOM 4740 N N . GLN A 1 623 ? -6.188 50.423 -14.757 1.00 32.22 623 GLN A N 1
ATOM 4741 C CA . GLN A 1 623 ? -5.946 50.563 -13.319 1.00 32.22 623 GLN A CA 1
ATOM 4742 C C . GLN A 1 623 ? -7.045 51.375 -12.610 1.00 32.22 623 GLN A C 1
ATOM 4744 O O . GLN A 1 623 ? -7.617 52.296 -13.183 1.00 32.22 623 GLN A O 1
ATOM 4749 N N . ASN A 1 624 ? -7.092 51.161 -11.293 1.00 30.38 624 ASN A N 1
ATOM 4750 C CA . ASN A 1 624 ? -7.237 52.180 -10.246 1.00 30.38 624 ASN A CA 1
ATOM 4751 C C . ASN A 1 624 ? -8.619 52.435 -9.607 1.00 30.38 624 ASN A C 1
ATOM 4753 O O . ASN A 1 624 ? -9.675 52.382 -10.226 1.00 30.38 624 ASN A O 1
ATOM 4757 N N . ALA A 1 625 ? -8.537 52.705 -8.305 1.00 32.19 625 ALA A N 1
ATOM 4758 C CA . ALA A 1 625 ? -9.607 52.842 -7.325 1.00 32.19 625 ALA A CA 1
ATOM 4759 C C . ALA A 1 625 ? -10.471 54.112 -7.466 1.00 32.19 625 ALA A C 1
ATOM 4761 O O . ALA A 1 625 ? -10.002 55.118 -7.992 1.00 32.19 625 ALA A O 1
ATOM 4762 N N . SER A 1 626 ? -11.662 54.119 -6.841 1.00 32.91 626 SER A N 1
ATOM 4763 C CA . SER A 1 626 ? -11.940 54.985 -5.667 1.00 32.91 626 SER A CA 1
ATOM 4764 C C . SER A 1 626 ? -13.427 55.057 -5.263 1.00 32.91 626 SER A C 1
ATOM 4766 O O . SER A 1 626 ? -14.276 55.466 -6.050 1.00 32.91 626 SER A O 1
ATOM 4768 N N . SER A 1 627 ? -13.699 54.781 -3.984 1.00 34.47 627 SER A N 1
ATOM 4769 C CA . SER A 1 627 ? -14.778 55.350 -3.147 1.00 34.47 627 SER A CA 1
ATOM 4770 C C . SER A 1 627 ? -14.395 55.004 -1.696 1.00 34.47 627 SER A C 1
ATOM 4772 O O . SER A 1 627 ? -14.216 53.827 -1.406 1.00 34.47 627 SER A O 1
ATOM 4774 N N . GLY A 1 628 ? -14.059 55.922 -0.782 1.00 30.84 628 GLY A N 1
ATOM 4775 C CA . GLY A 1 628 ? -14.881 57.029 -0.268 1.00 30.84 628 GLY A CA 1
ATOM 4776 C C . GLY A 1 628 ? -15.687 56.519 0.946 1.00 30.84 628 GLY A C 1
ATOM 4777 O O . GLY A 1 628 ? -16.356 55.507 0.802 1.00 30.84 628 GLY A O 1
ATOM 4778 N N . SER A 1 629 ? -15.682 57.107 2.151 1.00 33.75 629 SER A N 1
ATOM 4779 C CA . SER A 1 629 ? -15.080 58.356 2.667 1.00 33.75 629 SER A CA 1
ATOM 4780 C C . SER A 1 629 ? -15.246 58.458 4.205 1.00 33.75 629 SER A C 1
ATOM 4782 O O . SER A 1 629 ? -16.194 57.868 4.711 1.00 33.75 629 SER A O 1
ATOM 4784 N N . SER A 1 630 ? -14.465 59.328 4.891 1.00 33.25 630 SER A N 1
ATOM 4785 C CA . SER A 1 630 ? -14.726 59.942 6.241 1.00 33.25 630 SER A CA 1
ATOM 4786 C C . SER A 1 630 ? -14.873 58.992 7.465 1.00 33.25 630 SER A C 1
ATOM 4788 O O . SER A 1 630 ? -15.349 57.882 7.315 1.00 33.25 630 SER A O 1
ATOM 4790 N N . SER A 1 631 ? -14.546 59.298 8.734 1.00 33.16 631 SER A N 1
ATOM 4791 C CA . SER A 1 631 ? -14.005 60.463 9.495 1.00 33.16 631 SER A CA 1
ATOM 4792 C C . SER A 1 631 ? -13.815 60.021 10.978 1.00 33.16 631 SER A C 1
ATOM 4794 O O . SER A 1 631 ? -14.483 59.073 11.373 1.00 33.16 631 SER A O 1
ATOM 4796 N N . SER A 1 632 ? -13.055 60.628 11.909 1.00 34.50 632 SER A N 1
ATOM 4797 C CA . SER A 1 632 ? -12.012 61.686 11.932 1.00 34.50 632 SER A CA 1
ATOM 4798 C C . SER A 1 632 ? -11.492 61.872 13.383 1.00 34.50 632 SER A C 1
ATOM 4800 O O . SER A 1 632 ? -12.314 61.819 14.294 1.00 34.50 632 SER A O 1
ATOM 4802 N N . GLY A 1 633 ? -10.209 62.205 13.622 1.00 32.56 633 GLY A N 1
ATOM 4803 C CA . GLY A 1 633 ? -9.727 62.656 14.952 1.00 32.56 633 GLY A CA 1
ATOM 4804 C C . GLY A 1 633 ? -8.242 62.389 15.280 1.00 32.56 633 GLY A C 1
ATOM 4805 O O . GLY A 1 633 ? -7.812 61.244 15.312 1.00 32.56 633 GLY A O 1
ATOM 4806 N N . GLY A 1 634 ? -7.479 63.449 15.578 1.00 30.52 634 GLY A N 1
ATOM 4807 C CA . GLY A 1 634 ? -6.163 63.452 16.269 1.00 30.52 634 GLY A CA 1
ATOM 4808 C C . GLY A 1 634 ? -6.136 64.616 17.289 1.00 30.52 634 GLY A C 1
ATOM 4809 O O . GLY A 1 634 ? -7.231 65.119 17.560 1.00 30.52 634 GLY A O 1
ATOM 4810 N N . PRO A 1 635 ? -4.992 65.143 17.808 1.00 57.62 635 PRO A N 1
ATOM 4811 C CA . PRO A 1 635 ? -3.560 64.760 17.725 1.00 57.62 635 PRO A CA 1
ATOM 4812 C C . PRO A 1 635 ? -2.984 64.353 19.126 1.00 57.62 635 PRO A C 1
ATOM 4814 O O . PRO A 1 635 ? -3.754 64.198 20.065 1.00 57.62 635 PRO A O 1
ATOM 4817 N N . GLY A 1 636 ? -1.677 64.183 19.411 1.00 34.72 636 GLY A N 1
ATOM 4818 C CA . GLY A 1 636 ? -0.464 64.085 18.572 1.00 34.72 636 GLY A CA 1
ATOM 4819 C C . GLY A 1 636 ? 0.772 64.873 19.087 1.00 34.72 636 GLY A C 1
ATOM 4820 O O . GLY A 1 636 ? 0.973 66.008 18.669 1.00 34.72 636 GLY A O 1
ATOM 4821 N N . SER A 1 637 ? 1.633 64.240 19.905 1.00 36.09 637 SER A N 1
ATOM 4822 C CA . SER A 1 637 ? 2.994 64.672 20.342 1.00 36.09 637 SER A CA 1
ATOM 4823 C C . SER A 1 637 ? 3.916 63.435 20.277 1.00 36.09 637 SER A C 1
ATOM 4825 O O . SER A 1 637 ? 3.443 62.358 20.619 1.00 36.09 637 SER A O 1
ATOM 4827 N N . GLY A 1 638 ? 5.165 63.418 19.786 1.00 33.78 638 GLY A N 1
ATOM 4828 C CA . GLY A 1 638 ? 6.325 64.306 20.013 1.00 33.78 638 GLY A CA 1
ATOM 4829 C C . GLY A 1 638 ? 7.317 63.578 20.957 1.00 33.78 638 GLY A C 1
ATOM 4830 O O . GLY A 1 638 ? 6.856 63.003 21.933 1.00 33.78 638 GLY A O 1
ATOM 4831 N N . SER A 1 639 ? 8.648 63.508 20.782 1.00 36.59 639 SER A N 1
ATOM 4832 C CA . SER A 1 639 ? 9.595 64.079 19.798 1.00 36.59 639 SER A CA 1
ATOM 4833 C C . SER A 1 639 ? 11.029 63.525 20.034 1.00 36.59 639 SER A C 1
ATOM 4835 O O . SER A 1 639 ? 11.352 63.258 21.186 1.00 36.59 639 SER A O 1
ATOM 4837 N N . ASN A 1 640 ? 11.900 63.506 19.004 1.00 33.66 640 ASN A N 1
ATOM 4838 C CA . ASN A 1 640 ? 13.376 63.272 19.026 1.00 33.66 640 ASN A CA 1
ATOM 4839 C C . ASN A 1 640 ? 13.900 61.886 19.510 1.00 33.66 640 ASN A C 1
ATOM 4841 O O . ASN A 1 640 ? 13.314 61.263 20.380 1.00 33.66 640 ASN A O 1
ATOM 4845 N N . GLY A 1 641 ? 15.033 61.338 19.035 1.00 32.94 641 GLY A N 1
ATOM 4846 C CA . GLY A 1 641 ? 15.896 61.699 17.893 1.00 32.94 641 GLY A CA 1
ATOM 4847 C C . GLY A 1 641 ? 17.403 61.447 18.130 1.00 32.94 641 GLY A C 1
ATOM 4848 O O . GLY A 1 641 ? 17.946 62.082 19.021 1.00 32.94 641 GLY A O 1
ATOM 4849 N N . THR A 1 642 ? 18.060 60.634 17.269 1.00 35.84 642 THR A N 1
ATOM 4850 C CA . THR A 1 642 ? 19.511 60.660 16.860 1.00 35.84 642 THR A CA 1
ATOM 4851 C C . THR A 1 642 ? 20.629 60.587 17.949 1.00 35.84 642 THR A C 1
ATOM 4853 O O . THR A 1 642 ? 20.468 61.116 19.032 1.00 35.84 642 THR A O 1
ATOM 4856 N N . GLN A 1 643 ? 21.835 60.008 17.776 1.00 34.12 643 GLN A N 1
ATOM 4857 C CA . GLN A 1 643 ? 22.596 59.544 16.596 1.00 34.12 643 GLN A CA 1
ATOM 4858 C C . GLN A 1 643 ? 23.840 58.682 16.991 1.00 34.12 643 GLN A C 1
ATOM 4860 O O . GLN A 1 643 ? 24.367 58.845 18.084 1.00 34.12 643 GLN A O 1
ATOM 4865 N N . SER A 1 644 ? 24.379 57.919 16.022 1.00 33.47 644 SER A N 1
ATOM 4866 C CA . SER A 1 644 ? 25.821 57.608 15.788 1.00 33.47 644 SER A CA 1
ATOM 4867 C C . SER A 1 644 ? 26.645 56.616 16.654 1.00 33.47 644 SER A C 1
ATOM 4869 O O . SER A 1 644 ? 26.799 56.748 17.862 1.00 33.47 644 SER A O 1
ATOM 4871 N N . SER A 1 645 ? 27.299 55.689 15.933 1.00 36.56 645 SER A N 1
ATOM 4872 C CA . SER A 1 645 ? 28.431 54.785 16.281 1.00 36.56 645 SER A CA 1
ATOM 4873 C C . SER A 1 645 ? 29.800 55.545 16.293 1.00 36.56 645 SER A C 1
ATOM 4875 O O . SER A 1 645 ? 29.738 56.775 16.230 1.00 36.56 645 SER A O 1
ATOM 4877 N N . PRO A 1 646 ? 31.031 54.939 16.264 1.00 54.44 646 PRO A N 1
ATOM 4878 C CA . PRO A 1 646 ? 31.460 53.515 16.230 1.00 54.44 646 PRO A CA 1
ATOM 4879 C C . PRO A 1 646 ? 32.690 53.134 17.117 1.00 54.44 646 PRO A C 1
ATOM 4881 O O . PRO A 1 646 ? 33.316 53.991 17.732 1.00 54.44 646 PRO A O 1
ATOM 4884 N N . GLY A 1 647 ? 33.122 51.857 17.092 1.00 31.94 647 GLY A N 1
ATOM 4885 C CA . GLY A 1 647 ? 34.495 51.468 17.484 1.00 31.94 647 GLY A CA 1
ATOM 4886 C C . GLY A 1 647 ? 34.723 49.993 17.875 1.00 31.94 647 GLY A C 1
ATOM 4887 O O . GLY A 1 647 ? 34.069 49.480 18.773 1.00 31.94 647 GLY A O 1
ATOM 4888 N N . GLY A 1 648 ? 35.706 49.339 17.246 1.00 30.59 648 GLY A N 1
ATOM 4889 C CA . GLY A 1 648 ? 36.453 48.174 17.775 1.00 30.59 648 GLY A CA 1
ATOM 4890 C C . GLY A 1 648 ? 37.966 48.467 17.668 1.00 30.59 648 GLY A C 1
ATOM 4891 O O . GLY A 1 648 ? 38.286 49.624 17.381 1.00 30.59 648 GLY A O 1
ATOM 4892 N N . PRO A 1 649 ? 38.911 47.501 17.784 1.00 56.78 649 PRO A N 1
ATOM 4893 C CA . PRO A 1 649 ? 38.787 46.055 18.066 1.00 56.78 649 PRO A CA 1
ATOM 4894 C C . PRO A 1 649 ? 39.747 45.538 19.189 1.00 56.78 649 PRO A C 1
ATOM 4896 O O . PRO A 1 649 ? 40.567 46.301 19.692 1.00 56.78 649 PRO A O 1
ATOM 4899 N N . GLY A 1 650 ? 39.753 44.224 19.503 1.00 30.64 650 GLY A N 1
ATOM 4900 C CA . GLY A 1 650 ? 40.960 43.549 20.048 1.00 30.64 650 GLY A CA 1
ATOM 4901 C C . GLY A 1 650 ? 40.811 42.401 21.076 1.00 30.64 650 GLY A C 1
ATOM 4902 O O . GLY A 1 650 ? 40.379 42.626 22.194 1.00 30.64 650 GLY A O 1
ATOM 4903 N N . GLY A 1 651 ? 41.327 41.208 20.728 1.00 33.59 651 GLY A N 1
ATOM 4904 C CA . GLY A 1 651 ? 42.390 40.530 21.509 1.00 33.59 651 GLY A CA 1
ATOM 4905 C C . GLY A 1 651 ? 42.101 39.602 22.718 1.00 33.59 651 GLY A C 1
ATOM 4906 O O . GLY A 1 651 ? 42.101 40.059 23.849 1.00 33.59 651 GLY A O 1
ATOM 4907 N N . ALA A 1 652 ? 42.168 38.283 22.459 1.00 33.94 652 ALA A N 1
ATOM 4908 C CA . ALA A 1 652 ? 42.960 37.264 23.197 1.00 33.94 652 ALA A CA 1
ATOM 4909 C C . ALA A 1 652 ? 42.540 36.655 24.579 1.00 33.94 652 ALA A C 1
ATOM 4911 O O . ALA A 1 652 ? 42.606 37.291 25.621 1.00 33.94 652 ALA A O 1
ATOM 4912 N N . SER A 1 653 ? 42.376 35.316 24.551 1.00 36.59 653 SER A N 1
ATOM 4913 C CA . SER A 1 653 ? 42.946 34.293 25.472 1.00 36.59 653 SER A CA 1
ATOM 4914 C C . SER A 1 653 ? 42.486 34.105 26.940 1.00 36.59 653 SER A C 1
ATOM 4916 O O . SER A 1 653 ? 42.845 34.886 27.813 1.00 36.59 653 SER A O 1
ATOM 4918 N N . GLY A 1 654 ? 41.981 32.892 27.251 1.00 31.30 654 GLY A N 1
ATOM 4919 C CA . GLY A 1 654 ? 42.398 32.130 28.455 1.00 31.30 654 GLY A CA 1
ATOM 4920 C C . GLY A 1 654 ? 41.316 31.475 29.345 1.00 31.30 654 GLY A C 1
ATOM 4921 O O . GLY A 1 654 ? 40.427 32.164 29.826 1.00 31.30 654 GLY A O 1
ATOM 4922 N N . SER A 1 655 ? 41.519 30.185 29.684 1.00 36.28 655 SER A N 1
ATOM 4923 C CA . SER A 1 655 ? 40.831 29.389 30.746 1.00 36.28 655 SER A CA 1
ATOM 4924 C C . SER A 1 655 ? 39.365 28.959 30.480 1.00 36.28 655 SER A C 1
ATOM 4926 O O . SER A 1 655 ? 38.611 29.703 29.874 1.00 36.28 655 SER A O 1
ATOM 4928 N N . GLY A 1 656 ? 38.853 27.795 30.922 1.00 31.23 656 GLY A N 1
ATOM 4929 C CA . GLY A 1 656 ? 39.504 26.606 31.501 1.00 31.23 656 GLY A CA 1
ATOM 4930 C C . GLY A 1 656 ? 38.548 25.645 32.259 1.00 31.23 656 GLY A C 1
ATOM 4931 O O . GLY A 1 656 ? 37.867 26.081 33.175 1.00 31.23 656 GLY A O 1
ATOM 4932 N N . VAL A 1 657 ? 38.645 24.333 31.961 1.00 35.62 657 VAL A N 1
ATOM 4933 C CA . VAL A 1 657 ? 38.343 23.152 32.830 1.00 35.62 657 VAL A CA 1
ATOM 4934 C C . VAL A 1 657 ? 36.875 22.689 33.063 1.00 35.62 657 VAL A C 1
ATOM 4936 O O . VAL A 1 657 ? 35.960 23.482 33.231 1.00 35.62 657 VAL A O 1
ATOM 4939 N N . SER A 1 658 ? 36.744 21.351 33.196 1.00 33.00 658 SER A N 1
ATOM 4940 C CA . SER A 1 658 ? 35.634 20.515 33.725 1.00 33.00 658 SER A CA 1
ATOM 4941 C C . SER A 1 658 ? 34.473 20.143 32.784 1.00 33.00 658 SER A C 1
ATOM 4943 O O . SER A 1 658 ? 33.906 21.003 32.128 1.00 33.00 658 SER A O 1
ATOM 4945 N N . SER A 1 659 ? 34.004 18.885 32.716 1.00 35.28 659 SER A N 1
ATOM 4946 C CA . SER A 1 659 ? 34.535 17.604 33.246 1.00 35.28 659 SER A CA 1
ATOM 4947 C C . SER A 1 659 ? 33.770 16.411 32.648 1.00 35.28 659 SER A C 1
ATOM 4949 O O . SER A 1 659 ? 32.551 16.478 32.505 1.00 35.28 659 SER A O 1
ATOM 4951 N N . SER A 1 660 ? 34.443 15.288 32.381 1.00 39.03 660 SER A N 1
ATOM 4952 C CA . SER A 1 660 ? 33.797 14.000 32.066 1.00 39.03 660 SER A CA 1
ATOM 4953 C C . SER A 1 660 ? 34.632 12.833 32.609 1.00 39.03 660 SER A C 1
ATOM 4955 O O . SER A 1 660 ? 35.830 12.791 32.326 1.00 39.03 660 SER A O 1
ATOM 4957 N N . PRO A 1 661 ? 34.044 11.882 33.357 1.00 49.09 661 PRO A N 1
ATOM 4958 C CA . PRO A 1 661 ? 34.686 10.618 33.692 1.00 49.09 661 PRO A CA 1
ATOM 4959 C C . PRO A 1 661 ? 34.158 9.475 32.810 1.00 49.09 661 PRO A C 1
ATOM 4961 O O . PRO A 1 661 ? 32.958 9.219 32.762 1.00 49.09 661 PRO A O 1
ATOM 4964 N N . GLY A 1 662 ? 35.070 8.753 32.157 1.00 36.81 662 GLY A N 1
ATOM 4965 C CA . GLY A 1 662 ? 34.800 7.463 31.519 1.00 36.81 662 GLY A CA 1
ATOM 4966 C C . GLY A 1 662 ? 35.707 6.381 32.106 1.00 36.81 662 GLY A C 1
ATOM 4967 O O . GLY A 1 662 ? 36.926 6.516 32.066 1.00 36.81 662 GLY A O 1
ATOM 4968 N N . VAL A 1 663 ? 35.105 5.326 32.660 1.00 36.59 663 VAL A N 1
ATOM 4969 C CA . VAL A 1 663 ? 35.718 4.080 33.174 1.00 36.59 663 VAL A CA 1
ATOM 4970 C C . VAL A 1 663 ? 34.593 3.017 33.135 1.00 36.59 663 VAL A C 1
ATOM 4972 O O . VAL A 1 663 ? 33.432 3.393 33.250 1.00 36.59 663 VAL A O 1
ATOM 4975 N N . SER A 1 664 ? 34.795 1.707 32.962 1.00 33.06 664 SER A N 1
ATOM 4976 C CA . SER A 1 664 ? 36.018 0.894 32.972 1.00 33.06 664 SER A CA 1
ATOM 4977 C C . SER A 1 664 ? 35.860 -0.363 32.101 1.00 33.06 664 SER A C 1
ATOM 4979 O O . SER A 1 664 ? 34.748 -0.839 31.894 1.00 33.06 664 SER A O 1
ATOM 4981 N N . GLN A 1 665 ? 36.980 -0.963 31.685 1.00 40.75 665 GLN A N 1
ATOM 4982 C CA . GLN A 1 665 ? 37.034 -2.395 31.356 1.00 40.75 665 GLN A CA 1
ATOM 4983 C C . GLN A 1 665 ? 37.144 -3.243 32.638 1.00 40.75 665 GLN A C 1
ATOM 4985 O O . GLN A 1 665 ? 37.651 -2.761 33.654 1.00 40.75 665 GLN A O 1
ATOM 4990 N N . THR A 1 666 ? 36.766 -4.522 32.555 1.00 44.44 666 THR A N 1
ATOM 4991 C CA . THR A 1 666 ? 37.097 -5.585 33.524 1.00 44.44 666 THR A CA 1
ATOM 4992 C C . THR A 1 666 ? 37.383 -6.909 32.788 1.00 44.44 666 THR A C 1
ATOM 4994 O O . THR A 1 666 ? 36.648 -7.245 31.858 1.00 44.44 666 THR A O 1
ATOM 4997 N N . PRO A 1 667 ? 38.423 -7.682 33.174 1.00 52.25 667 PRO A N 1
ATOM 4998 C CA . PRO A 1 667 ? 38.667 -9.022 32.628 1.00 52.25 667 PRO A CA 1
ATOM 4999 C C . PRO A 1 667 ? 38.663 -10.152 33.688 1.00 52.25 667 PRO A C 1
ATOM 5001 O O . PRO A 1 667 ? 39.589 -10.237 34.489 1.00 52.25 667 PRO A O 1
ATOM 5004 N N . GLY A 1 668 ? 37.687 -11.073 33.599 1.00 33.03 668 GLY A N 1
ATOM 5005 C CA . GLY A 1 668 ? 37.691 -12.449 34.162 1.00 33.03 668 GLY A CA 1
ATOM 5006 C C . GLY A 1 668 ? 37.973 -12.639 35.671 1.00 33.03 668 GLY A C 1
ATOM 5007 O O . GLY A 1 668 ? 38.012 -11.663 36.418 1.00 33.03 668 GLY A O 1
ATOM 5008 N N . PRO A 1 669 ? 38.218 -13.886 36.143 1.00 54.19 669 PRO A N 1
ATOM 5009 C CA . PRO A 1 669 ? 37.967 -15.204 35.525 1.00 54.19 669 PRO A CA 1
ATOM 5010 C C . PRO A 1 669 ? 37.128 -16.158 36.431 1.00 54.19 669 PRO A C 1
ATOM 5012 O O . PRO A 1 669 ? 36.851 -15.830 37.582 1.00 54.19 669 PRO A O 1
ATOM 5015 N N . GLY A 1 670 ? 36.799 -17.379 35.972 1.00 35.06 670 GLY A N 1
ATOM 5016 C CA . GLY A 1 670 ? 36.313 -18.444 36.875 1.00 35.06 670 GLY A CA 1
ATOM 5017 C C . GLY A 1 670 ? 35.728 -19.705 36.216 1.00 35.06 670 GLY A C 1
ATOM 5018 O O . GLY A 1 670 ? 34.559 -19.678 35.859 1.00 35.06 670 GLY A O 1
ATOM 5019 N N . ASN A 1 671 ? 36.544 -20.774 36.165 1.00 39.69 671 ASN A N 1
ATOM 5020 C CA . ASN A 1 671 ? 36.254 -22.199 35.861 1.00 39.69 671 ASN A CA 1
ATOM 5021 C C . ASN A 1 671 ? 35.397 -22.566 34.634 1.00 39.69 671 ASN A C 1
ATOM 5023 O O . ASN A 1 671 ? 34.154 -22.513 34.730 1.00 39.69 671 ASN A O 1
#

Nearest PDB structures (foldseek):
  6fj1-assembly2_B  TM=8.364E-01  e=4.156E-25  Enterococcus faecium
  2hkl-assembly3_C  TM=8.368E-01  e=6.179E-25  Enterococcus faecium

Mean predicted aligned error: 19.18 Å

pLDDT: mean 74.62, std 27.35, range [24.98, 98.75]

Solvent-accessible surface area (backbone atoms only — not comparable to full-atom values): 41612 Å² total; per-residue (Å²): 131,83,81,90,82,88,88,86,89,82,87,78,82,92,69,57,73,81,49,54,66,48,48,58,52,57,52,57,60,61,66,75,70,78,82,82,80,84,86,85,82,87,85,84,90,80,84,81,87,85,89,78,91,86,81,92,84,82,85,89,68,68,81,60,52,60,53,49,52,53,47,49,51,47,50,50,50,50,48,50,49,50,49,52,57,55,60,21,57,57,34,76,58,19,39,51,50,52,28,27,46,40,80,44,81,39,49,62,34,33,58,68,56,43,50,51,52,44,46,55,48,34,74,69,35,49,33,35,38,39,42,80,90,77,50,73,48,76,51,47,23,74,71,24,52,39,38,65,38,81,84,55,61,63,54,49,57,44,71,68,47,61,37,84,52,52,76,64,24,76,85,35,79,45,78,43,81,69,94,61,55,56,47,58,40,67,65,40,41,50,52,53,61,73,64,39,64,57,72,35,78,93,52,25,37,65,43,37,56,28,45,75,50,72,83,40,87,100,76,36,66,51,75,42,64,43,40,61,50,46,21,56,35,71,63,51,42,50,52,50,53,51,53,32,60,71,38,67,39,58,63,45,49,44,66,84,65,65,20,52,45,69,46,91,36,48,67,83,32,66,63,62,49,52,31,50,52,55,54,36,44,46,28,71,22,35,45,36,36,50,54,57,94,43,77,48,79,47,36,30,94,56,47,58,79,30,59,40,75,66,84,80,71,46,74,41,72,45,64,65,55,50,43,50,50,40,50,48,49,35,68,71,68,34,39,35,55,43,61,45,78,41,77,41,98,86,70,54,73,46,73,33,69,44,26,67,37,24,32,31,56,26,54,71,64,31,29,53,53,51,50,54,40,55,76,66,38,60,59,44,76,45,67,77,48,61,72,34,73,50,70,30,69,51,92,54,38,55,52,49,38,32,38,44,36,34,67,42,34,21,37,33,40,34,31,50,87,68,38,82,75,50,69,44,51,22,30,36,10,9,48,76,78,76,24,52,49,77,62,24,31,26,34,23,70,45,73,44,69,67,39,68,52,71,58,99,90,48,76,46,79,27,66,34,39,37,36,42,52,100,87,23,29,42,25,31,34,81,90,53,68,61,28,17,25,60,46,20,47,78,71,28,39,89,23,26,39,34,22,49,53,69,58,27,48,58,49,59,76,71,59,55,58,61,36,32,35,42,28,36,75,49,88,90,55,54,78,61,55,65,51,42,67,79,66,78,65,66,73,89,75,79,83,74,80,81,84,80,77,84,85,82,87,82,80,89,84,88,91,85,90,86,90,85,79,88,92,87,84,91,89,87,82,86,85,86,87,85,90,83,84,86,85,85,86,81,89,81,84,85,85,83,86,83,91,82,85,86,83,91,90,85,89,81,89,87,83,88,89,80,82,90,82,87,86,87,89,85,87,79,89,84,87,86,88,90,79,89,79,91,89,88,89,84,88,91,81,89,78,91,79,92,84,86,87,90,87,86,88,85,87,85,91,84,88,85,88,87,88,86,90,88,86,82,89,86,82,88,87,83,136

Radius of gyration: 55.47 Å; Cα contacts (8 Å, |Δi|>4): 927; chains: 1; bounding box: 149×117×115 Å